Protein AF-A0A6M5YVT8-F1 (afdb_monomer)

Foldseek 3Di:
DDDDDDDDDDDDDPPPVPPPPDPPDDDFDPQDPLDAFPDAPDEQFADDPLQLLLFAVDQLFFLFFPLLQQLQAPVVVRHRPQPRLCSQQFHFDQCDQQNVVRHTGQWYWAAFLFLLQGLTTGIFGAPRRQQWDFDDDPPHTHHIAGLAGTQGRLLCSLVSLLVSLCVCLVDLFSLLVSVQSSLVVLVVDPQLQARSQDLQDDALNLLSHPCPDLVVQPVFFPLSVVLSVVSVVLSVVLVPDDFFACQAQGDNDDPPPLSNVSSVPRRPDGGRDDHHQDVVSSVSSNVSNCVRQNQQLVSCVVCLCSLVGATDPNGSCHPPHSVNSSRNSSSNSRSSSSSSRVSNNSSVLSCLLNALLHPPAAADRLRTQWFLLLQSLLSSLPVLFHHYNHDIWGDHGLACVVLEQADAQLSFKRDQQLVNLSVSVSGHWHAYPQLRISGDSVSSVSSVVSSVSRHQDDDDCVVPDDPVVVVVVVVVCCVVPPCVAAPDDDPPHRDDQRWDACVVVVPDLCSLVRQQDFGDPPDLRHSQSRSPVSSQSNQVVHPHDHDDPMGGDRRSTGHRDHCRNVVSHAPDDGSNPRGDDPDDDDPPVPPPPDDDDDDDDDDDDDDDDDDDDDDDDDDDDDDDDDDDDDDDDDDDDDDDDDDDDDDDDDDDDDDDDDDDDDDDDDDDD

Secondary structure (DSSP, 8-state):
-------------------PPPPPPPPPSPPP-S-PPPPPS--SS--THHHHHHHH---S---EEHHHHTT-EETTTTEESSTTGGGGTPPP----SS-TT-PPTTEEEEE-S-GGGTT-EEEEE-GGGTSEEEEEETTEEEEEEETS-----HHHHHHHHHHHHHHHHHSHHHHHHHHHHHHHHTTT-TT-TTS---SS-SS-HHHHTT---HHHHHTT-HHHHHHHHHHHHHHHHHTTSPPP-GGGT-----SSHHHHHHHHHGGG--SS------HHHHHHHHHHHHHHH--SGGGTGGGGGGGGSPPPTT-TTTT--HHHHHHHHHHHHHHHHHHHHHHHHHHHHHHHHH-TT-TTS-B----TTEE-HHHHHHHHH-TTS---B--PEEPPP-TTGGG-SSBTTTT-B--HHHHHHHHHHHTT--B-TT--BS--HHHHHHHHHHHTTPPPPP--GGG----HHHHHHHHHHHHHHTTTTSPPP-TTPPPP--EEEHHHH-S--HHHHHHHPBPPTTS-SBHHHHHHHHHHHHHHHTTPPP--S--B---SEEE----TTGGGSPSBSTT--B----SPPPTTGGGSS----------------------------------PPP--PPP-----------PPP--------------------

Mean predicted aligned error: 12.88 Å

InterPro domains:
  IPR009056 Cytochrome c-like domain [PS51007] (469-577)
  IPR036909 Cytochrome c-like domain superfamily [G3DSA:1.10.760.10] (464-582)
  IPR036909 Cytochrome c-like domain superfamily [SSF46626] (457-579)
  IPR051395 Cytochrome c-dependent Peroxidase and MauG [PTHR30600] (7-579)

Sequence (669 aa):
MRLATAAVLCATMILAACTKPNPPVDAPPPESNGTEPPPPTATNGLEGADRDRWYHLSQGSELYPYRFLQVLMLVDEQKPFIDNLDRYGFIPDAASAANPEGVPIGVTVAPTKDLAFAGIRMVGINCAACHTTVLEKDGKVVLRVDGGQNLFDVRGFLGGLAANTQKTFTDPRELLRFVSRLIENQNASPQATAFTTRLVGPGGDKLLKNVTTMDEFKQRGPVEEQVLRDVTKLIEAELKTPAPDLRKTTRTKSPDPVLKDYADKAPKFFGAVKWSEPDELKARAAVLRTEALGDPKSRIKKYDDLAKVPPGEKSPLHGQSEAERLSEITSGLSNVVETLRLLRARYDLLQGLIGSGGPALPSTDPLPGRVDAFGSARNTMFPAAPVPLTAPVNYPHLWNVTQTPWYHWDNNTNSELQRNVGEAIGVGVIYTAAFDSTVRIDHIIELEGLAAKIKVPVWPAAFGALDRTKADRGKALYAEKCTTCHQETKAGQRFEDRMYPLSEIETDPTRANNFALPMPPGTPGKFVDGLAPLLKNIIEKNGGPAQTTDHWRTTEKYGARPLDAVWASAPYLHNGSVRVRTAPPRREEAREVSGGHPGIRSQEPRLSDRGHLADGRGVRHVEDRELEPRSQWPQVRHGYERRSAVRPVGVPEESVNRSSAQDQRTRWS

Structure (mmCIF, N/CA/C/O backbone):
data_AF-A0A6M5YVT8-F1
#
_entry.id   AF-A0A6M5YVT8-F1
#
loop_
_atom_site.group_PDB
_atom_site.id
_atom_site.type_symbol
_atom_site.label_atom_id
_atom_site.label_alt_id
_atom_site.label_comp_id
_atom_site.label_asym_id
_atom_site.label_entity_id
_atom_site.label_seq_id
_atom_site.pdbx_PDB_ins_code
_atom_site.Cartn_x
_atom_site.Cartn_y
_atom_site.Cartn_z
_atom_site.occupancy
_atom_site.B_iso_or_equiv
_atom_site.auth_seq_id
_atom_site.auth_comp_id
_atom_site.auth_asym_id
_atom_site.auth_atom_id
_atom_site.pdbx_PDB_model_num
ATOM 1 N N . MET A 1 1 ? -19.551 51.491 22.532 1.00 30.88 1 MET A N 1
ATOM 2 C CA . MET A 1 1 ? -20.813 52.251 22.676 1.00 30.88 1 MET A CA 1
ATOM 3 C C . MET A 1 1 ? -21.563 52.123 21.353 1.00 30.88 1 MET A C 1
ATOM 5 O O . MET A 1 1 ? -20.979 52.558 20.376 1.00 30.88 1 MET A O 1
ATOM 9 N N . ARG A 1 2 ? -22.776 51.529 21.324 1.00 29.09 2 ARG A N 1
ATOM 10 C CA . ARG A 1 2 ? -23.625 51.251 20.123 1.00 29.09 2 ARG A CA 1
ATOM 11 C C . ARG A 1 2 ? -22.985 50.255 19.104 1.00 29.09 2 ARG A C 1
ATOM 13 O O . ARG A 1 2 ? -21.813 50.404 18.800 1.00 29.09 2 ARG A O 1
ATOM 20 N N . LEU A 1 3 ? -23.564 49.125 18.652 1.00 25.73 3 LEU A N 1
ATOM 21 C CA . LEU A 1 3 ? -24.949 48.662 18.359 1.00 25.73 3 LEU A CA 1
ATOM 22 C C . LEU A 1 3 ? -25.605 49.425 17.190 1.00 25.73 3 LEU A C 1
ATOM 24 O O . LEU A 1 3 ? -25.529 50.646 17.190 1.00 25.73 3 LEU A O 1
ATOM 28 N N . ALA A 1 4 ? -26.313 48.826 16.221 1.00 27.00 4 ALA A N 1
ATOM 29 C CA . ALA A 1 4 ? -26.521 47.424 15.780 1.00 27.00 4 ALA A CA 1
ATOM 30 C C . ALA A 1 4 ? -27.115 47.489 14.321 1.00 27.00 4 ALA A C 1
ATOM 32 O O . ALA A 1 4 ? -26.973 48.544 13.711 1.00 27.00 4 ALA A O 1
ATOM 33 N N . THR A 1 5 ? -27.738 46.512 13.631 1.00 27.20 5 THR A N 1
ATOM 34 C CA . THR A 1 5 ? -28.334 45.190 13.953 1.00 27.20 5 THR A CA 1
ATOM 35 C C . THR A 1 5 ? -28.543 44.365 12.657 1.00 27.20 5 THR A C 1
ATOM 37 O O . THR A 1 5 ? -28.686 44.963 11.597 1.00 27.20 5 THR A O 1
ATOM 40 N N . ALA A 1 6 ? -28.742 43.039 12.782 1.00 25.11 6 ALA A N 1
ATOM 41 C CA . ALA A 1 6 ? -29.417 42.142 11.812 1.00 25.11 6 ALA A CA 1
ATOM 42 C C . ALA A 1 6 ? -28.662 41.796 10.492 1.00 25.11 6 ALA A C 1
ATOM 44 O O . ALA A 1 6 ? -27.712 42.469 10.118 1.00 25.11 6 ALA A O 1
ATOM 45 N N . ALA A 1 7 ? -28.997 40.711 9.773 1.00 24.16 7 ALA A N 1
ATOM 46 C CA . ALA A 1 7 ? -30.114 39.770 9.954 1.00 24.16 7 ALA A CA 1
ATOM 47 C C . ALA A 1 7 ? -29.698 38.286 9.874 1.00 24.16 7 ALA A C 1
ATOM 49 O O . ALA A 1 7 ? -28.803 37.912 9.121 1.00 24.16 7 ALA A O 1
ATOM 50 N N . VAL A 1 8 ? -30.415 37.436 10.617 1.00 25.50 8 VAL A N 1
ATOM 51 C CA . VAL A 1 8 ? -30.439 35.978 10.416 1.00 25.50 8 VAL A CA 1
ATOM 52 C C . VAL A 1 8 ? -31.495 35.661 9.362 1.00 25.50 8 VAL A C 1
ATOM 54 O O . VAL A 1 8 ? -32.617 36.153 9.463 1.00 25.50 8 VAL A O 1
ATOM 57 N N . LEU A 1 9 ? -31.174 34.795 8.399 1.00 24.44 9 LEU A N 1
ATOM 58 C CA . LEU A 1 9 ? -32.170 34.188 7.519 1.00 24.44 9 LEU A CA 1
ATOM 59 C C . LEU A 1 9 ? -31.792 32.731 7.235 1.00 24.44 9 LEU A C 1
ATOM 61 O O . LEU A 1 9 ? -30.745 32.446 6.656 1.00 24.44 9 LEU A O 1
ATOM 65 N N . CYS A 1 10 ? -32.641 31.803 7.673 1.00 24.36 10 CYS A N 1
ATOM 66 C CA . CYS A 1 10 ? -32.463 30.381 7.407 1.00 24.36 10 CYS A CA 1
ATOM 67 C C . CYS A 1 10 ? -32.784 30.079 5.940 1.00 24.36 10 CYS A C 1
ATOM 69 O O . CYS A 1 10 ? -33.932 30.210 5.521 1.00 24.36 10 CYS A O 1
ATOM 71 N N . ALA A 1 11 ? -31.795 29.598 5.188 1.00 24.42 11 ALA A N 1
ATOM 72 C CA . ALA A 1 11 ? -32.000 28.956 3.896 1.00 24.42 11 ALA A CA 1
ATOM 73 C C . ALA A 1 11 ? -31.637 27.470 4.021 1.00 24.42 11 ALA A C 1
ATOM 75 O O . ALA A 1 11 ? -30.475 27.082 3.904 1.00 24.42 11 ALA A O 1
ATOM 76 N N . THR A 1 12 ? -32.633 26.626 4.294 1.00 29.64 12 THR A N 1
ATOM 77 C CA . THR A 1 12 ? -32.478 25.166 4.333 1.00 29.64 12 THR A CA 1
ATOM 78 C C . THR A 1 12 ? -32.276 24.609 2.926 1.00 29.64 12 THR A C 1
ATOM 80 O O . THR A 1 12 ? -33.220 24.131 2.299 1.00 29.64 12 THR A O 1
ATOM 83 N N . MET A 1 13 ? -31.041 24.646 2.426 1.00 23.84 13 MET A N 1
ATOM 84 C CA . MET A 1 13 ? -30.651 23.856 1.260 1.00 23.84 13 MET A CA 1
ATOM 85 C C . MET A 1 13 ? -30.167 22.476 1.695 1.00 23.84 13 MET A C 1
ATOM 87 O O . MET A 1 13 ? -29.040 22.305 2.160 1.00 23.84 13 MET A O 1
ATOM 91 N N . ILE A 1 14 ? -31.020 21.474 1.482 1.00 26.48 14 ILE A N 1
ATOM 92 C CA . ILE A 1 14 ? -30.597 20.075 1.420 1.00 26.48 14 ILE A CA 1
ATOM 93 C C . ILE A 1 14 ? -29.805 19.923 0.119 1.00 26.48 14 ILE A C 1
ATOM 95 O O . ILE A 1 14 ? -30.352 19.571 -0.925 1.00 26.48 14 ILE A O 1
ATOM 99 N N . LEU A 1 15 ? -28.505 20.222 0.171 1.00 24.45 15 LEU A N 1
ATOM 100 C CA . LEU A 1 15 ? -27.578 19.845 -0.889 1.00 24.45 15 LEU A CA 1
ATOM 101 C C . LEU A 1 15 ? -27.358 18.334 -0.820 1.00 24.45 15 LEU A C 1
ATOM 103 O O . LEU A 1 15 ? -26.368 17.841 -0.282 1.00 24.45 15 LEU A O 1
ATOM 107 N N . ALA A 1 16 ? -28.309 17.604 -1.403 1.00 25.17 16 ALA A N 1
ATOM 108 C CA . ALA A 1 16 ? -28.080 16.267 -1.916 1.00 25.17 16 ALA A CA 1
ATOM 109 C C . ALA A 1 16 ? -27.024 16.376 -3.025 1.00 25.17 16 ALA A C 1
ATOM 111 O O . ALA A 1 16 ? -27.334 16.514 -4.208 1.00 25.17 16 ALA A O 1
ATOM 112 N N . ALA A 1 17 ? -25.755 16.388 -2.617 1.00 23.53 17 ALA A N 1
ATOM 113 C CA . ALA A 1 17 ? -24.622 16.305 -3.515 1.00 23.53 17 ALA A CA 1
ATOM 114 C C . ALA A 1 17 ? -24.630 14.905 -4.134 1.00 23.53 17 ALA A C 1
ATOM 116 O O . ALA A 1 17 ? -24.027 13.975 -3.604 1.00 23.53 17 ALA A O 1
ATOM 117 N N . CYS A 1 18 ? -25.363 14.759 -5.238 1.00 22.16 18 CYS A N 1
ATOM 118 C CA . CYS A 1 18 ? -25.379 13.558 -6.054 1.00 22.16 18 CYS A CA 1
ATOM 119 C C . CYS A 1 18 ? -23.990 13.357 -6.667 1.00 22.16 18 CYS A C 1
ATOM 121 O O . CYS A 1 18 ? -23.747 13.715 -7.821 1.00 22.16 18 CYS A O 1
ATOM 123 N N . THR A 1 19 ? -23.072 12.775 -5.893 1.00 26.67 19 THR A N 1
ATOM 124 C CA . THR A 1 19 ? -21.892 12.115 -6.440 1.00 26.67 19 THR A CA 1
ATOM 125 C C . THR A 1 19 ? -22.409 11.096 -7.435 1.00 26.67 19 THR A C 1
ATOM 127 O O . THR A 1 19 ? -23.032 10.107 -7.039 1.00 26.67 19 THR A O 1
ATOM 130 N N . LYS A 1 20 ? -22.198 11.360 -8.730 1.00 23.94 20 LYS A N 1
ATOM 131 C CA . LYS A 1 20 ? -22.414 10.341 -9.753 1.00 23.94 20 LYS A CA 1
ATOM 132 C C . LYS A 1 20 ? -21.641 9.104 -9.290 1.00 23.94 20 LYS A C 1
ATOM 134 O O . LYS A 1 20 ? -20.467 9.266 -8.943 1.00 23.94 20 LYS A O 1
ATOM 139 N N . PRO A 1 21 ? -22.257 7.911 -9.234 1.00 24.98 21 PRO A N 1
ATOM 140 C CA . PRO A 1 21 ? -21.467 6.709 -9.046 1.00 24.98 21 PRO A CA 1
ATOM 141 C C . PRO A 1 21 ? -20.412 6.677 -10.153 1.00 24.98 21 PRO A C 1
ATOM 143 O O . PRO A 1 21 ? -20.688 7.091 -11.286 1.00 24.98 21 PRO A O 1
ATOM 146 N N . ASN A 1 22 ? -19.208 6.213 -9.823 1.00 29.23 22 ASN A N 1
ATOM 147 C CA . ASN A 1 22 ? -18.228 5.891 -10.853 1.00 29.23 22 ASN A CA 1
ATOM 148 C C . ASN A 1 22 ? -18.892 4.942 -11.868 1.00 29.23 22 ASN A C 1
ATOM 150 O O . ASN A 1 22 ? -19.747 4.142 -11.461 1.00 29.23 22 ASN A O 1
ATOM 154 N N . PRO A 1 23 ? -18.539 5.014 -13.166 1.00 24.67 23 PRO A N 1
ATOM 155 C CA . PRO A 1 23 ? -18.981 3.992 -14.107 1.00 24.67 23 PRO A CA 1
ATOM 156 C C . PRO A 1 23 ? -18.615 2.608 -13.546 1.00 24.67 23 PRO A C 1
ATOM 158 O O . PRO A 1 23 ? -17.592 2.493 -12.858 1.00 24.67 23 PRO A O 1
ATOM 161 N N . PRO A 1 24 ? -19.443 1.574 -13.778 1.00 24.78 24 PRO A N 1
ATOM 162 C CA . PRO A 1 24 ? -19.084 0.227 -13.367 1.00 24.78 24 PRO A CA 1
ATOM 163 C C . PRO A 1 24 ? -17.724 -0.113 -13.976 1.00 24.78 24 PRO A C 1
ATOM 165 O O . PRO A 1 24 ? -17.505 0.115 -15.165 1.00 24.78 24 PRO A O 1
ATOM 168 N N . VAL A 1 25 ? -16.815 -0.624 -13.145 1.00 36.06 25 VAL A N 1
ATOM 169 C CA . VAL A 1 25 ? -15.560 -1.205 -13.627 1.00 36.06 25 VAL A CA 1
ATOM 170 C C . VAL A 1 25 ? -15.934 -2.314 -14.609 1.00 36.06 25 VAL A C 1
ATOM 172 O O . VAL A 1 25 ? -16.842 -3.097 -14.310 1.00 36.06 25 VAL A O 1
ATOM 175 N N . ASP A 1 26 ? -15.274 -2.357 -15.770 1.00 32.78 26 ASP A N 1
ATOM 176 C CA . ASP A 1 26 ? -15.474 -3.434 -16.741 1.00 32.78 26 ASP A CA 1
ATOM 177 C C . ASP A 1 26 ? -15.361 -4.790 -16.035 1.00 32.78 26 ASP A C 1
ATOM 179 O O . ASP A 1 26 ? -14.521 -4.967 -15.148 1.00 32.78 26 ASP A O 1
ATOM 183 N N . ALA A 1 27 ? -16.248 -5.724 -16.392 1.00 29.09 27 ALA A N 1
ATOM 184 C CA . ALA A 1 27 ? -16.414 -6.966 -15.644 1.00 29.09 27 ALA A CA 1
ATOM 185 C C . ALA A 1 27 ? -15.054 -7.666 -15.434 1.00 29.09 27 ALA A C 1
ATOM 187 O O . ALA A 1 27 ? -14.312 -7.838 -16.409 1.00 29.09 27 ALA A O 1
ATOM 188 N N . PRO A 1 28 ? -14.710 -8.053 -14.187 1.00 35.88 28 PRO A N 1
ATOM 189 C CA . PRO A 1 28 ? -13.410 -8.639 -13.894 1.00 35.88 28 PRO A CA 1
ATOM 190 C C . PRO A 1 28 ? -13.189 -9.912 -14.725 1.00 35.88 28 PRO A C 1
ATOM 192 O O . PRO A 1 28 ? -14.163 -10.560 -15.131 1.00 35.88 28 PRO A O 1
ATOM 195 N N . PRO A 1 29 ? -11.923 -10.300 -14.978 1.00 32.84 29 PRO A N 1
ATOM 196 C CA . PRO A 1 29 ? -11.635 -11.585 -15.603 1.00 32.84 29 PRO A CA 1
ATOM 197 C C . PRO A 1 29 ? -12.341 -12.714 -14.827 1.00 32.84 29 PRO A C 1
ATOM 199 O O . PRO A 1 29 ? -12.480 -12.613 -13.605 1.00 32.84 29 PRO A O 1
ATOM 202 N N . PRO A 1 30 ? -12.826 -13.763 -15.520 1.00 32.12 30 PRO A N 1
ATOM 203 C CA . PRO A 1 30 ? -13.636 -14.807 -14.898 1.00 32.12 30 PRO A CA 1
ATOM 204 C C . PRO A 1 30 ? -12.897 -15.445 -13.718 1.00 32.12 30 PRO A C 1
ATOM 206 O O . PRO A 1 30 ? -11.700 -15.707 -13.829 1.00 32.12 30 PRO A O 1
ATOM 209 N N . GLU A 1 31 ? -13.624 -15.685 -12.618 1.00 35.72 31 GLU A N 1
ATOM 210 C CA . GLU A 1 31 ? -13.080 -16.201 -11.353 1.00 35.72 31 GLU A CA 1
ATOM 211 C C . GLU A 1 31 ? -12.136 -17.391 -11.605 1.00 35.72 31 GLU A C 1
ATOM 213 O O . GLU A 1 31 ? -12.540 -18.405 -12.185 1.00 35.72 31 GLU A O 1
ATOM 218 N N . SER A 1 32 ? -10.876 -17.285 -11.164 1.00 42.75 32 SER A N 1
ATOM 219 C CA . SER A 1 32 ? -10.037 -18.475 -11.048 1.00 42.75 32 SER A CA 1
ATOM 220 C C . SER A 1 32 ? -10.560 -19.321 -9.882 1.00 42.75 32 SER A C 1
ATOM 222 O O . SER A 1 32 ? -11.076 -18.796 -8.896 1.00 42.75 32 SER A O 1
ATOM 224 N N . ASN A 1 33 ? -10.437 -20.648 -9.965 1.00 35.47 33 ASN A N 1
ATOM 225 C CA . ASN A 1 33 ? -10.989 -21.559 -8.950 1.00 35.47 33 ASN A CA 1
ATOM 226 C C . ASN A 1 33 ? -10.193 -21.568 -7.620 1.00 35.47 33 ASN A C 1
ATOM 228 O O . ASN A 1 33 ? -10.230 -22.561 -6.896 1.00 35.47 33 ASN A O 1
ATOM 232 N N . GLY A 1 34 ? -9.403 -20.528 -7.325 1.00 43.91 34 GLY A N 1
ATOM 233 C CA . GLY A 1 34 ? -8.525 -20.445 -6.149 1.00 43.91 34 GLY A CA 1
ATOM 234 C C . GLY A 1 34 ? -7.409 -21.501 -6.099 1.00 43.91 34 GLY A C 1
ATOM 235 O O . GLY A 1 34 ? -6.670 -21.580 -5.121 1.00 43.91 34 GLY A O 1
ATOM 236 N N . THR A 1 35 ? -7.279 -22.334 -7.135 1.00 46.12 35 THR A N 1
ATOM 237 C CA . THR A 1 35 ? -6.295 -23.415 -7.210 1.00 46.12 35 THR A CA 1
ATOM 238 C C . THR A 1 35 ? -4.903 -22.848 -7.444 1.00 46.12 35 THR A C 1
ATOM 240 O O . THR A 1 35 ? -4.645 -22.280 -8.507 1.00 46.12 35 THR A O 1
ATOM 243 N N . GLU A 1 36 ? -4.012 -23.044 -6.472 1.00 53.91 36 GLU A N 1
ATOM 244 C CA . GLU A 1 36 ? -2.599 -22.664 -6.536 1.00 53.91 36 GLU A CA 1
ATOM 245 C C . GLU A 1 36 ? -1.958 -23.111 -7.869 1.00 53.91 36 GLU A C 1
ATOM 247 O O . GLU A 1 36 ? -1.990 -24.304 -8.197 1.00 53.91 36 GLU A O 1
ATOM 252 N N . PRO A 1 37 ? -1.363 -22.192 -8.656 1.00 56.09 37 PRO A N 1
ATOM 253 C CA . PRO A 1 37 ? -0.568 -22.582 -9.811 1.00 56.09 37 PRO A CA 1
ATOM 254 C C . PRO A 1 37 ? 0.638 -23.406 -9.340 1.00 56.09 37 PRO A C 1
ATOM 256 O O . PRO A 1 37 ? 1.314 -22.979 -8.402 1.00 56.09 37 PRO A O 1
ATOM 259 N N . PRO A 1 38 ? 0.951 -24.554 -9.972 1.00 55.91 38 PRO A N 1
ATOM 260 C CA . PRO A 1 38 ? 2.006 -25.439 -9.490 1.00 55.91 38 PRO A CA 1
ATOM 261 C C . PRO A 1 38 ? 3.340 -24.685 -9.364 1.00 55.91 38 PRO A C 1
ATOM 263 O O . PRO A 1 38 ? 3.657 -23.868 -10.238 1.00 55.91 38 PRO A O 1
ATOM 266 N N . PRO A 1 39 ? 4.133 -24.946 -8.305 1.00 58.94 39 PRO A N 1
ATOM 267 C CA . PRO A 1 39 ? 5.344 -24.186 -8.036 1.00 58.94 39 PRO A CA 1
ATOM 268 C C . PRO A 1 39 ? 6.291 -24.241 -9.244 1.00 58.94 39 PRO A C 1
ATOM 270 O O . PRO A 1 39 ? 6.522 -25.318 -9.804 1.00 58.94 39 PRO A O 1
ATOM 273 N N . PRO A 1 40 ? 6.835 -23.089 -9.674 1.00 57.44 40 PRO A N 1
ATOM 274 C CA . PRO A 1 40 ? 7.540 -22.972 -10.943 1.00 57.44 40 PRO A CA 1
ATOM 275 C C . PRO A 1 40 ? 8.799 -23.843 -10.950 1.00 57.44 40 PRO A C 1
ATOM 277 O O . PRO A 1 40 ? 9.690 -23.678 -10.118 1.00 57.44 40 PRO A O 1
ATOM 280 N N . THR A 1 41 ? 8.911 -24.735 -11.937 1.00 55.16 41 THR A N 1
ATOM 281 C CA . THR A 1 41 ? 10.062 -25.647 -12.095 1.00 55.16 41 THR A CA 1
ATOM 282 C C . THR A 1 41 ? 11.347 -24.950 -12.556 1.00 55.16 41 THR A C 1
ATOM 284 O O . THR A 1 41 ? 12.369 -25.604 -12.747 1.00 55.16 41 THR A O 1
ATOM 287 N N . ALA A 1 42 ? 11.298 -23.637 -12.776 1.00 64.12 42 ALA A N 1
ATOM 288 C CA . 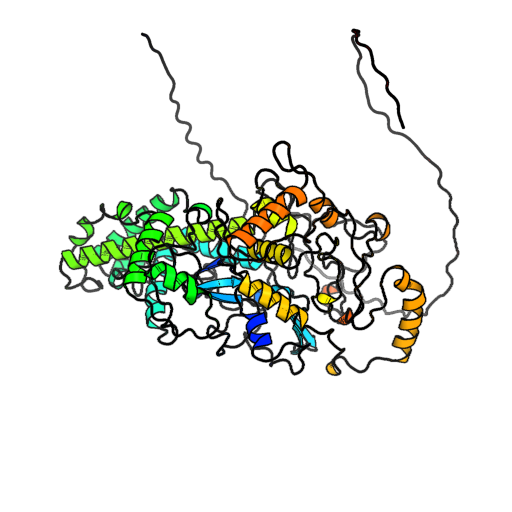ALA A 1 42 ? 12.441 -22.788 -13.067 1.00 64.12 42 ALA A CA 1
ATOM 289 C C . ALA A 1 42 ? 12.241 -21.428 -12.387 1.00 64.12 42 ALA A C 1
ATOM 291 O O . ALA A 1 42 ? 11.180 -20.818 -12.519 1.00 64.12 42 ALA A O 1
ATOM 292 N N . THR A 1 43 ? 13.272 -20.959 -11.688 1.00 73.12 43 THR A N 1
ATOM 293 C CA . THR A 1 43 ? 13.382 -19.583 -11.185 1.00 73.12 43 THR A CA 1
ATOM 294 C C . THR A 1 43 ? 14.357 -18.804 -12.069 1.00 73.12 43 THR A C 1
ATOM 296 O O . THR A 1 43 ? 15.156 -19.396 -12.801 1.00 73.12 43 THR A O 1
ATOM 299 N N . ASN A 1 44 ? 14.351 -17.474 -11.986 1.00 87.50 44 ASN A N 1
ATOM 300 C CA . ASN A 1 44 ? 15.394 -16.638 -12.584 1.00 87.50 44 ASN A CA 1
ATOM 301 C C . ASN A 1 44 ? 16.326 -16.018 -11.528 1.00 87.50 44 ASN A C 1
ATOM 303 O O . ASN A 1 44 ? 16.782 -14.889 -11.683 1.00 87.50 44 ASN A O 1
ATOM 307 N N . GLY A 1 45 ? 16.682 -16.784 -10.490 1.00 83.88 45 GLY A N 1
ATOM 308 C CA . GLY A 1 45 ? 17.803 -16.467 -9.593 1.00 83.88 45 GLY A CA 1
ATOM 309 C C . GLY A 1 45 ? 17.461 -16.247 -8.120 1.00 83.88 45 GLY A C 1
ATOM 310 O O . GLY A 1 45 ? 18.396 -16.139 -7.329 1.00 83.88 45 GLY A O 1
ATOM 311 N N . LEU A 1 46 ? 16.179 -16.222 -7.747 1.00 91.06 46 LEU A N 1
ATOM 312 C CA . LEU A 1 46 ? 15.726 -16.193 -6.354 1.00 91.06 46 LEU A CA 1
ATOM 313 C C . LEU A 1 46 ? 15.146 -17.555 -5.963 1.00 91.06 46 LEU A C 1
ATOM 315 O O . LEU A 1 46 ? 14.224 -18.056 -6.603 1.00 91.06 46 LEU A O 1
ATOM 319 N N . GLU A 1 47 ? 15.676 -18.155 -4.895 1.00 89.38 47 GLU A N 1
ATOM 320 C CA . GLU A 1 47 ? 15.285 -19.490 -4.424 1.00 89.38 47 GLU A CA 1
ATOM 321 C C . GLU A 1 47 ? 15.246 -19.551 -2.892 1.00 89.38 47 GLU A C 1
ATOM 323 O O . GLU A 1 47 ? 15.985 -18.838 -2.211 1.00 89.38 47 GLU A O 1
ATOM 328 N N . GLY A 1 48 ? 14.370 -20.402 -2.344 1.00 90.44 48 GLY A N 1
ATOM 329 C CA . GLY A 1 48 ? 14.182 -20.553 -0.897 1.00 90.44 48 GLY A CA 1
ATOM 330 C C . GLY A 1 48 ? 13.992 -19.212 -0.180 1.00 90.44 48 GLY A C 1
ATOM 331 O O . GLY A 1 48 ? 13.261 -18.346 -0.654 1.00 90.44 48 GLY A O 1
ATOM 332 N N . ALA A 1 49 ? 14.716 -19.019 0.925 1.00 92.44 49 ALA A N 1
ATOM 333 C CA . ALA A 1 49 ? 14.593 -17.841 1.784 1.00 92.44 49 ALA A CA 1
ATOM 334 C C . ALA A 1 49 ? 14.822 -16.491 1.070 1.00 92.44 49 ALA A C 1
ATOM 336 O O . ALA A 1 49 ? 14.226 -15.497 1.479 1.00 92.44 49 ALA A O 1
ATOM 337 N N . ASP A 1 50 ? 15.637 -16.434 0.008 1.00 95.25 50 ASP A N 1
ATOM 338 C CA . ASP A 1 50 ? 15.806 -15.208 -0.793 1.00 95.25 50 ASP A CA 1
ATOM 339 C C . ASP A 1 50 ? 14.500 -14.837 -1.515 1.00 95.25 50 ASP A C 1
ATOM 341 O O . ASP A 1 50 ? 14.089 -13.676 -1.534 1.00 95.25 50 ASP A O 1
ATOM 345 N N . ARG A 1 51 ? 13.816 -15.839 -2.077 1.00 94.25 51 ARG A N 1
ATOM 346 C CA . ARG A 1 51 ? 12.538 -15.674 -2.778 1.00 94.25 51 ARG A CA 1
ATOM 347 C C . ARG A 1 51 ? 11.394 -15.393 -1.807 1.00 94.25 51 ARG A C 1
ATOM 349 O O . ARG A 1 51 ? 10.600 -14.490 -2.044 1.00 94.25 51 ARG A O 1
ATOM 356 N N . ASP A 1 52 ? 11.358 -16.106 -0.686 1.00 94.25 52 ASP A N 1
ATOM 357 C CA . ASP A 1 52 ? 10.355 -15.909 0.362 1.00 94.25 52 ASP A CA 1
ATOM 358 C C . ASP A 1 52 ? 10.400 -14.470 0.912 1.00 94.25 52 ASP A C 1
ATOM 360 O O . ASP A 1 52 ? 9.366 -13.834 1.134 1.00 94.25 52 ASP A O 1
ATOM 364 N N . ARG A 1 53 ? 11.612 -13.924 1.105 1.00 96.19 53 ARG A N 1
ATOM 365 C CA . ARG A 1 53 ? 11.816 -12.535 1.544 1.00 96.19 53 ARG A CA 1
ATOM 366 C C . ARG A 1 53 ? 11.486 -11.537 0.441 1.00 96.19 53 ARG A C 1
ATOM 368 O O . ARG A 1 53 ? 10.823 -10.547 0.736 1.00 96.19 53 ARG A O 1
ATOM 375 N N . TRP A 1 54 ? 11.839 -11.813 -0.814 1.00 97.31 54 TRP A N 1
ATOM 376 C CA . TRP A 1 54 ? 11.389 -11.000 -1.949 1.00 97.31 54 TRP A CA 1
ATOM 377 C C . TRP A 1 54 ? 9.855 -10.873 -1.974 1.00 97.31 54 TRP A C 1
ATOM 379 O O . TRP A 1 54 ? 9.340 -9.758 -2.044 1.00 97.31 54 TRP A O 1
ATOM 389 N N . TYR A 1 55 ? 9.117 -11.974 -1.800 1.00 96.56 55 TYR A N 1
ATOM 390 C CA . TYR A 1 55 ? 7.650 -11.970 -1.845 1.00 96.56 55 TYR A CA 1
ATOM 391 C C . TYR A 1 55 ? 6.961 -11.308 -0.644 1.00 96.56 55 TYR A C 1
ATOM 393 O O . TYR A 1 55 ? 5.922 -10.682 -0.843 1.00 96.56 55 TYR A O 1
ATOM 401 N N . HIS A 1 56 ? 7.493 -11.431 0.581 1.00 96.62 56 HIS A N 1
ATOM 402 C CA . HIS A 1 56 ? 6.731 -11.070 1.793 1.00 96.62 56 HIS A CA 1
ATOM 403 C C . HIS A 1 56 ? 7.433 -10.116 2.776 1.00 96.62 56 HIS A C 1
ATOM 405 O O . HIS A 1 56 ? 6.849 -9.760 3.806 1.00 96.62 56 HIS A O 1
ATOM 411 N N . LEU A 1 57 ? 8.669 -9.671 2.513 1.00 96.94 57 LEU A N 1
ATOM 412 C CA . LEU A 1 57 ? 9.362 -8.730 3.400 1.00 96.94 57 LEU A CA 1
ATOM 413 C C . LEU A 1 57 ? 8.737 -7.330 3.287 1.00 96.94 57 LEU A C 1
ATOM 415 O O . LEU A 1 57 ? 8.817 -6.677 2.248 1.00 96.94 57 LEU A O 1
ATOM 419 N N . SER A 1 58 ? 8.097 -6.864 4.363 1.00 96.06 58 SER A N 1
ATOM 420 C CA . SER A 1 58 ? 7.429 -5.556 4.384 1.00 96.06 58 SER A CA 1
ATOM 421 C C . SER A 1 58 ? 8.429 -4.403 4.322 1.00 96.06 58 SER A C 1
ATOM 423 O O . SER A 1 58 ? 9.326 -4.324 5.158 1.00 96.06 58 SER A O 1
ATOM 425 N N . GLN A 1 59 ? 8.213 -3.461 3.404 1.00 96.19 59 GLN A N 1
ATOM 426 C CA . GLN A 1 59 ? 8.991 -2.220 3.266 1.00 96.19 59 GLN A CA 1
ATOM 427 C C . GLN A 1 59 ? 8.485 -1.046 4.132 1.00 96.19 59 GLN A C 1
ATOM 429 O O . GLN A 1 59 ? 9.080 0.033 4.151 1.00 96.19 59 GLN A O 1
ATOM 434 N N . GLY A 1 60 ? 7.405 -1.252 4.894 1.00 95.38 60 GLY A N 1
ATOM 435 C CA . GLY A 1 60 ? 6.838 -0.252 5.813 1.00 95.38 60 GLY A CA 1
ATOM 436 C C . GLY A 1 60 ? 5.509 0.340 5.352 1.00 95.38 60 GLY A C 1
ATOM 437 O O . GLY A 1 60 ? 4.965 1.224 6.017 1.00 95.38 60 GLY A O 1
ATOM 438 N N . SER A 1 61 ? 4.991 -0.152 4.225 1.00 94.56 61 SER A N 1
ATOM 439 C CA . SER A 1 61 ? 3.591 -0.003 3.841 1.00 94.56 61 SER A CA 1
ATOM 440 C C . SER A 1 61 ? 2.705 -0.559 4.961 1.00 94.56 61 SER A C 1
ATOM 442 O O . SER A 1 61 ? 2.883 -1.699 5.392 1.00 94.56 61 SER A O 1
ATOM 444 N N . GLU A 1 62 ? 1.777 0.256 5.461 1.00 94.94 62 GLU A N 1
ATOM 445 C CA . GLU A 1 62 ? 0.855 -0.105 6.543 1.00 94.94 62 GLU A CA 1
ATOM 446 C C . GLU A 1 62 ? -0.585 0.273 6.154 1.00 94.94 62 GLU A C 1
ATOM 448 O O . GLU A 1 62 ? -1.254 1.070 6.815 1.00 94.94 62 GLU A O 1
ATOM 453 N N . LEU A 1 63 ? -1.068 -0.288 5.044 1.00 95.44 63 LEU A N 1
ATOM 454 C CA . LEU A 1 63 ? -2.370 0.032 4.452 1.00 95.44 63 LEU A CA 1
ATOM 455 C C . LEU A 1 63 ? -3.542 -0.269 5.395 1.00 95.44 63 LEU A C 1
ATOM 457 O O . LEU A 1 63 ? -4.438 0.561 5.549 1.00 95.44 63 LEU A O 1
ATOM 461 N N . TYR A 1 64 ? -3.553 -1.449 6.026 1.00 95.31 64 TYR A N 1
ATOM 462 C CA . TYR A 1 64 ? -4.732 -1.937 6.754 1.00 95.31 64 TYR A CA 1
ATOM 463 C C . TYR A 1 64 ? -4.376 -2.929 7.875 1.00 95.31 64 TYR A C 1
ATOM 465 O O . TYR A 1 64 ? -3.472 -3.738 7.679 1.00 95.31 64 TYR A O 1
ATOM 473 N N . PRO A 1 65 ? -5.054 -2.936 9.040 1.00 93.94 65 PRO A N 1
ATOM 474 C CA . PRO A 1 65 ? -4.834 -3.971 10.054 1.00 93.94 65 PRO A CA 1
ATOM 475 C C . PRO A 1 65 ? -5.221 -5.355 9.515 1.00 93.94 65 PRO A C 1
ATOM 477 O O . PRO A 1 65 ? -6.307 -5.516 8.959 1.00 93.94 65 PRO A O 1
ATOM 480 N N . TYR A 1 66 ? -4.383 -6.377 9.706 1.00 91.4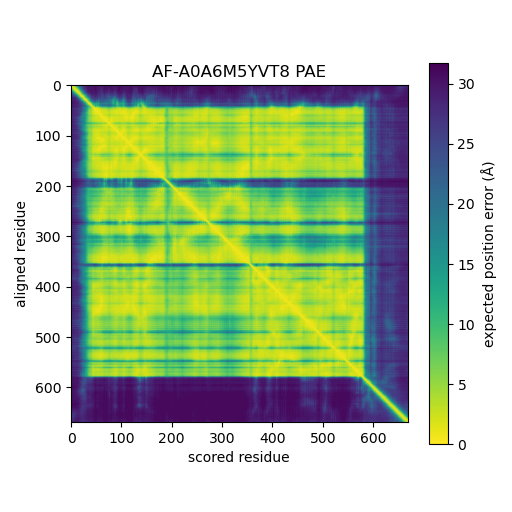4 66 TYR A N 1
ATOM 481 C CA . TYR A 1 66 ? -4.630 -7.697 9.106 1.00 91.44 66 TYR A CA 1
ATOM 482 C C . TYR A 1 66 ? -5.939 -8.334 9.588 1.00 91.44 66 TYR A C 1
ATOM 484 O O . TYR A 1 66 ? -6.762 -8.736 8.770 1.00 91.44 66 TYR A O 1
ATOM 492 N N . ARG A 1 67 ? -6.218 -8.288 10.897 1.00 87.44 67 ARG A N 1
ATOM 493 C CA . ARG A 1 67 ? -7.509 -8.739 11.450 1.00 87.44 67 ARG A CA 1
ATOM 494 C C . ARG A 1 67 ? -8.718 -7.963 10.924 1.00 87.44 67 ARG A C 1
ATOM 496 O O . ARG A 1 67 ? -9.807 -8.519 10.901 1.00 87.44 67 ARG A O 1
ATOM 503 N N . PHE A 1 68 ? -8.549 -6.706 10.501 1.00 92.94 68 PHE A N 1
ATOM 504 C CA . PHE A 1 68 ? -9.631 -5.958 9.854 1.00 92.94 68 PHE A CA 1
ATOM 505 C C . PHE A 1 68 ? -9.855 -6.475 8.426 1.00 92.94 68 PHE A C 1
ATOM 507 O O . PHE A 1 68 ? -11.002 -6.625 8.026 1.00 92.94 68 PHE A O 1
ATOM 514 N N . LEU A 1 69 ? -8.791 -6.811 7.682 1.00 93.06 69 LEU A N 1
ATOM 515 C CA . LEU A 1 69 ? -8.905 -7.408 6.344 1.00 93.06 69 LEU A CA 1
ATOM 516 C C . LEU A 1 69 ? -9.584 -8.788 6.390 1.00 93.06 69 LEU A C 1
ATOM 518 O O . LEU A 1 69 ? -10.458 -9.061 5.575 1.00 93.06 69 LEU A O 1
ATOM 522 N N . GLN A 1 70 ? -9.235 -9.620 7.380 1.00 90.12 70 GLN A N 1
ATOM 523 C CA . GLN A 1 70 ? -9.791 -10.969 7.575 1.00 90.12 70 GLN A CA 1
ATOM 524 C C . GLN A 1 70 ? -11.309 -11.011 7.836 1.00 90.12 70 GLN A C 1
ATOM 526 O O . GLN A 1 70 ? -11.906 -12.076 7.712 1.00 90.12 70 GLN A O 1
ATOM 531 N N . VAL A 1 71 ? -11.935 -9.894 8.232 1.00 91.75 71 VAL A N 1
ATOM 532 C CA . VAL A 1 71 ? -13.387 -9.821 8.508 1.00 91.75 71 VAL A CA 1
ATOM 533 C C . VAL A 1 71 ? -14.107 -8.700 7.748 1.00 91.75 71 VAL A C 1
ATOM 535 O O . VAL A 1 71 ? -15.297 -8.442 7.980 1.00 91.75 71 VAL A O 1
ATOM 538 N N . LEU A 1 72 ? -13.396 -8.035 6.834 1.00 94.62 72 LEU A N 1
ATOM 539 C CA . LEU A 1 72 ? -13.972 -7.125 5.855 1.00 94.62 72 LEU A CA 1
ATOM 540 C C . LEU A 1 72 ? -14.702 -7.946 4.789 1.00 94.62 72 LEU A C 1
ATOM 542 O O . LEU A 1 72 ? -14.169 -8.936 4.292 1.00 94.62 72 LEU A O 1
ATOM 546 N N . MET A 1 73 ? -15.904 -7.515 4.419 1.00 94.81 73 MET A N 1
ATOM 547 C CA . MET A 1 73 ? -16.716 -8.175 3.397 1.00 94.81 73 MET A CA 1
ATOM 548 C C . MET A 1 73 ? -16.720 -7.353 2.108 1.00 94.81 73 MET A C 1
ATOM 550 O O . MET A 1 73 ? -16.681 -6.122 2.150 1.00 94.81 73 MET A O 1
ATOM 554 N N . LEU A 1 74 ? -16.862 -8.028 0.971 1.00 91.94 74 LEU A N 1
ATOM 555 C CA . LEU A 1 74 ? -17.498 -7.467 -0.216 1.00 91.94 74 LEU A CA 1
ATOM 556 C C . LEU A 1 74 ? -18.982 -7.295 0.136 1.00 91.94 74 LEU A C 1
ATOM 558 O O . LEU A 1 74 ? -19.762 -8.240 0.043 1.00 91.94 74 LEU A O 1
ATOM 562 N N . VAL A 1 75 ? -19.354 -6.114 0.643 1.00 80.25 75 VAL A N 1
ATOM 563 C CA . VAL A 1 75 ? -20.624 -5.907 1.378 1.00 80.25 75 VAL A CA 1
ATOM 564 C C . VAL A 1 75 ? -21.864 -6.235 0.532 1.00 80.25 75 VAL A C 1
ATOM 566 O O . VAL A 1 75 ? -22.873 -6.688 1.067 1.00 80.25 75 VAL A O 1
ATOM 569 N N . ASP A 1 76 ? -21.782 -6.076 -0.788 1.00 84.81 76 ASP A N 1
ATOM 570 C CA . ASP A 1 76 ? -22.898 -6.348 -1.703 1.00 84.81 76 ASP A CA 1
ATOM 571 C C . ASP A 1 76 ? -22.992 -7.844 -2.070 1.00 84.81 76 ASP A C 1
ATOM 573 O O . ASP A 1 76 ? -24.082 -8.349 -2.321 1.00 84.81 76 ASP A O 1
ATOM 577 N N . GLU A 1 77 ? -21.861 -8.561 -2.068 1.00 87.69 77 GLU A N 1
ATOM 578 C CA . GLU A 1 77 ? -21.760 -9.992 -2.408 1.00 87.69 77 GLU A CA 1
ATOM 579 C C . GLU A 1 77 ? -21.876 -10.918 -1.187 1.00 87.69 77 GLU A C 1
ATOM 581 O O . GLU A 1 77 ? -22.096 -12.115 -1.343 1.00 87.69 77 GLU A O 1
ATOM 586 N N . GLN A 1 78 ? -21.678 -10.386 0.026 1.00 87.06 78 GLN A N 1
ATOM 587 C CA . GLN A 1 78 ? -21.569 -11.145 1.282 1.00 87.06 78 GLN A CA 1
ATOM 588 C C . GLN A 1 78 ? -20.452 -12.218 1.280 1.00 87.06 78 GLN A C 1
ATOM 590 O O . GLN A 1 78 ? -20.477 -13.150 2.084 1.00 87.06 78 GLN A O 1
ATOM 595 N N . LYS A 1 79 ? -19.422 -12.041 0.439 1.00 91.62 79 LYS A N 1
ATOM 596 C CA . LYS A 1 79 ? -18.141 -12.776 0.475 1.00 91.62 79 LYS A CA 1
ATOM 597 C C . LYS A 1 79 ? -17.092 -12.014 1.313 1.00 91.62 79 LYS A C 1
ATOM 599 O O . LYS A 1 79 ? -17.154 -10.781 1.355 1.00 91.62 79 LYS A O 1
ATOM 604 N N . PRO A 1 80 ? -16.107 -12.673 1.947 1.00 92.75 80 PRO A N 1
ATOM 605 C CA . PRO A 1 80 ? -14.919 -12.005 2.489 1.00 92.75 80 PRO A CA 1
ATOM 606 C C . PRO A 1 80 ? -14.157 -11.214 1.412 1.00 92.75 80 PRO A C 1
ATOM 608 O O . PRO A 1 80 ? -14.083 -11.623 0.258 1.00 92.75 80 PRO A O 1
ATOM 611 N N . PHE A 1 81 ? -13.555 -10.078 1.774 1.00 93.62 81 PHE A N 1
ATOM 612 C CA . PHE A 1 81 ? -12.787 -9.254 0.827 1.00 93.62 81 PHE A CA 1
ATOM 613 C C . PHE A 1 81 ? -11.428 -9.868 0.447 1.00 93.62 81 PHE A C 1
ATOM 615 O O . PHE A 1 81 ? -10.906 -9.582 -0.634 1.00 93.62 81 PHE A O 1
ATOM 622 N N . ILE A 1 82 ? -10.853 -10.676 1.342 1.00 90.38 82 ILE A N 1
ATOM 623 C CA . ILE A 1 82 ? -9.541 -11.322 1.181 1.00 90.38 82 ILE A CA 1
ATOM 624 C C . ILE A 1 82 ? -9.570 -12.531 0.228 1.00 90.38 82 ILE A C 1
ATOM 626 O O . ILE A 1 82 ? -8.526 -12.915 -0.295 1.00 90.38 82 ILE A O 1
ATOM 630 N N . ASP A 1 83 ? -10.751 -13.086 -0.042 1.00 88.50 83 ASP A N 1
ATOM 631 C CA . ASP A 1 83 ? -10.944 -14.154 -1.023 1.00 88.50 83 ASP A CA 1
ATOM 632 C C . ASP A 1 83 ? -10.718 -13.598 -2.440 1.00 88.50 83 ASP A C 1
ATOM 634 O O . ASP A 1 83 ? -11.005 -12.429 -2.699 1.00 88.50 83 ASP A O 1
ATOM 638 N N . ASN A 1 84 ? -10.219 -14.423 -3.365 1.00 85.12 84 ASN A N 1
ATOM 639 C CA . ASN A 1 84 ? -10.054 -14.124 -4.799 1.00 85.12 84 ASN A CA 1
ATOM 640 C C . ASN A 1 84 ? -9.359 -12.775 -5.115 1.00 85.12 84 ASN A C 1
ATOM 642 O O . ASN A 1 84 ? -9.838 -11.978 -5.933 1.00 85.12 84 ASN A O 1
ATOM 646 N N . LEU A 1 85 ? -8.250 -12.458 -4.430 1.00 92.31 85 LEU A N 1
ATOM 647 C CA . LEU A 1 85 ? -7.455 -11.236 -4.668 1.00 92.31 85 LEU A CA 1
ATOM 648 C C . LEU A 1 85 ? -6.738 -11.212 -6.034 1.00 92.31 85 LEU A C 1
ATOM 650 O O . LEU A 1 85 ? -6.317 -10.146 -6.487 1.00 92.31 85 LEU A O 1
ATOM 654 N N . ASP A 1 86 ? -6.666 -12.350 -6.723 1.00 89.75 86 ASP A N 1
ATOM 655 C CA . ASP A 1 86 ? -6.263 -12.488 -8.127 1.00 89.75 86 ASP A CA 1
ATOM 656 C C . ASP A 1 86 ? -7.127 -11.650 -9.087 1.00 89.75 86 ASP A C 1
ATOM 658 O O . ASP A 1 86 ? -6.636 -11.235 -10.136 1.00 89.75 86 ASP A O 1
ATOM 662 N N . ARG A 1 87 ? -8.350 -11.258 -8.684 1.00 91.94 87 ARG A N 1
ATOM 663 C CA . ARG A 1 87 ? -9.169 -10.252 -9.397 1.00 91.94 87 ARG A CA 1
ATOM 664 C C . ARG A 1 87 ? -8.460 -8.907 -9.622 1.00 91.94 87 ARG A C 1
ATOM 666 O O . ARG A 1 87 ? -8.859 -8.155 -10.505 1.00 91.94 87 ARG A O 1
ATOM 673 N N . TYR A 1 88 ? -7.428 -8.603 -8.828 1.00 94.44 88 TYR A N 1
ATOM 674 C CA . TYR A 1 88 ? -6.572 -7.421 -8.971 1.00 94.44 88 TYR A CA 1
ATOM 675 C C . TYR A 1 88 ? -5.189 -7.748 -9.561 1.00 94.44 88 TYR A C 1
ATOM 677 O O . TYR A 1 88 ? -4.285 -6.928 -9.463 1.00 94.44 88 TYR A O 1
ATOM 685 N N . GLY A 1 89 ? -4.970 -8.937 -10.128 1.00 92.75 89 GLY A N 1
ATOM 686 C CA . GLY A 1 89 ? -3.668 -9.345 -10.672 1.00 92.75 89 GLY A CA 1
ATOM 687 C C . GLY A 1 89 ? -2.617 -9.719 -9.619 1.00 92.75 89 GLY A C 1
ATOM 688 O O . GLY A 1 89 ? -1.427 -9.766 -9.929 1.00 92.75 89 GLY A O 1
ATOM 689 N N . PHE A 1 90 ? -3.019 -9.987 -8.374 1.00 94.94 90 PHE A N 1
ATOM 690 C CA . PHE A 1 90 ? -2.144 -10.660 -7.410 1.00 94.94 90 PHE A CA 1
ATOM 691 C C . PHE A 1 90 ? -1.925 -12.129 -7.805 1.00 94.94 90 PHE A C 1
ATOM 693 O O . PHE A 1 90 ? -2.841 -12.793 -8.282 1.00 94.94 90 PHE A O 1
ATOM 700 N N . ILE A 1 91 ? -0.725 -12.658 -7.553 1.00 93.12 91 ILE A N 1
ATOM 701 C CA . ILE A 1 91 ? -0.393 -14.070 -7.795 1.00 93.12 91 ILE A CA 1
ATOM 702 C C . ILE A 1 91 ? -0.548 -14.837 -6.471 1.00 93.12 91 ILE A C 1
ATOM 704 O O . ILE A 1 91 ? 0.121 -14.462 -5.505 1.00 93.12 91 ILE A O 1
ATOM 708 N N . PRO A 1 92 ? -1.390 -15.886 -6.385 1.00 91.56 92 PRO A N 1
ATOM 709 C CA . PRO A 1 92 ? -1.510 -16.708 -5.180 1.00 91.56 92 PRO A CA 1
ATOM 710 C C . PRO A 1 92 ? -0.179 -17.353 -4.761 1.00 91.56 92 PRO A C 1
ATOM 712 O O . PRO A 1 92 ? 0.609 -17.770 -5.613 1.00 91.56 92 PRO A O 1
ATOM 715 N N . ASP A 1 93 ? 0.047 -17.467 -3.452 1.00 90.12 93 ASP A N 1
ATOM 716 C CA . ASP A 1 93 ? 1.192 -18.170 -2.863 1.00 90.12 93 ASP A CA 1
ATOM 717 C C . ASP A 1 93 ? 0.751 -18.889 -1.575 1.00 90.12 93 ASP A C 1
ATOM 719 O O . ASP A 1 93 ? -0.138 -18.413 -0.864 1.00 90.12 93 ASP A O 1
ATOM 723 N N . ALA A 1 94 ? 1.313 -20.068 -1.308 1.00 86.38 94 ALA A N 1
ATOM 724 C CA . ALA A 1 94 ? 0.823 -20.966 -0.266 1.00 86.38 94 ALA A CA 1
ATOM 725 C C . ALA A 1 94 ? 1.271 -20.572 1.152 1.00 86.38 94 ALA A C 1
ATOM 727 O O . ALA A 1 94 ? 2.325 -19.969 1.369 1.00 86.38 94 ALA A O 1
ATOM 728 N N . ALA A 1 95 ? 0.494 -21.000 2.153 1.00 88.00 95 ALA A N 1
ATOM 729 C CA . ALA A 1 95 ? 0.854 -20.812 3.553 1.00 88.00 95 ALA A CA 1
ATOM 730 C C . ALA A 1 95 ? 2.160 -21.558 3.901 1.00 88.00 95 ALA A C 1
ATOM 732 O O . ALA A 1 95 ? 2.271 -22.772 3.722 1.00 88.00 95 ALA A O 1
ATOM 733 N N . SER A 1 96 ? 3.152 -20.834 4.422 1.00 86.25 96 SER A N 1
ATOM 734 C CA . SER A 1 96 ? 4.506 -21.341 4.687 1.00 86.25 96 SER A CA 1
ATOM 735 C C . SER A 1 96 ? 5.099 -20.768 5.982 1.00 86.25 96 SER A C 1
ATOM 737 O O . SER A 1 96 ? 4.493 -19.935 6.650 1.00 86.25 96 SER A O 1
ATOM 739 N N . ALA A 1 97 ? 6.315 -21.175 6.364 1.00 85.69 97 ALA A N 1
ATOM 740 C CA . ALA A 1 97 ? 6.991 -20.600 7.535 1.00 85.69 97 ALA A CA 1
ATOM 741 C C . ALA A 1 97 ? 7.313 -19.095 7.374 1.00 85.69 97 ALA A C 1
ATOM 743 O O . ALA A 1 97 ? 7.405 -18.373 8.371 1.00 85.69 97 ALA A O 1
ATOM 744 N N . ALA A 1 98 ? 7.469 -18.633 6.129 1.00 86.94 98 ALA A N 1
ATOM 745 C CA . ALA A 1 98 ? 7.716 -17.240 5.761 1.00 86.94 98 ALA A CA 1
ATOM 746 C C . ALA A 1 98 ? 6.425 -16.465 5.435 1.00 86.94 98 ALA A C 1
ATOM 748 O O . ALA A 1 98 ? 6.337 -15.273 5.724 1.00 86.94 98 ALA A O 1
ATOM 749 N N . ASN A 1 99 ? 5.416 -17.162 4.907 1.00 90.75 99 ASN A N 1
ATOM 750 C CA . ASN A 1 99 ? 4.078 -16.662 4.599 1.00 90.75 99 ASN A CA 1
ATOM 751 C C . ASN A 1 99 ? 3.018 -17.404 5.447 1.00 90.75 99 ASN A C 1
ATOM 753 O O . ASN A 1 99 ? 2.208 -18.145 4.894 1.00 90.75 99 ASN A O 1
ATOM 757 N N . PRO A 1 100 ? 3.012 -17.294 6.792 1.00 86.19 100 PRO A N 1
ATOM 758 C CA . PRO A 1 100 ? 2.124 -18.108 7.634 1.00 86.19 100 PRO A CA 1
ATOM 759 C C . PRO A 1 100 ? 0.642 -17.725 7.510 1.00 86.19 100 PRO A C 1
ATOM 761 O O . PRO A 1 100 ? -0.223 -18.446 7.999 1.00 86.19 100 PRO A O 1
ATOM 764 N N . GLU A 1 101 ? 0.345 -16.604 6.852 1.00 85.94 101 GLU A N 1
ATOM 765 C CA . GLU A 1 101 ? -1.006 -16.165 6.516 1.00 85.94 101 GLU A CA 1
ATOM 766 C C . GLU A 1 101 ? -1.521 -16.692 5.164 1.00 85.94 101 GLU A C 1
ATOM 768 O O . GLU A 1 101 ? -2.722 -16.600 4.928 1.00 85.94 101 GLU A O 1
ATOM 773 N N . GLY A 1 102 ? -0.656 -17.220 4.286 1.00 89.50 102 GLY A N 1
ATOM 774 C CA . GLY A 1 102 ? -1.037 -17.612 2.922 1.00 89.50 102 GLY A CA 1
ATOM 775 C C . GLY A 1 102 ? -1.510 -16.434 2.062 1.00 89.50 102 GLY A C 1
ATOM 776 O O . GLY A 1 102 ? -2.457 -16.567 1.291 1.00 89.50 102 GLY A O 1
ATOM 777 N N . VAL A 1 103 ? -0.904 -15.252 2.235 1.00 92.38 103 VAL A N 1
ATOM 778 C CA . VAL A 1 103 ? -1.242 -14.069 1.430 1.00 92.38 103 VAL A CA 1
ATOM 779 C C . VAL A 1 103 ? -0.547 -14.108 0.059 1.00 92.38 103 VAL A C 1
ATOM 781 O O . VAL A 1 103 ? 0.529 -14.696 -0.049 1.00 92.38 103 VAL A O 1
ATOM 784 N N . PRO A 1 104 ? -1.110 -13.475 -0.989 1.00 95.94 104 PRO A N 1
ATOM 785 C CA . PRO A 1 104 ? -0.507 -13.461 -2.324 1.00 95.94 104 PRO A CA 1
ATOM 786 C C . PRO A 1 104 ? 0.902 -12.847 -2.386 1.00 95.94 104 PRO A C 1
ATOM 788 O O . PRO A 1 104 ? 1.296 -12.062 -1.51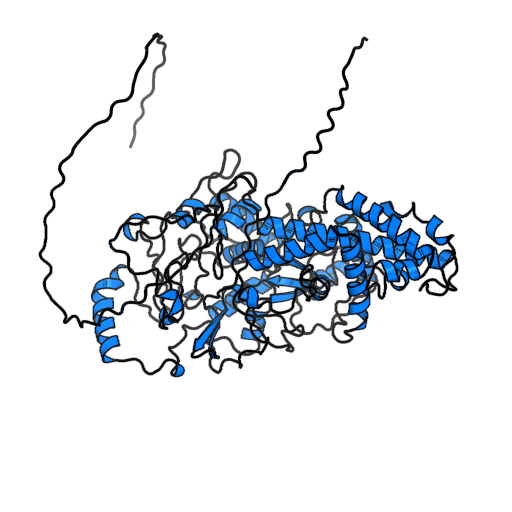9 1.00 95.94 104 PRO A O 1
ATOM 791 N N . ILE A 1 105 ? 1.640 -13.143 -3.460 1.00 96.19 105 ILE A N 1
ATOM 792 C CA . ILE A 1 105 ? 2.973 -12.579 -3.725 1.00 96.19 105 ILE A CA 1
ATOM 793 C C . ILE A 1 105 ? 2.932 -11.047 -3.666 1.00 96.19 105 ILE A C 1
ATOM 795 O O . ILE A 1 105 ? 2.106 -10.403 -4.315 1.00 96.19 105 ILE A O 1
ATOM 799 N N . GLY A 1 106 ? 3.854 -10.461 -2.901 1.00 96.81 106 GLY A N 1
ATOM 800 C CA . GLY A 1 106 ? 3.973 -9.017 -2.721 1.00 96.81 106 GLY A CA 1
ATOM 801 C C . GLY A 1 106 ? 3.039 -8.423 -1.668 1.00 96.81 106 GLY A C 1
ATOM 802 O O . GLY A 1 106 ? 3.184 -7.247 -1.324 1.00 96.81 106 GLY A O 1
ATOM 803 N N . VAL A 1 107 ? 2.114 -9.216 -1.115 1.00 97.25 107 VAL A N 1
ATOM 804 C CA . VAL A 1 107 ? 1.372 -8.867 0.099 1.00 97.25 107 VAL A CA 1
ATOM 805 C C . VAL A 1 107 ? 2.210 -9.264 1.313 1.00 97.25 107 VAL A C 1
ATOM 807 O O . VAL A 1 107 ? 2.727 -10.375 1.419 1.00 97.25 107 VAL A O 1
ATOM 810 N N . THR A 1 108 ? 2.347 -8.337 2.254 1.00 95.69 108 THR A N 1
ATOM 811 C CA . THR A 1 108 ? 3.195 -8.474 3.442 1.00 95.69 108 THR A CA 1
ATOM 812 C C . THR A 1 108 ? 2.355 -8.278 4.701 1.00 95.69 108 THR A C 1
ATOM 814 O O . THR A 1 108 ? 1.480 -7.412 4.722 1.00 95.69 108 THR A O 1
ATOM 817 N N . VAL A 1 109 ? 2.601 -9.067 5.755 1.00 93.25 109 VAL A N 1
ATOM 818 C CA . VAL A 1 109 ? 1.854 -8.990 7.027 1.00 93.25 109 VAL A CA 1
ATOM 819 C C . VAL A 1 109 ? 2.831 -8.830 8.195 1.00 93.25 109 VAL A C 1
ATOM 821 O O . VAL A 1 109 ? 3.251 -9.804 8.819 1.00 93.25 109 VAL A O 1
ATOM 824 N N . ALA A 1 110 ? 3.220 -7.594 8.506 1.00 91.75 110 ALA A N 1
ATOM 825 C CA . ALA A 1 110 ? 4.290 -7.294 9.465 1.00 91.75 110 ALA A CA 1
ATOM 826 C C . ALA A 1 110 ? 3.787 -6.502 10.687 1.00 91.75 110 ALA A C 1
ATOM 828 O O . ALA A 1 110 ? 2.787 -5.792 10.582 1.00 91.75 110 ALA A O 1
ATOM 829 N N . PRO A 1 111 ? 4.455 -6.573 11.853 1.00 91.81 111 PRO A N 1
ATOM 830 C CA . PRO A 1 111 ? 4.135 -5.709 12.991 1.00 91.81 111 PRO A CA 1
ATOM 831 C C . PRO A 1 111 ? 4.312 -4.230 12.628 1.00 91.81 111 PRO A C 1
ATOM 833 O O . PRO A 1 111 ? 5.289 -3.861 11.966 1.00 91.81 111 PRO A O 1
ATOM 836 N N . THR A 1 112 ? 3.371 -3.390 13.059 1.00 93.06 112 THR A N 1
ATOM 837 C CA . THR A 1 112 ? 3.428 -1.936 12.840 1.00 93.06 112 THR A CA 1
ATOM 838 C C . THR A 1 112 ? 4.639 -1.298 13.521 1.00 93.06 112 THR A C 1
ATOM 840 O O . THR A 1 112 ? 5.040 -1.710 14.616 1.00 93.06 112 THR A O 1
ATOM 843 N N . LYS A 1 113 ? 5.200 -0.257 12.899 1.00 95.56 113 LYS A N 1
ATOM 844 C CA . LYS A 1 113 ? 6.154 0.656 13.544 1.00 95.56 113 LYS A CA 1
ATOM 845 C C . LYS A 1 113 ? 5.473 1.760 14.359 1.00 95.56 113 LYS A C 1
ATOM 847 O O . LYS A 1 113 ? 6.170 2.422 15.123 1.00 95.56 113 LYS A O 1
ATOM 852 N N . ASP A 1 114 ? 4.168 1.989 14.214 1.00 95.12 114 ASP A N 1
ATOM 853 C CA . ASP A 1 114 ? 3.445 3.019 14.964 1.00 95.12 114 ASP A CA 1
ATOM 854 C C . ASP A 1 114 ? 3.095 2.539 16.380 1.00 95.12 114 ASP A C 1
ATOM 856 O O . ASP A 1 114 ? 2.326 1.600 16.585 1.00 95.12 114 ASP A O 1
ATOM 860 N N . LEU A 1 115 ? 3.649 3.213 17.384 1.00 95.00 115 LEU A N 1
ATOM 861 C CA . LEU A 1 115 ? 3.551 2.834 18.790 1.00 95.00 115 LEU A CA 1
ATOM 862 C C . LEU A 1 115 ? 2.148 3.029 19.386 1.00 95.00 115 LEU A C 1
ATOM 864 O O . LEU A 1 115 ? 1.827 2.386 20.384 1.00 95.00 115 LEU A O 1
ATOM 868 N N . ALA A 1 116 ? 1.276 3.819 18.747 1.00 93.00 116 ALA A N 1
ATOM 869 C CA . ALA A 1 116 ? -0.162 3.837 19.055 1.00 93.00 116 ALA A CA 1
ATOM 870 C C . ALA A 1 116 ? -0.855 2.489 18.753 1.00 93.00 116 ALA A C 1
ATOM 872 O O . ALA A 1 116 ? -1.894 2.149 19.329 1.00 93.00 116 ALA A O 1
ATOM 873 N N . PHE A 1 117 ? -0.262 1.693 17.866 1.00 91.88 117 PHE A N 1
ATOM 874 C CA . PHE A 1 117 ? -0.791 0.419 17.396 1.00 91.88 117 PHE A CA 1
ATOM 875 C C . PHE A 1 117 ? 0.150 -0.758 17.704 1.00 91.88 117 PHE A C 1
ATOM 877 O O . PHE A 1 117 ? -0.066 -1.857 17.198 1.00 91.88 117 PHE A O 1
ATOM 884 N N . ALA A 1 118 ? 1.162 -0.566 18.562 1.00 91.19 118 ALA A N 1
ATOM 885 C CA . ALA A 1 118 ? 2.115 -1.613 18.921 1.00 91.19 118 ALA A CA 1
ATOM 886 C C . ALA A 1 118 ? 1.404 -2.912 19.347 1.00 91.19 118 ALA A C 1
ATOM 888 O O . ALA A 1 118 ? 0.480 -2.892 20.163 1.00 91.19 118 ALA A O 1
ATOM 889 N N . GLY A 1 119 ? 1.830 -4.028 18.752 1.00 84.38 119 GLY A N 1
ATOM 890 C CA . GLY A 1 119 ? 1.182 -5.337 18.878 1.00 84.38 119 GLY A CA 1
ATOM 891 C C . GLY A 1 119 ? 0.241 -5.707 17.719 1.00 84.38 119 GLY A C 1
ATOM 892 O O . GLY A 1 119 ? -0.178 -6.855 17.603 1.00 84.38 119 GLY A O 1
ATOM 893 N N . ILE A 1 120 ? -0.077 -4.774 16.817 1.00 87.19 120 ILE A N 1
ATOM 894 C CA . ILE A 1 120 ? -0.945 -5.030 15.656 1.00 87.19 120 ILE A CA 1
ATOM 895 C C . ILE A 1 120 ? -0.100 -5.341 14.415 1.00 87.19 120 ILE A C 1
ATOM 897 O O . ILE A 1 120 ? 0.834 -4.611 14.073 1.00 87.19 120 ILE A O 1
ATOM 901 N N . ARG A 1 121 ? -0.455 -6.419 13.702 1.00 90.25 121 ARG A N 1
ATOM 902 C CA . ARG A 1 121 ? 0.089 -6.719 12.369 1.00 90.25 121 ARG A CA 1
ATOM 903 C C . ARG A 1 121 ? -0.703 -5.986 11.288 1.00 90.25 121 ARG A C 1
ATOM 905 O O . ARG A 1 121 ? -1.936 -6.025 11.260 1.00 90.25 121 ARG A O 1
ATOM 912 N N . MET A 1 122 ? 0.031 -5.335 10.397 1.00 93.00 122 MET A N 1
ATOM 913 C CA . MET A 1 122 ? -0.461 -4.531 9.289 1.00 93.00 122 MET A CA 1
ATOM 914 C C . MET A 1 122 ? -0.197 -5.243 7.967 1.00 93.00 122 MET A C 1
ATOM 916 O O . MET A 1 122 ? 0.866 -5.830 7.768 1.00 93.00 122 MET A O 1
ATOM 920 N N . VAL A 1 123 ? -1.171 -5.151 7.070 1.00 95.44 123 VAL A N 1
ATOM 921 C CA . VAL A 1 123 ? -1.052 -5.502 5.659 1.00 95.44 123 VAL A CA 1
ATOM 922 C C . VAL A 1 123 ? -0.410 -4.335 4.926 1.00 95.44 123 VAL A C 1
ATOM 924 O O . VAL A 1 123 ? -0.840 -3.189 5.083 1.00 95.44 123 VAL A O 1
ATOM 927 N N . GLY A 1 124 ? 0.581 -4.639 4.098 1.00 96.56 124 GLY A N 1
ATOM 928 C CA . GLY A 1 124 ? 1.222 -3.689 3.198 1.00 96.56 124 GLY A CA 1
ATOM 929 C C . GLY A 1 124 ? 1.736 -4.364 1.935 1.00 96.56 124 GLY A C 1
ATOM 930 O O . GLY A 1 124 ? 1.876 -5.586 1.901 1.00 96.56 124 GLY A O 1
ATOM 931 N N . ILE A 1 125 ? 2.033 -3.569 0.913 1.00 96.50 125 ILE A N 1
ATOM 932 C CA . ILE A 1 125 ? 2.561 -4.033 -0.377 1.00 96.50 125 ILE A CA 1
ATOM 933 C C . ILE A 1 125 ? 4.085 -3.834 -0.419 1.00 96.50 125 ILE A C 1
ATOM 935 O O . ILE A 1 125 ? 4.597 -2.844 0.116 1.00 96.50 125 ILE A O 1
ATOM 939 N N . ASN A 1 126 ? 4.804 -4.768 -1.051 1.00 97.31 126 ASN A N 1
ATOM 940 C CA . ASN A 1 126 ? 6.212 -4.613 -1.425 1.00 97.31 126 ASN A CA 1
ATOM 941 C C . ASN A 1 126 ? 6.434 -4.748 -2.946 1.00 97.31 126 ASN A C 1
ATOM 943 O O . ASN A 1 126 ? 5.507 -5.028 -3.712 1.00 97.31 126 ASN A O 1
ATOM 947 N N . CYS A 1 127 ? 7.690 -4.584 -3.371 1.00 96.00 127 CYS A N 1
ATOM 948 C CA . CYS A 1 127 ? 8.111 -4.601 -4.771 1.00 96.00 127 CYS A CA 1
ATOM 949 C C . CYS A 1 127 ? 7.614 -5.820 -5.574 1.00 96.00 127 CYS A C 1
ATOM 951 O O . CYS A 1 127 ? 7.326 -5.685 -6.764 1.00 96.00 127 CYS A O 1
ATOM 953 N N . ALA A 1 128 ? 7.492 -6.999 -4.955 1.00 97.38 128 ALA A N 1
ATOM 954 C CA . ALA A 1 128 ? 7.147 -8.236 -5.648 1.00 97.38 128 ALA A CA 1
ATOM 955 C C . ALA A 1 128 ? 5.713 -8.260 -6.202 1.00 97.38 128 ALA A C 1
ATOM 957 O O . ALA A 1 128 ? 5.472 -9.015 -7.140 1.00 97.38 128 ALA A O 1
ATOM 958 N N . ALA A 1 129 ? 4.794 -7.419 -5.703 1.00 97.00 129 ALA A N 1
ATOM 959 C CA . ALA A 1 129 ? 3.435 -7.309 -6.248 1.00 97.00 129 ALA A CA 1
ATOM 960 C C . ALA A 1 129 ? 3.437 -6.716 -7.667 1.00 97.00 129 ALA A C 1
ATOM 962 O O . ALA A 1 129 ? 2.693 -7.164 -8.534 1.00 97.00 129 ALA A O 1
ATOM 963 N N . CYS A 1 130 ? 4.299 -5.728 -7.915 1.00 96.12 130 CYS A N 1
ATOM 964 C CA . CYS A 1 130 ? 4.468 -5.079 -9.218 1.00 96.12 130 CYS A CA 1
ATOM 965 C C . CYS A 1 130 ? 5.498 -5.812 -10.097 1.00 96.12 130 CYS A C 1
ATOM 967 O O . CYS A 1 130 ? 5.385 -5.825 -11.324 1.00 96.12 130 CYS A O 1
ATOM 969 N N . HIS A 1 131 ? 6.505 -6.419 -9.458 1.00 96.38 131 HIS A N 1
ATOM 970 C CA . HIS A 1 131 ? 7.701 -6.970 -10.095 1.00 96.38 131 HIS A CA 1
ATOM 971 C C . HIS A 1 131 ? 7.857 -8.494 -9.917 1.00 96.38 131 HIS A C 1
ATOM 973 O O . HIS A 1 131 ? 8.971 -8.987 -9.763 1.00 96.38 131 HIS A O 1
ATOM 979 N N . THR A 1 132 ? 6.766 -9.259 -9.931 1.00 95.12 132 THR A N 1
ATOM 980 C CA . THR A 1 132 ? 6.792 -10.723 -10.110 1.00 95.12 132 THR A CA 1
ATOM 981 C C . THR A 1 132 ? 5.657 -11.103 -11.043 1.00 95.12 132 THR A C 1
ATOM 983 O O . THR A 1 132 ? 4.536 -10.662 -10.831 1.00 95.12 132 THR A O 1
ATOM 986 N N . THR A 1 133 ? 5.915 -11.914 -12.066 1.00 92.06 133 THR A N 1
ATOM 987 C CA . THR A 1 133 ? 4.883 -12.295 -13.045 1.00 92.06 133 THR A CA 1
ATOM 988 C C . THR A 1 133 ? 4.884 -13.792 -13.327 1.00 92.06 133 THR A C 1
ATOM 990 O O . THR A 1 133 ? 5.857 -14.491 -13.031 1.00 92.06 133 THR A O 1
ATOM 993 N N . VAL A 1 134 ? 3.800 -14.293 -13.913 1.00 89.31 134 VAL A N 1
ATOM 994 C CA . VAL A 1 134 ? 3.693 -15.667 -14.413 1.00 89.31 134 VAL A CA 1
ATOM 995 C C . VAL A 1 134 ? 3.436 -15.659 -15.913 1.00 89.31 134 VAL A C 1
ATOM 997 O O . VAL A 1 134 ? 2.614 -14.901 -16.419 1.00 89.31 134 VAL A O 1
ATOM 1000 N N . LEU A 1 135 ? 4.153 -16.518 -16.634 1.00 86.50 135 LEU A N 1
ATOM 1001 C CA . LEU A 1 135 ? 3.969 -16.739 -18.061 1.00 86.50 135 LEU A CA 1
ATOM 1002 C C . LEU A 1 135 ? 3.320 -18.104 -18.261 1.00 86.50 135 LEU A C 1
ATOM 1004 O O . LEU A 1 135 ? 3.855 -19.131 -17.831 1.00 86.50 135 LEU A O 1
ATOM 1008 N N . GLU A 1 136 ? 2.164 -18.104 -18.916 1.00 85.00 136 GLU A N 1
ATOM 1009 C CA . GLU A 1 136 ? 1.341 -19.294 -19.097 1.00 85.00 136 GLU A CA 1
ATOM 1010 C C . GLU A 1 136 ? 1.399 -19.864 -20.514 1.00 85.00 136 GLU A C 1
ATOM 1012 O O . GLU A 1 136 ? 1.686 -19.175 -21.494 1.00 85.00 136 GLU A O 1
ATOM 1017 N N . LYS A 1 137 ? 1.047 -21.144 -20.619 1.00 82.62 137 LYS A N 1
ATOM 1018 C CA . LYS A 1 137 ? 0.687 -21.812 -21.865 1.00 82.62 137 LYS A CA 1
ATOM 1019 C C . LYS A 1 137 ? -0.517 -22.707 -21.614 1.00 82.62 137 LYS A C 1
ATOM 1021 O O . LYS A 1 137 ? -0.533 -23.451 -20.639 1.00 82.62 137 LYS A O 1
ATOM 1026 N N . ASP A 1 138 ? -1.511 -22.631 -22.494 1.00 82.31 138 ASP A N 1
ATOM 1027 C CA . ASP A 1 138 ? -2.707 -23.484 -22.470 1.00 82.31 138 ASP A CA 1
ATOM 1028 C C . ASP A 1 138 ? -3.424 -23.505 -21.093 1.00 82.31 138 ASP A C 1
ATOM 1030 O O . ASP A 1 138 ? -3.917 -24.542 -20.649 1.00 82.31 138 ASP A O 1
ATOM 1034 N N . GLY A 1 139 ? -3.453 -22.350 -20.407 1.00 78.19 139 GLY A N 1
ATOM 1035 C CA . GLY A 1 139 ? -4.054 -22.170 -19.075 1.00 78.19 139 GLY A CA 1
ATOM 1036 C C . GLY A 1 139 ? -3.239 -22.747 -17.911 1.00 78.19 139 GLY A C 1
ATOM 1037 O O . GLY A 1 139 ? -3.813 -23.148 -16.901 1.00 78.19 139 GLY A O 1
ATOM 1038 N N . LYS A 1 140 ? -1.916 -22.882 -18.072 1.00 79.38 140 LYS A N 1
ATOM 1039 C CA . LYS A 1 140 ? -0.996 -23.391 -17.045 1.00 79.38 140 LYS A CA 1
ATOM 1040 C C . LYS A 1 140 ? 0.243 -22.513 -16.954 1.00 79.38 140 LYS A C 1
ATOM 1042 O O . LYS A 1 140 ? 0.878 -22.249 -17.975 1.00 79.38 140 LYS A O 1
ATOM 1047 N N . VAL A 1 141 ? 0.641 -22.140 -15.739 1.00 81.88 141 VAL A N 1
ATOM 1048 C CA . VAL A 1 141 ? 1.924 -21.467 -15.486 1.00 81.88 141 VAL A CA 1
ATOM 1049 C C . VAL A 1 141 ? 3.082 -22.359 -15.942 1.00 81.88 141 VAL A C 1
ATOM 1051 O O . VAL A 1 141 ? 3.228 -23.497 -15.500 1.00 81.88 141 VAL A O 1
ATOM 1054 N N . VAL A 1 142 ? 3.901 -21.825 -16.849 1.00 81.50 142 VAL A N 1
ATOM 1055 C CA . VAL A 1 142 ? 5.112 -22.460 -17.396 1.00 81.50 142 VAL A CA 1
ATOM 1056 C C . VAL A 1 142 ? 6.370 -21.910 -16.731 1.00 81.50 142 VAL A C 1
ATOM 1058 O O . VAL A 1 142 ? 7.343 -22.638 -16.542 1.00 81.50 142 VAL A O 1
ATOM 1061 N N . LEU A 1 143 ? 6.364 -20.621 -16.393 1.00 84.19 143 LEU A N 1
ATOM 1062 C CA . LEU A 1 143 ? 7.486 -19.926 -15.777 1.00 84.19 143 LEU A CA 1
ATOM 1063 C C . LEU A 1 143 ? 6.955 -18.831 -14.847 1.00 84.19 143 LEU A C 1
ATOM 1065 O O . LEU A 1 143 ? 6.105 -18.043 -15.257 1.00 84.19 143 LEU A O 1
ATOM 1069 N N . ARG A 1 144 ? 7.485 -18.750 -13.624 1.00 88.81 144 ARG A N 1
ATOM 1070 C CA . ARG A 1 144 ? 7.380 -17.549 -12.783 1.00 88.81 144 ARG A CA 1
ATOM 1071 C C . ARG A 1 144 ? 8.653 -16.735 -13.012 1.00 88.81 144 ARG A C 1
ATOM 1073 O O . ARG A 1 144 ? 9.737 -17.310 -13.088 1.00 88.81 144 ARG A O 1
ATOM 1080 N N . VAL A 1 145 ? 8.516 -15.426 -13.181 1.00 91.75 145 VAL A N 1
ATOM 1081 C CA . VAL A 1 145 ? 9.631 -14.514 -13.446 1.00 91.75 145 VAL A CA 1
ATOM 1082 C C . VAL A 1 145 ? 9.650 -13.456 -12.355 1.00 91.75 145 VAL A C 1
ATOM 1084 O O . VAL A 1 145 ? 8.869 -12.499 -12.371 1.00 91.75 145 VAL A O 1
ATOM 1087 N N . ASP A 1 146 ? 10.557 -13.641 -11.404 1.00 94.25 146 ASP A N 1
ATOM 1088 C CA . ASP A 1 146 ? 10.858 -12.658 -10.375 1.00 94.25 146 ASP A CA 1
ATOM 1089 C C . ASP A 1 146 ? 11.584 -11.477 -11.042 1.00 94.25 146 ASP A C 1
ATOM 1091 O O . ASP A 1 146 ? 12.436 -11.650 -11.918 1.00 94.25 146 ASP A O 1
ATOM 1095 N N . GLY A 1 147 ? 11.193 -10.249 -10.719 1.00 93.81 147 GLY A N 1
ATOM 1096 C CA . GLY A 1 147 ? 11.593 -9.057 -11.470 1.00 93.81 147 GLY A CA 1
ATOM 1097 C C . GLY A 1 147 ? 10.913 -8.902 -12.837 1.00 93.81 147 GLY A C 1
ATOM 1098 O O . GLY A 1 147 ? 11.271 -7.984 -13.575 1.00 93.81 147 GLY A O 1
ATOM 1099 N N . GLY A 1 148 ? 9.962 -9.768 -13.203 1.00 93.25 148 GLY A N 1
ATOM 1100 C CA . GLY A 1 148 ? 9.108 -9.592 -14.382 1.00 93.25 148 GLY A CA 1
ATOM 1101 C C . GLY A 1 148 ? 7.933 -8.645 -14.126 1.00 93.25 148 GLY A C 1
ATOM 1102 O O . GLY A 1 148 ? 7.647 -8.290 -12.989 1.00 93.25 148 GLY A O 1
ATOM 1103 N N . GLN A 1 149 ? 7.257 -8.209 -15.189 1.00 92.69 149 GLN A N 1
ATOM 1104 C CA . GLN A 1 149 ? 6.199 -7.193 -15.110 1.00 92.69 149 GLN A CA 1
ATOM 1105 C C . GLN A 1 149 ? 4.861 -7.842 -14.735 1.00 92.69 149 GLN A C 1
ATOM 1107 O O . GLN A 1 149 ? 4.340 -8.647 -15.512 1.00 92.69 149 GLN A O 1
ATOM 1112 N N . ASN A 1 150 ? 4.304 -7.529 -13.561 1.00 93.44 150 ASN A N 1
ATOM 1113 C CA . ASN A 1 150 ? 2.994 -8.059 -13.181 1.00 93.44 150 ASN A CA 1
ATOM 1114 C C . ASN A 1 150 ? 1.843 -7.253 -13.801 1.00 93.44 150 ASN A C 1
ATOM 1116 O O . ASN A 1 150 ? 1.977 -6.062 -14.073 1.00 93.44 150 ASN A O 1
ATOM 1120 N N . LEU A 1 151 ? 0.670 -7.875 -13.921 1.00 91.69 151 LEU A N 1
ATOM 1121 C CA . LEU A 1 151 ? -0.595 -7.203 -14.221 1.00 91.69 151 LEU A CA 1
ATOM 1122 C C . LEU A 1 151 ? -1.338 -6.767 -12.945 1.00 91.69 151 LEU A C 1
ATOM 1124 O O . LEU A 1 151 ? -2.562 -6.719 -12.932 1.00 91.69 151 LEU A O 1
ATOM 1128 N N . PHE A 1 152 ? -0.620 -6.439 -11.868 1.00 94.62 152 PHE A N 1
ATOM 1129 C CA . PHE A 1 152 ? -1.235 -5.952 -10.633 1.00 94.62 152 PHE A CA 1
ATOM 1130 C C . PHE A 1 152 ? -1.967 -4.618 -10.868 1.00 94.62 152 PHE A C 1
ATOM 1132 O O . PHE A 1 152 ? -1.401 -3.671 -11.415 1.00 94.62 152 PHE A O 1
ATOM 1139 N N . ASP A 1 153 ? -3.235 -4.543 -10.468 1.00 94.06 153 ASP A N 1
ATOM 1140 C CA . ASP A 1 153 ? -4.040 -3.325 -10.434 1.00 94.06 153 ASP A CA 1
ATOM 1141 C C . ASP A 1 153 ? -4.055 -2.740 -9.018 1.00 94.06 153 ASP A C 1
ATOM 1143 O O . ASP A 1 153 ? -4.958 -2.964 -8.203 1.00 94.06 153 ASP A O 1
ATOM 1147 N N . VAL A 1 154 ? -3.034 -1.932 -8.740 1.00 91.75 154 VAL A N 1
ATOM 1148 C CA . VAL A 1 154 ? -2.917 -1.202 -7.477 1.00 91.75 154 VAL A CA 1
ATOM 1149 C C . VAL A 1 154 ? -4.083 -0.229 -7.248 1.00 91.75 154 VAL A C 1
ATOM 1151 O O . VAL A 1 154 ? -4.474 -0.012 -6.100 1.00 91.75 154 VAL A O 1
ATOM 1154 N N . ARG A 1 155 ? -4.688 0.341 -8.304 1.00 88.75 155 ARG A N 1
ATOM 1155 C CA . ARG A 1 155 ? -5.770 1.328 -8.156 1.00 88.75 155 ARG A CA 1
ATOM 1156 C C . ARG A 1 155 ? -7.096 0.642 -7.840 1.00 88.75 155 ARG A C 1
ATOM 1158 O O . ARG A 1 155 ? -7.787 1.084 -6.922 1.00 88.75 155 ARG A O 1
ATOM 1165 N N . GLY A 1 156 ? -7.417 -0.447 -8.535 1.00 91.69 156 GLY A N 1
ATOM 1166 C CA . GLY A 1 156 ? -8.576 -1.292 -8.258 1.00 91.69 156 GLY A CA 1
ATOM 1167 C C . GLY A 1 156 ? -8.508 -1.947 -6.880 1.00 91.69 156 GLY A C 1
ATOM 1168 O O . GLY A 1 156 ? -9.503 -1.913 -6.154 1.00 91.69 156 GLY A O 1
ATOM 1169 N N . PHE A 1 157 ? -7.340 -2.453 -6.462 1.00 94.69 157 PHE A N 1
ATOM 1170 C CA . PHE A 1 157 ? -7.167 -3.023 -5.120 1.00 94.69 157 PHE A CA 1
ATOM 1171 C C . PHE A 1 157 ? -7.411 -1.985 -4.017 1.00 94.69 157 PHE A C 1
ATOM 1173 O O . PHE A 1 157 ? -8.262 -2.193 -3.147 1.00 94.69 157 PHE A O 1
ATOM 1180 N N . LEU A 1 158 ? -6.708 -0.844 -4.065 1.00 93.81 158 LEU A N 1
ATOM 1181 C CA . LEU A 1 158 ? -6.868 0.220 -3.068 1.00 93.81 158 LEU A CA 1
ATOM 1182 C C . LEU A 1 158 ? -8.295 0.791 -3.091 1.00 93.81 158 LEU A C 1
ATOM 1184 O O . LEU A 1 158 ? -8.884 1.005 -2.031 1.00 93.81 158 LEU A O 1
ATOM 1188 N N . GLY A 1 159 ? -8.876 0.982 -4.280 1.00 92.88 159 GLY A N 1
ATOM 1189 C CA . GLY A 1 159 ? -10.248 1.457 -4.470 1.00 92.88 159 GLY A CA 1
ATOM 1190 C C . GLY A 1 159 ? -11.301 0.507 -3.903 1.00 92.88 159 GLY A C 1
ATOM 1191 O O . GLY A 1 159 ? -12.188 0.944 -3.170 1.00 92.88 159 GLY A O 1
ATOM 1192 N N . GLY A 1 160 ? -11.180 -0.795 -4.170 1.00 94.25 160 GLY A N 1
ATOM 1193 C CA . GLY A 1 160 ? -12.065 -1.824 -3.625 1.00 94.25 160 GLY A CA 1
ATOM 1194 C C . GLY A 1 160 ? -11.960 -1.948 -2.104 1.00 94.25 160 GLY A C 1
ATOM 1195 O O . GLY A 1 160 ? -12.985 -2.055 -1.422 1.00 94.25 160 GLY A O 1
ATOM 1196 N N . LEU A 1 161 ? -10.741 -1.870 -1.561 1.00 96.25 161 LEU A N 1
ATOM 1197 C CA . LEU A 1 161 ? -10.492 -1.875 -0.119 1.00 96.25 161 LEU A CA 1
ATOM 1198 C C . LEU A 1 161 ? -11.096 -0.628 0.548 1.00 96.25 161 LEU A C 1
ATOM 1200 O O . LEU A 1 161 ? -11.783 -0.742 1.566 1.00 96.25 161 LEU A O 1
ATOM 1204 N N . ALA A 1 162 ? -10.916 0.554 -0.049 1.00 96.06 162 ALA A N 1
ATOM 1205 C CA . ALA A 1 162 ? -11.496 1.803 0.437 1.00 96.06 162 ALA A CA 1
ATOM 1206 C C . ALA A 1 162 ? -13.032 1.784 0.385 1.00 96.06 162 ALA A C 1
ATOM 1208 O O . ALA A 1 162 ? -13.676 2.111 1.380 1.00 96.06 162 ALA A O 1
ATOM 1209 N N . ALA A 1 163 ? -13.633 1.356 -0.729 1.00 95.50 163 ALA A N 1
ATOM 1210 C CA . ALA A 1 163 ? -15.086 1.325 -0.898 1.00 95.50 163 ALA A CA 1
ATOM 1211 C C . ALA A 1 163 ? -15.775 0.392 0.114 1.00 95.50 163 ALA A C 1
ATOM 1213 O O . ALA A 1 163 ? -16.767 0.775 0.735 1.00 95.50 163 ALA A O 1
ATOM 1214 N N . ASN A 1 164 ? -15.232 -0.808 0.344 1.00 96.69 164 ASN A N 1
ATOM 1215 C CA . ASN A 1 164 ? -15.796 -1.733 1.331 1.00 96.69 164 ASN A CA 1
ATOM 1216 C C . ASN A 1 164 ? -15.513 -1.289 2.775 1.00 96.69 164 ASN A C 1
ATOM 1218 O O . ASN A 1 164 ? -16.386 -1.431 3.632 1.00 96.69 164 ASN A O 1
ATOM 1222 N N . THR A 1 165 ? -14.361 -0.658 3.042 1.00 97.69 165 THR A N 1
ATOM 1223 C CA . THR A 1 165 ? -14.105 0.024 4.326 1.00 97.69 165 THR A CA 1
ATOM 1224 C C . THR A 1 165 ? -15.158 1.103 4.587 1.00 97.69 165 THR A C 1
ATOM 1226 O O . THR A 1 165 ? -15.713 1.156 5.682 1.00 97.69 165 THR A O 1
ATOM 1229 N N . GLN A 1 166 ? -15.482 1.919 3.577 1.00 96.50 166 GLN A N 1
ATOM 1230 C CA . GLN A 1 166 ? -16.491 2.972 3.677 1.00 96.50 166 GLN A CA 1
ATOM 1231 C C . GLN A 1 166 ? -17.868 2.400 4.005 1.00 96.50 166 GLN A C 1
ATOM 1233 O O . GLN A 1 166 ? -18.432 2.772 5.028 1.00 96.50 166 GLN A O 1
ATOM 1238 N N . LYS A 1 167 ? -18.368 1.451 3.199 1.00 95.88 167 LYS A N 1
ATOM 1239 C CA . LYS A 1 167 ? -19.654 0.769 3.440 1.00 95.88 167 LYS A CA 1
ATOM 1240 C C . LYS A 1 167 ? -19.735 0.176 4.850 1.00 95.88 167 LYS A C 1
ATOM 1242 O O . LYS A 1 167 ? -20.749 0.334 5.523 1.00 95.88 167 LYS A O 1
ATOM 1247 N N . THR A 1 168 ? -18.642 -0.438 5.311 1.00 95.69 168 THR A N 1
ATOM 1248 C CA . THR A 1 168 ? -18.540 -1.026 6.654 1.00 95.69 168 THR A CA 1
ATOM 1249 C C . THR A 1 168 ? -18.721 0.006 7.764 1.00 95.69 168 THR A C 1
ATOM 1251 O O . THR A 1 168 ? -19.368 -0.304 8.757 1.00 95.69 168 THR A O 1
ATOM 1254 N N . PHE A 1 169 ? -18.174 1.221 7.630 1.00 94.94 169 PHE A N 1
ATOM 1255 C CA . PHE A 1 169 ? -18.287 2.241 8.679 1.00 94.94 169 PHE A CA 1
ATOM 1256 C C . PHE A 1 169 ? -19.479 3.198 8.519 1.00 94.94 169 PHE A C 1
ATOM 1258 O O . PHE A 1 169 ? -19.837 3.864 9.493 1.00 94.94 169 PHE A O 1
ATOM 1265 N N . THR A 1 170 ? -20.085 3.305 7.329 1.00 93.94 170 THR A N 1
ATOM 1266 C CA . THR A 1 170 ? -21.244 4.183 7.084 1.00 93.94 170 THR A CA 1
ATOM 1267 C C . THR A 1 170 ? -22.595 3.514 7.320 1.00 93.94 170 THR A C 1
ATOM 1269 O O . THR A 1 170 ? -23.534 4.234 7.653 1.00 93.94 170 THR A O 1
ATOM 1272 N N . ASP A 1 171 ? -22.714 2.185 7.208 1.00 92.00 171 ASP A N 1
ATOM 1273 C CA . ASP A 1 171 ? -23.874 1.441 7.722 1.00 92.00 171 ASP A CA 1
ATOM 1274 C C . ASP A 1 171 ? -23.639 1.040 9.192 1.00 92.00 171 ASP A C 1
ATOM 1276 O O . ASP A 1 171 ? -22.801 0.176 9.467 1.00 92.00 171 ASP A O 1
ATOM 1280 N N . PRO A 1 172 ? -24.409 1.579 10.160 1.00 89.81 172 PRO A N 1
ATOM 1281 C CA . PRO A 1 172 ? -24.314 1.173 11.561 1.00 89.81 172 PRO A CA 1
ATOM 1282 C C . PRO A 1 172 ? -24.551 -0.326 11.796 1.00 89.81 172 PRO A C 1
ATOM 1284 O O . PRO A 1 172 ? -24.073 -0.874 12.790 1.00 89.81 172 PRO A O 1
ATOM 1287 N N . ARG A 1 173 ? -25.284 -0.996 10.896 1.00 88.69 173 ARG A N 1
ATOM 1288 C CA . ARG A 1 173 ? -25.593 -2.428 10.985 1.00 88.69 173 ARG A CA 1
ATOM 1289 C C . ARG A 1 173 ? -24.424 -3.285 10.508 1.00 88.69 173 ARG A C 1
ATOM 1291 O O . ARG A 1 173 ? -24.185 -4.333 11.099 1.00 88.69 173 ARG A O 1
ATOM 1298 N N . GLU A 1 174 ? -23.711 -2.887 9.454 1.00 91.75 174 GLU A N 1
ATOM 1299 C CA . GLU A 1 174 ? -22.464 -3.537 9.028 1.00 91.75 174 GLU A CA 1
ATOM 1300 C C . GLU A 1 174 ? -21.347 -3.283 10.033 1.00 91.75 174 GLU A C 1
ATOM 1302 O O . GLU A 1 174 ? -20.667 -4.235 10.392 1.00 91.75 174 GLU A O 1
ATOM 1307 N N . LEU A 1 175 ? -21.211 -2.073 10.586 1.00 92.69 175 LEU A N 1
ATOM 1308 C CA . LEU A 1 175 ? -20.190 -1.805 11.603 1.00 92.69 175 LEU A CA 1
ATOM 1309 C C . LEU A 1 175 ? -20.361 -2.696 12.847 1.00 92.69 175 LEU A C 1
ATOM 1311 O O . LEU A 1 175 ? -19.382 -3.242 13.355 1.00 92.69 175 LEU A O 1
ATOM 1315 N N . LEU A 1 176 ? -21.600 -2.891 13.316 1.00 89.06 176 LEU A N 1
ATOM 1316 C CA . LEU A 1 176 ? -21.898 -3.827 14.406 1.00 89.06 176 LEU A CA 1
ATOM 1317 C C . LEU A 1 176 ? -21.539 -5.277 14.044 1.00 89.06 176 LEU A C 1
ATOM 1319 O O . LEU A 1 176 ? -20.901 -5.964 14.842 1.00 89.06 176 LEU A O 1
ATOM 1323 N N . ARG A 1 177 ? -21.896 -5.731 12.836 1.00 90.12 177 ARG A N 1
ATOM 1324 C CA . ARG A 1 177 ? -21.564 -7.081 12.344 1.00 90.12 177 ARG A CA 1
ATOM 1325 C C . ARG A 1 177 ? -20.048 -7.265 12.182 1.00 90.12 177 ARG A C 1
ATOM 1327 O O . ARG A 1 177 ? -19.516 -8.288 12.595 1.00 90.12 177 ARG A O 1
ATOM 1334 N N . PHE A 1 178 ? -19.331 -6.260 11.686 1.00 92.12 178 PHE A N 1
ATOM 1335 C CA . PHE A 1 178 ? -17.870 -6.232 11.575 1.00 92.12 178 PHE A CA 1
ATOM 1336 C C . PHE A 1 178 ? -17.185 -6.331 12.944 1.00 92.12 178 PHE A C 1
ATOM 1338 O O . PHE A 1 178 ? -16.269 -7.134 13.111 1.00 92.12 178 PHE A O 1
ATOM 1345 N N . VAL A 1 179 ? -17.661 -5.590 13.952 1.00 89.75 179 VAL A N 1
ATOM 1346 C CA . VAL A 1 179 ? -17.147 -5.692 15.330 1.00 89.75 179 VAL A CA 1
ATOM 1347 C C . VAL A 1 179 ? -17.457 -7.064 15.951 1.00 89.75 179 VAL A C 1
ATOM 1349 O O . VAL A 1 179 ? -16.585 -7.625 16.613 1.00 89.75 179 VAL A O 1
ATOM 1352 N N . SER A 1 180 ? -18.618 -7.667 15.668 1.00 87.88 180 SER A N 1
ATOM 1353 C CA . SER A 1 180 ? -18.922 -9.057 16.062 1.00 87.88 180 SER A CA 1
ATOM 1354 C C . SER A 1 180 ? -17.937 -10.052 15.441 1.00 87.88 180 SER A C 1
ATOM 1356 O O . SER A 1 180 ? -17.299 -10.821 16.160 1.00 87.88 180 SER A O 1
ATOM 1358 N N . ARG A 1 181 ? -17.707 -9.967 14.121 1.00 89.19 181 ARG A N 1
ATOM 1359 C CA . ARG A 1 181 ? -16.727 -10.814 13.421 1.00 89.19 181 ARG A CA 1
ATOM 1360 C C . ARG A 1 181 ? -15.303 -10.607 13.955 1.00 89.19 181 ARG A C 1
ATOM 1362 O O . ARG A 1 181 ? -14.575 -11.585 14.110 1.00 89.19 181 ARG A O 1
ATOM 1369 N N . LEU A 1 182 ? -14.907 -9.376 14.310 1.00 85.50 182 LEU A N 1
ATOM 1370 C CA . LEU A 1 182 ? -13.628 -9.097 14.986 1.00 85.50 182 LEU A CA 1
ATOM 1371 C C . LEU A 1 182 ? -13.523 -9.771 16.362 1.00 85.50 182 LEU A C 1
ATOM 1373 O O . LEU A 1 182 ? -12.429 -10.186 16.742 1.00 85.50 182 LEU A O 1
ATOM 1377 N N . ILE A 1 183 ? -14.614 -9.857 17.126 1.00 80.62 183 ILE A N 1
ATOM 1378 C CA . ILE A 1 183 ? -14.658 -10.538 18.431 1.00 80.62 183 ILE A CA 1
ATOM 1379 C C . ILE A 1 183 ? -14.602 -12.058 18.248 1.00 80.62 183 ILE A C 1
ATOM 1381 O O . ILE A 1 183 ? -13.886 -12.739 18.978 1.00 80.62 183 ILE A O 1
ATOM 1385 N N . GLU A 1 184 ? -15.305 -12.595 17.253 1.00 80.75 184 GLU A N 1
ATOM 1386 C CA . GLU A 1 184 ? -15.358 -14.027 16.946 1.00 80.75 184 GLU A CA 1
ATOM 1387 C C . GLU A 1 184 ? -14.016 -14.558 16.424 1.00 80.75 184 GLU A C 1
ATOM 1389 O O . GLU A 1 184 ? -13.480 -15.507 17.003 1.00 80.75 184 GLU A O 1
ATOM 1394 N N . ASN A 1 185 ? -13.427 -13.896 15.418 1.00 77.81 185 ASN A N 1
ATOM 1395 C CA . ASN A 1 185 ? -12.160 -14.264 14.768 1.00 77.81 185 ASN A CA 1
ATOM 1396 C C . ASN A 1 185 ? -10.994 -14.447 15.762 1.00 77.81 185 ASN A C 1
ATOM 1398 O O . ASN A 1 185 ? -10.174 -15.349 15.593 1.00 77.81 185 ASN A O 1
ATOM 1402 N N . GLN A 1 186 ? -10.961 -13.665 16.849 1.00 65.38 186 GLN A N 1
ATOM 1403 C CA . GLN A 1 186 ? -9.954 -13.795 17.914 1.00 65.38 186 GLN A CA 1
ATOM 1404 C C . GLN A 1 186 ? -9.907 -15.190 18.554 1.00 65.38 186 GLN A C 1
ATOM 1406 O O . GLN A 1 186 ? -8.841 -15.619 18.987 1.00 65.38 186 GLN A O 1
ATOM 1411 N N . ASN A 1 187 ? -11.041 -15.894 18.617 1.00 51.38 187 ASN A N 1
ATOM 1412 C CA . ASN A 1 187 ? -11.143 -17.209 19.255 1.00 51.38 187 ASN A CA 1
ATOM 1413 C C . ASN A 1 187 ? -10.777 -18.360 18.300 1.00 51.38 187 ASN A C 1
ATOM 1415 O O . ASN A 1 187 ? -10.682 -19.502 18.739 1.00 51.38 187 ASN A O 1
ATOM 1419 N N . ALA A 1 188 ? -10.607 -18.077 17.002 1.00 48.59 188 ALA A N 1
ATOM 1420 C CA . ALA A 1 188 ? -10.505 -19.093 15.955 1.00 48.59 188 ALA A CA 1
ATOM 1421 C C . ALA A 1 188 ? -9.063 -19.487 15.578 1.00 48.59 188 ALA A C 1
ATOM 1423 O O . ALA A 1 188 ? -8.875 -20.534 14.966 1.00 48.59 188 ALA A O 1
ATOM 1424 N N . SER A 1 189 ? -8.041 -18.692 15.934 1.00 45.28 189 SER A N 1
ATOM 1425 C CA . SER A 1 189 ? -6.639 -18.973 15.567 1.00 45.28 189 SER A CA 1
ATOM 1426 C C . SER A 1 189 ? -5.679 -18.990 16.769 1.00 45.28 189 SER A C 1
ATOM 1428 O O . SER A 1 189 ? -5.064 -17.971 17.097 1.00 45.28 189 SER A O 1
ATOM 1430 N N . PRO A 1 190 ? -5.469 -20.164 17.401 1.00 42.03 190 PRO A N 1
ATOM 1431 C CA . PRO A 1 190 ? -4.441 -20.361 18.431 1.00 42.03 190 PRO A CA 1
ATOM 1432 C C . PRO A 1 190 ? -2.997 -20.213 17.915 1.00 42.03 190 PRO A C 1
ATOM 1434 O O . PRO A 1 190 ? -2.064 -20.085 18.706 1.00 42.03 190 PRO A O 1
ATOM 1437 N N . GLN A 1 191 ? -2.794 -20.250 16.595 1.00 42.34 191 GLN A N 1
ATOM 1438 C CA . GLN A 1 191 ? -1.474 -20.233 15.953 1.00 42.34 191 GLN A CA 1
ATOM 1439 C C . GLN A 1 191 ? -0.957 -18.805 15.679 1.00 42.34 191 GLN A C 1
ATOM 1441 O O . GLN A 1 191 ? 0.249 -18.610 15.562 1.00 42.34 191 GLN A O 1
ATOM 1446 N N . ALA A 1 192 ? -1.834 -17.793 15.669 1.00 44.62 192 ALA A N 1
ATOM 1447 C CA . ALA A 1 192 ? -1.485 -16.375 15.496 1.00 44.62 192 ALA A CA 1
ATOM 1448 C C . ALA A 1 192 ? -1.217 -15.639 16.835 1.00 44.62 192 ALA A C 1
ATOM 1450 O O . ALA A 1 192 ? -1.503 -14.451 16.985 1.00 44.62 192 ALA A O 1
ATOM 1451 N N . THR A 1 193 ? -0.707 -16.348 17.844 1.00 44.88 193 THR A N 1
ATOM 1452 C CA . THR A 1 193 ? -0.715 -15.939 19.265 1.00 44.88 193 THR A CA 1
ATOM 1453 C C . THR A 1 193 ? 0.350 -14.917 19.686 1.00 44.88 193 THR A C 1
ATOM 1455 O O . THR A 1 193 ? 0.359 -14.505 20.843 1.00 44.88 193 THR A O 1
ATOM 1458 N N . ALA A 1 194 ? 1.221 -14.471 18.777 1.00 49.91 194 ALA A N 1
ATOM 1459 C CA . ALA A 1 194 ? 2.324 -13.556 19.095 1.00 49.91 194 ALA A CA 1
ATOM 1460 C C . ALA A 1 194 ? 1.992 -12.055 18.991 1.00 49.91 194 ALA A C 1
ATOM 1462 O O . ALA A 1 194 ? 2.671 -11.233 19.603 1.00 49.91 194 ALA A O 1
ATOM 1463 N N . PHE A 1 195 ? 0.980 -11.699 18.195 1.00 50.78 195 PHE A N 1
ATOM 1464 C CA . PHE A 1 195 ? 0.554 -10.318 17.950 1.00 50.78 195 PHE A CA 1
ATOM 1465 C C . PHE A 1 195 ? -0.972 -10.253 17.920 1.00 50.78 195 PHE A C 1
ATOM 1467 O O . PHE A 1 195 ? -1.629 -10.292 16.878 1.00 50.78 195 PHE A O 1
ATOM 1474 N N . THR A 1 196 ? -1.528 -10.258 19.126 1.00 51.84 196 THR A N 1
ATOM 1475 C CA . THR A 1 196 ? -2.949 -10.388 19.431 1.00 51.84 196 THR A CA 1
ATOM 1476 C C . THR A 1 196 ? -3.599 -9.071 19.844 1.00 51.84 196 THR A C 1
ATOM 1478 O O . THR A 1 196 ? -4.823 -9.064 20.017 1.00 51.84 196 THR A O 1
ATOM 1481 N N . THR A 1 197 ? -2.828 -7.983 20.007 1.00 50.78 197 THR A N 1
ATOM 1482 C CA . THR A 1 197 ? -3.297 -6.737 20.627 1.00 50.78 197 THR A CA 1
ATOM 1483 C C . THR A 1 197 ? -4.587 -6.233 19.999 1.00 50.78 197 THR A C 1
ATOM 1485 O O . THR A 1 197 ? -4.693 -5.906 18.816 1.00 50.78 197 THR A O 1
ATOM 1488 N N . ARG A 1 198 ? -5.592 -6.158 20.863 1.00 56.28 198 ARG A N 1
ATOM 1489 C CA . ARG A 1 198 ? -6.929 -5.671 20.574 1.00 56.28 198 ARG A CA 1
ATOM 1490 C C . ARG A 1 198 ? -6.921 -4.187 20.176 1.00 56.28 198 ARG A C 1
ATOM 1492 O O . ARG A 1 198 ? -6.463 -3.331 20.932 1.00 56.28 198 ARG A O 1
ATOM 1499 N N . LEU A 1 199 ? -7.556 -3.905 19.037 1.00 55.97 199 LEU A N 1
ATOM 1500 C CA . LEU A 1 199 ? -8.168 -2.613 18.659 1.00 55.97 199 LEU A CA 1
ATOM 1501 C C . LEU A 1 199 ? -9.563 -2.409 19.299 1.00 55.97 199 LEU A C 1
ATOM 1503 O O . LEU A 1 199 ? -10.315 -1.511 18.942 1.00 55.97 199 LEU A O 1
ATOM 1507 N N . VAL A 1 200 ? -9.935 -3.349 20.169 1.00 53.41 200 VAL A N 1
ATOM 1508 C CA . VAL A 1 200 ? -11.272 -3.654 20.689 1.00 53.41 200 VAL A CA 1
ATOM 1509 C C . VAL A 1 200 ? -11.014 -4.165 22.107 1.00 53.41 200 VAL A C 1
ATOM 1511 O O . VAL A 1 200 ? -10.819 -5.360 22.293 1.00 53.41 200 VAL A O 1
ATOM 1514 N N . GLY A 1 201 ? -10.808 -3.255 23.065 1.00 55.81 201 GLY A N 1
ATOM 1515 C CA . GLY A 1 201 ? -10.216 -3.503 24.388 1.00 55.81 201 GLY A CA 1
ATOM 1516 C C . GLY A 1 201 ? -10.856 -4.640 25.210 1.00 55.81 201 GLY A C 1
ATOM 1517 O O . GLY A 1 201 ? -11.906 -5.164 24.840 1.00 55.81 201 GLY A O 1
ATOM 1518 N N . PRO A 1 202 ? -10.214 -5.081 26.309 1.00 54.31 202 PRO A N 1
ATOM 1519 C CA . PRO A 1 202 ? -10.699 -6.208 27.108 1.00 54.31 202 PRO A CA 1
ATOM 1520 C C . PRO A 1 202 ? -12.045 -5.880 27.779 1.00 54.31 202 PRO A C 1
ATOM 1522 O O . PRO A 1 202 ? -12.094 -5.081 28.713 1.00 54.31 202 PRO A O 1
ATOM 1525 N N . GLY A 1 203 ? -13.121 -6.516 27.305 1.00 66.62 203 GLY A N 1
ATOM 1526 C CA . GLY A 1 203 ? -14.496 -6.319 27.779 1.00 66.62 203 GLY A CA 1
ATOM 1527 C C . GLY A 1 203 ? -15.455 -5.816 26.693 1.00 66.62 203 GLY A C 1
ATOM 1528 O O . GLY A 1 203 ? -15.048 -5.207 25.705 1.00 66.62 203 GLY A O 1
ATOM 1529 N N . GLY A 1 204 ? -16.753 -6.069 26.876 1.00 72.94 204 GLY A N 1
ATOM 1530 C CA . GLY A 1 204 ? -17.817 -5.738 25.920 1.00 72.94 204 GLY A CA 1
ATOM 1531 C C . GLY A 1 204 ? -18.102 -6.818 24.881 1.00 72.94 204 GLY A C 1
ATOM 1532 O O . GLY A 1 204 ? -19.056 -6.703 24.109 1.00 72.94 204 GLY A O 1
ATOM 1533 N N . ASP A 1 205 ? -17.313 -7.891 24.889 1.00 80.44 205 ASP A N 1
ATOM 1534 C CA . ASP A 1 205 ? -17.442 -9.011 23.961 1.00 80.44 205 ASP A CA 1
ATOM 1535 C C . ASP A 1 205 ? -18.788 -9.715 24.111 1.00 80.44 205 ASP A C 1
ATOM 1537 O O . ASP A 1 205 ? -19.391 -10.093 23.113 1.00 80.44 205 ASP A O 1
ATOM 1541 N N . LYS A 1 206 ? -19.289 -9.878 25.345 1.00 83.31 206 LYS A N 1
ATOM 1542 C CA . LYS A 1 206 ? -20.547 -10.597 25.595 1.00 83.31 206 LYS A CA 1
ATOM 1543 C C . LYS A 1 206 ? -21.712 -9.917 24.880 1.00 83.31 206 LYS A C 1
ATOM 1545 O O . LYS A 1 206 ? -22.480 -10.585 24.195 1.00 83.31 206 LYS A O 1
ATOM 1550 N N . LEU A 1 207 ? -21.800 -8.591 24.996 1.00 83.31 207 LEU A N 1
ATOM 1551 C CA . LEU A 1 207 ? -22.826 -7.777 24.345 1.00 83.31 207 LEU A CA 1
ATOM 1552 C C . LEU A 1 207 ? -22.770 -7.915 22.815 1.00 83.31 207 LEU A C 1
ATOM 1554 O O . LEU A 1 207 ? -23.801 -8.131 22.185 1.00 83.31 207 LEU A O 1
ATOM 1558 N N . LEU A 1 208 ? -21.575 -7.807 22.227 1.00 84.88 208 LEU A N 1
ATOM 1559 C CA . LEU A 1 208 ? -21.380 -7.673 20.778 1.00 84.88 208 LEU A CA 1
ATOM 1560 C C . LEU A 1 208 ? -21.015 -8.973 20.042 1.00 84.88 208 LEU A C 1
ATOM 1562 O O . LEU A 1 208 ? -20.670 -8.912 18.870 1.00 84.88 208 LEU A O 1
ATOM 1566 N N . LYS A 1 209 ? -21.099 -10.139 20.690 1.00 82.50 209 LYS A N 1
ATOM 1567 C CA . LYS A 1 209 ? -20.803 -11.452 20.088 1.00 82.50 209 LYS A CA 1
ATOM 1568 C C . LYS A 1 209 ? -22.017 -12.070 19.378 1.00 82.50 209 LYS A C 1
ATOM 1570 O O . LYS A 1 209 ? -23.159 -11.899 19.821 1.00 82.50 209 LYS A O 1
ATOM 1575 N N . ASN A 1 210 ? -21.768 -12.849 18.320 1.00 82.69 210 ASN A N 1
ATOM 1576 C CA . ASN A 1 210 ? -22.748 -13.582 17.510 1.00 82.69 210 ASN A CA 1
ATOM 1577 C C . ASN A 1 210 ? -23.867 -12.681 16.934 1.00 82.69 210 ASN A C 1
ATOM 1579 O O . ASN A 1 210 ? -25.036 -13.073 16.893 1.00 82.69 210 ASN A O 1
ATOM 1583 N N . VAL A 1 211 ? -23.554 -11.433 16.578 1.00 82.62 211 VAL A N 1
ATOM 1584 C CA . VAL A 1 211 ? -24.502 -10.471 15.997 1.00 82.62 211 VAL A CA 1
ATOM 1585 C C . VAL A 1 211 ? -24.606 -10.728 14.493 1.00 82.62 211 VAL A C 1
ATOM 1587 O O . VAL A 1 211 ? -23.965 -10.053 13.694 1.00 82.62 211 VAL A O 1
ATOM 1590 N N . THR A 1 212 ? -25.408 -11.722 14.107 1.00 79.69 212 THR A N 1
ATOM 1591 C CA . THR A 1 212 ? -25.622 -12.092 12.697 1.00 79.69 212 THR A CA 1
ATOM 1592 C C . THR A 1 212 ? -26.577 -11.114 12.005 1.00 79.69 212 THR A C 1
ATOM 1594 O O . THR A 1 212 ? -26.212 -10.496 11.004 1.00 79.69 212 THR A O 1
ATOM 1597 N N . THR A 1 213 ? -27.771 -10.888 12.568 1.00 85.56 213 THR A N 1
ATOM 1598 C CA . THR A 1 213 ? -28.726 -9.868 12.102 1.00 85.56 213 THR A CA 1
ATOM 1599 C C . THR A 1 213 ? -29.135 -8.885 13.203 1.00 85.56 213 THR A C 1
ATOM 1601 O O . THR A 1 213 ? -29.000 -9.134 14.403 1.00 85.56 213 THR A O 1
ATOM 1604 N N . MET A 1 214 ? -29.676 -7.736 12.789 1.00 87.06 214 MET A N 1
ATOM 1605 C CA . MET A 1 214 ? -30.165 -6.704 13.712 1.00 87.06 214 MET A CA 1
ATOM 1606 C C . MET A 1 214 ? -31.453 -7.105 14.440 1.00 87.06 214 MET A C 1
ATOM 1608 O O . MET A 1 214 ? -31.710 -6.601 15.530 1.00 87.06 214 MET A O 1
ATOM 1612 N N . ASP A 1 215 ? -32.271 -7.983 13.856 1.00 87.38 215 ASP A N 1
ATOM 1613 C CA . ASP A 1 215 ? -33.543 -8.389 14.457 1.00 87.38 215 ASP A CA 1
ATOM 1614 C C . ASP A 1 215 ? -33.356 -9.527 15.466 1.00 87.38 215 ASP A C 1
ATOM 1616 O O . ASP A 1 215 ? -33.953 -9.473 16.539 1.00 87.38 215 ASP A O 1
ATOM 1620 N N . GLU A 1 216 ? -32.437 -10.468 15.218 1.00 86.38 216 GLU A N 1
ATOM 1621 C CA . GLU A 1 216 ? -31.962 -11.401 16.254 1.00 86.38 216 GLU A CA 1
ATOM 1622 C C . GLU A 1 216 ? -31.331 -10.655 17.436 1.00 86.38 216 GLU A C 1
ATOM 1624 O O . GLU A 1 216 ? -31.541 -11.036 18.585 1.00 86.38 216 GLU A O 1
ATOM 1629 N N . PHE A 1 217 ? -30.589 -9.569 17.175 1.00 88.38 217 PHE A N 1
ATOM 1630 C CA . PHE A 1 217 ? -29.995 -8.752 18.233 1.00 88.38 217 PHE A CA 1
ATOM 1631 C C . PHE A 1 217 ? -31.062 -8.108 19.129 1.00 88.38 217 PHE A C 1
ATOM 1633 O O . PHE A 1 217 ? -31.007 -8.281 20.344 1.00 88.38 217 PHE A O 1
ATOM 1640 N N . LYS A 1 218 ? -32.089 -7.460 18.554 1.00 88.69 218 LYS A N 1
ATOM 1641 C CA . LYS A 1 218 ? -33.243 -6.931 19.318 1.00 88.69 218 LYS A CA 1
ATOM 1642 C C . LYS A 1 218 ? -33.960 -8.021 20.123 1.00 88.69 218 LYS A C 1
ATOM 1644 O O . LYS A 1 218 ? -34.380 -7.777 21.249 1.00 88.69 218 LYS A O 1
ATOM 1649 N N . GLN A 1 219 ? -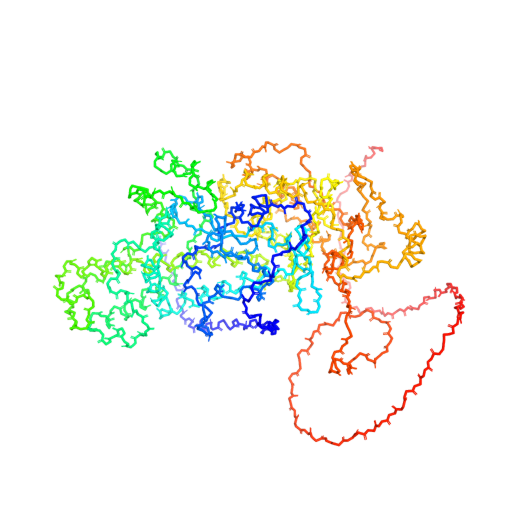34.099 -9.223 19.560 1.00 89.31 219 GLN A N 1
ATOM 1650 C CA . GLN A 1 219 ? -34.796 -10.352 20.194 1.00 89.31 219 GLN A CA 1
ATOM 1651 C C . GLN A 1 219 ? -34.061 -10.951 21.412 1.00 89.31 219 GLN A C 1
ATOM 1653 O O . GLN A 1 219 ? -34.619 -11.829 22.075 1.00 89.31 219 GLN A O 1
ATOM 1658 N N . ARG A 1 220 ? -32.845 -10.486 21.737 1.00 89.94 220 ARG A N 1
ATOM 1659 C CA . ARG A 1 220 ? -32.119 -10.853 22.968 1.00 89.94 220 ARG A CA 1
ATOM 1660 C C . ARG A 1 220 ? -32.748 -10.236 24.223 1.00 89.94 220 ARG A C 1
ATOM 1662 O O . ARG A 1 220 ? -32.837 -10.909 25.251 1.00 89.94 220 ARG A O 1
ATOM 1669 N N . GLY A 1 221 ? -33.235 -8.997 24.131 1.00 91.19 221 GLY A N 1
ATOM 1670 C CA . GLY A 1 221 ? -33.894 -8.310 25.238 1.00 91.19 221 GLY A CA 1
ATOM 1671 C C . GLY A 1 221 ? -33.953 -6.781 25.108 1.00 91.19 221 GLY A C 1
ATOM 1672 O O . GLY A 1 221 ? -33.442 -6.206 24.143 1.00 91.19 221 GLY A O 1
ATOM 1673 N N . PRO A 1 222 ? -34.563 -6.098 26.100 1.00 89.56 222 PRO A N 1
ATOM 1674 C CA . PRO A 1 222 ? -34.730 -4.640 26.087 1.00 89.56 222 PRO A CA 1
ATOM 1675 C C . PRO A 1 222 ? -33.404 -3.865 26.100 1.00 89.56 222 PRO A C 1
ATOM 1677 O O . PRO A 1 222 ? -33.329 -2.759 25.563 1.00 89.56 222 PRO A O 1
ATOM 1680 N N . VAL A 1 223 ? -32.352 -4.447 26.692 1.00 88.44 223 VAL A N 1
ATOM 1681 C CA . VAL A 1 223 ? -30.999 -3.869 26.711 1.00 88.44 223 VAL A CA 1
ATOM 1682 C C . VAL A 1 223 ? -30.447 -3.789 25.291 1.00 88.44 223 VAL A C 1
ATOM 1684 O O . VAL A 1 223 ? -30.045 -2.715 24.855 1.00 88.44 223 VAL A O 1
ATOM 1687 N N . GLU A 1 224 ? -30.464 -4.890 24.542 1.00 90.31 224 GLU A N 1
ATOM 1688 C CA . GLU A 1 224 ? -29.944 -4.955 23.176 1.00 90.31 224 GLU A CA 1
ATOM 1689 C C . GLU A 1 224 ? -30.762 -4.105 22.198 1.00 90.31 224 GLU A C 1
ATOM 1691 O O . GLU A 1 224 ? -30.196 -3.416 21.347 1.00 90.31 224 GLU A O 1
ATOM 1696 N N . GLU A 1 225 ? -32.086 -4.073 22.354 1.00 89.44 225 GLU A N 1
ATOM 1697 C CA . GLU A 1 225 ? -32.959 -3.204 21.561 1.00 89.44 225 GLU A CA 1
ATOM 1698 C C . GLU A 1 225 ? -32.629 -1.708 21.767 1.00 89.44 225 GLU A C 1
ATOM 1700 O O . GLU A 1 225 ? -32.573 -0.935 20.803 1.00 89.44 225 GLU A O 1
ATOM 1705 N N . GLN A 1 226 ? -32.352 -1.297 23.011 1.00 87.69 226 GLN A N 1
ATOM 1706 C CA . GLN A 1 226 ? -31.944 0.070 23.331 1.00 87.69 226 GLN A CA 1
ATOM 1707 C C . GLN A 1 226 ? -30.502 0.367 22.894 1.00 87.69 226 GLN A C 1
ATOM 1709 O O . GLN A 1 226 ? -30.256 1.416 22.294 1.00 87.69 226 GLN A O 1
ATOM 1714 N N . VAL A 1 227 ? -29.565 -0.560 23.122 1.00 86.12 227 VAL A N 1
ATOM 1715 C CA . VAL A 1 227 ? -28.176 -0.464 22.647 1.00 86.12 227 VAL A CA 1
ATOM 1716 C C . VAL A 1 227 ? -28.152 -0.262 21.136 1.00 86.12 227 VAL A C 1
ATOM 1718 O O . VAL A 1 227 ? -27.448 0.627 20.672 1.00 86.12 227 VAL A O 1
ATOM 1721 N N . LEU A 1 228 ? -28.957 -0.993 20.358 1.00 87.62 228 LEU A N 1
ATOM 1722 C CA . LEU A 1 228 ? -29.020 -0.812 18.906 1.00 87.62 228 LEU A CA 1
ATOM 1723 C C . LEU A 1 228 ? -29.458 0.610 18.518 1.00 87.62 228 LEU A C 1
ATOM 1725 O O . LEU A 1 228 ? -28.786 1.252 17.707 1.00 87.62 228 LEU A O 1
ATOM 1729 N N . ARG A 1 229 ? -30.536 1.133 19.129 1.00 85.38 229 ARG A N 1
ATOM 1730 C CA . ARG A 1 229 ? -31.003 2.518 18.906 1.00 85.38 229 ARG A CA 1
ATOM 1731 C C . ARG A 1 229 ? -29.911 3.548 19.185 1.00 85.38 229 ARG A C 1
ATOM 1733 O O . ARG A 1 229 ? -29.771 4.523 18.446 1.00 85.38 229 ARG A O 1
ATOM 1740 N N . ASP A 1 230 ? -29.168 3.358 20.265 1.00 85.75 230 ASP A N 1
ATOM 1741 C CA . ASP A 1 230 ? -28.233 4.355 20.774 1.00 85.75 230 ASP A CA 1
ATOM 1742 C C . ASP A 1 230 ? -26.819 4.234 20.187 1.00 85.75 230 ASP A C 1
ATOM 1744 O O . ASP A 1 230 ? -26.141 5.259 20.054 1.00 85.75 230 ASP A O 1
ATOM 1748 N N . VAL A 1 231 ? -26.428 3.039 19.726 1.00 83.94 231 VAL A N 1
ATOM 1749 C CA . VAL A 1 231 ? -25.278 2.788 18.841 1.00 83.94 231 VAL A CA 1
ATOM 1750 C C . VAL A 1 231 ? -25.487 3.448 17.483 1.00 83.94 231 VAL A C 1
ATOM 1752 O O . VAL A 1 231 ? -24.583 4.129 17.008 1.00 83.94 231 VAL A O 1
ATOM 1755 N N . THR A 1 232 ? -26.670 3.314 16.868 1.00 88.62 232 THR A N 1
ATOM 1756 C CA . THR A 1 232 ? -26.965 3.973 15.582 1.00 88.62 232 THR A CA 1
ATOM 1757 C C . THR A 1 232 ? -26.736 5.488 15.683 1.00 88.62 232 THR A C 1
ATOM 1759 O O . THR A 1 232 ? -25.938 6.041 14.928 1.00 88.62 232 THR A O 1
ATOM 1762 N N . LYS A 1 233 ? -27.301 6.143 16.709 1.00 89.75 233 LYS A N 1
ATOM 1763 C CA . LYS A 1 233 ? -27.083 7.579 16.984 1.00 89.75 233 LYS A CA 1
ATOM 1764 C C . LYS A 1 233 ? -25.628 7.929 17.329 1.00 89.75 233 LYS A C 1
ATOM 1766 O O . LYS A 1 233 ? -25.180 9.034 17.032 1.00 89.75 233 LYS A O 1
ATOM 1771 N N . LEU A 1 234 ? -24.896 7.032 18.000 1.00 90.00 234 LEU A N 1
ATOM 1772 C CA . LEU A 1 234 ? -23.478 7.216 18.337 1.00 90.00 234 LEU A CA 1
ATOM 1773 C C . LEU A 1 234 ? -22.614 7.237 17.071 1.00 90.00 234 LEU A C 1
ATOM 1775 O O . LEU A 1 234 ? -21.798 8.142 16.906 1.00 90.00 234 LEU A O 1
ATOM 1779 N N . ILE A 1 235 ? -22.846 6.291 16.162 1.00 91.12 235 ILE A N 1
ATOM 1780 C CA . ILE A 1 235 ? -22.159 6.193 14.870 1.00 91.12 235 ILE A CA 1
ATOM 1781 C C . ILE A 1 235 ? -22.513 7.405 14.000 1.00 91.12 235 ILE A C 1
ATOM 1783 O O . ILE A 1 235 ? -21.615 8.093 13.528 1.00 91.12 235 ILE A O 1
ATOM 1787 N N . GLU A 1 236 ? -23.795 7.765 13.879 1.00 91.44 236 GLU A N 1
ATOM 1788 C CA . GLU A 1 236 ? -24.236 8.979 13.172 1.00 91.44 236 GLU A CA 1
ATOM 1789 C C . GLU A 1 236 ? -23.635 10.283 13.725 1.00 91.44 236 GLU A C 1
ATOM 1791 O O . GLU A 1 236 ? -23.500 11.260 12.985 1.00 91.44 236 GLU A O 1
ATOM 1796 N N . ALA A 1 237 ? -23.328 10.347 15.024 1.00 91.50 237 ALA A N 1
ATOM 1797 C CA . ALA A 1 237 ? -22.668 11.496 15.641 1.00 91.50 237 ALA A CA 1
ATOM 1798 C C . ALA A 1 237 ? -21.156 11.497 15.369 1.00 91.50 237 ALA A C 1
ATOM 1800 O O . ALA A 1 237 ? -20.589 12.544 15.063 1.00 91.50 237 ALA A O 1
ATOM 1801 N N . GLU A 1 238 ? -20.507 10.334 15.424 1.00 92.25 238 GLU A N 1
ATOM 1802 C CA . GLU A 1 238 ? -19.088 10.184 15.097 1.00 92.25 238 GLU A CA 1
ATOM 1803 C C . GLU A 1 238 ? -18.798 10.391 13.605 1.00 92.25 238 GLU A C 1
ATOM 1805 O O . GLU A 1 238 ? -17.794 11.008 13.273 1.00 92.25 238 GLU A O 1
ATOM 1810 N N . LEU A 1 239 ? -19.690 10.001 12.691 1.00 92.69 239 LEU A N 1
ATOM 1811 C CA . LEU A 1 239 ? -19.547 10.287 11.255 1.00 92.69 239 LEU A CA 1
ATOM 1812 C C . LEU A 1 239 ? -19.527 11.795 10.931 1.00 92.69 239 LEU A C 1
ATOM 1814 O O . LEU A 1 239 ? -19.038 12.182 9.872 1.00 92.69 239 LEU A O 1
ATOM 1818 N N . LYS A 1 240 ? -20.013 12.649 11.845 1.00 92.88 240 LYS A N 1
ATOM 1819 C CA . LYS A 1 240 ? -20.021 14.119 11.715 1.00 92.88 240 LYS A CA 1
ATOM 1820 C C . LYS A 1 240 ? -18.761 14.787 12.285 1.00 92.88 240 LYS A C 1
ATOM 1822 O O . LYS A 1 240 ? -18.591 15.992 12.114 1.00 92.88 240 LYS A O 1
ATOM 1827 N N . THR A 1 241 ? -17.875 14.046 12.956 1.00 91.12 241 THR A N 1
ATOM 1828 C CA . THR A 1 241 ? -16.565 14.558 13.399 1.00 91.12 241 THR A CA 1
ATOM 1829 C C . THR A 1 241 ? -15.522 14.396 12.286 1.00 91.12 241 THR A C 1
ATOM 1831 O O . THR A 1 241 ? -15.659 13.489 11.459 1.00 91.12 241 THR A O 1
ATOM 1834 N N . PRO A 1 242 ? -14.453 15.213 12.233 1.00 91.31 242 PRO A N 1
ATOM 1835 C CA . PRO A 1 242 ? -13.295 14.923 11.387 1.00 91.31 242 PRO A CA 1
ATOM 1836 C C . PRO A 1 242 ? -12.674 13.563 11.737 1.00 91.31 242 PRO A C 1
ATOM 1838 O O . PRO A 1 242 ? -12.621 13.193 12.910 1.00 91.31 242 PRO A O 1
ATOM 1841 N N . ALA A 1 243 ? -12.197 12.822 10.736 1.00 91.06 243 ALA A N 1
ATOM 1842 C CA . ALA A 1 243 ? -11.489 11.567 10.972 1.00 91.06 243 ALA A CA 1
ATOM 1843 C C . ALA A 1 243 ? -10.083 11.815 11.573 1.00 91.06 243 ALA A C 1
ATOM 1845 O O . ALA A 1 243 ? -9.503 12.886 11.361 1.00 91.06 243 ALA A O 1
ATOM 1846 N N . PRO A 1 244 ? -9.509 10.846 12.313 1.00 93.25 244 PRO A N 1
ATOM 1847 C CA . PRO A 1 244 ? -8.137 10.945 12.803 1.00 93.25 244 PRO A CA 1
ATOM 1848 C C . PRO A 1 244 ? -7.110 10.909 11.663 1.00 93.25 244 PRO A C 1
ATOM 1850 O O . PRO A 1 244 ? -7.137 10.016 10.819 1.00 93.25 244 PRO A O 1
ATOM 1853 N N . ASP A 1 245 ? -6.162 11.846 11.669 1.00 92.38 245 ASP A N 1
ATOM 1854 C CA . ASP A 1 245 ? -5.101 11.938 10.660 1.00 92.38 245 ASP A CA 1
ATOM 1855 C C . ASP A 1 245 ? -3.793 11.335 11.191 1.00 92.38 245 ASP A C 1
ATOM 1857 O O . ASP A 1 245 ? -3.045 11.987 11.927 1.00 92.38 245 ASP A O 1
ATOM 1861 N N . LEU A 1 246 ? -3.511 10.087 10.803 1.00 90.31 246 LEU A N 1
ATOM 1862 C CA . LEU A 1 246 ? -2.346 9.320 11.269 1.00 90.31 246 LEU A CA 1
ATOM 1863 C C . LEU A 1 246 ? -1.010 10.039 11.000 1.00 90.31 246 LEU A C 1
ATOM 1865 O O . LEU A 1 246 ? -0.097 9.980 11.819 1.00 90.31 246 LEU A O 1
ATOM 1869 N N . ARG A 1 247 ? -0.918 10.835 9.924 1.00 90.88 247 ARG A N 1
ATOM 1870 C CA . ARG A 1 247 ? 0.286 11.619 9.567 1.00 90.88 247 ARG A CA 1
ATOM 1871 C C . ARG A 1 247 ? 0.637 12.699 10.605 1.00 90.88 247 ARG A C 1
ATOM 1873 O O . ARG A 1 247 ? 1.705 13.303 10.527 1.00 90.88 247 ARG A O 1
ATOM 1880 N N . LYS A 1 248 ? -0.251 12.964 11.570 1.00 92.69 248 LYS A N 1
ATOM 1881 C CA . LYS A 1 248 ? -0.041 13.904 12.686 1.00 92.69 248 LYS A CA 1
ATOM 1882 C C . LYS A 1 248 ? 0.237 13.209 14.021 1.00 92.69 248 LYS A C 1
ATOM 1884 O O . LYS A 1 248 ? 0.685 13.877 14.948 1.00 92.69 248 LYS A O 1
ATOM 1889 N N . THR A 1 249 ? -0.050 11.911 14.143 1.00 91.00 249 THR A N 1
ATOM 1890 C CA . THR A 1 249 ? -0.102 11.201 15.436 1.00 91.00 249 THR A CA 1
ATOM 1891 C C . THR A 1 249 ? 0.820 9.984 15.517 1.00 91.00 249 THR A C 1
ATOM 1893 O O . THR A 1 249 ? 1.238 9.632 16.628 1.00 91.00 249 THR A O 1
ATOM 1896 N N . THR A 1 250 ? 1.181 9.392 14.370 1.00 94.00 250 THR A N 1
ATOM 1897 C CA . THR A 1 250 ? 2.099 8.252 14.259 1.00 94.00 250 THR A CA 1
ATOM 1898 C C . THR A 1 250 ? 3.443 8.540 14.919 1.00 94.00 250 THR A C 1
ATOM 1900 O O . THR A 1 250 ? 4.099 9.543 14.633 1.00 94.00 250 THR A O 1
ATOM 1903 N N . ARG A 1 251 ? 3.879 7.629 15.794 1.00 93.38 251 ARG A N 1
ATOM 1904 C CA . ARG A 1 251 ? 5.136 7.739 16.548 1.00 93.38 251 ARG A CA 1
ATOM 1905 C C . ARG A 1 251 ? 5.879 6.418 16.498 1.00 93.38 251 ARG A C 1
ATOM 1907 O O . ARG A 1 251 ? 5.375 5.422 16.992 1.00 93.38 251 ARG A O 1
ATOM 1914 N N . THR A 1 252 ? 7.091 6.408 15.944 1.00 95.12 252 THR A N 1
ATOM 1915 C CA . THR A 1 252 ? 7.863 5.167 15.723 1.00 95.12 252 THR A CA 1
ATOM 1916 C C . THR A 1 252 ? 9.086 5.017 16.630 1.00 95.12 252 THR A C 1
ATOM 1918 O O . THR A 1 252 ? 9.939 4.164 16.390 1.00 95.12 252 THR A O 1
ATOM 1921 N N . LYS A 1 253 ? 9.218 5.891 17.634 1.00 93.94 253 LYS A N 1
ATOM 1922 C CA . LYS A 1 253 ? 10.308 5.945 18.620 1.00 93.94 253 LYS A CA 1
ATOM 1923 C C . LYS A 1 253 ? 9.734 6.437 19.950 1.00 93.94 253 LYS A C 1
ATOM 1925 O O . LYS A 1 253 ? 8.831 7.272 19.949 1.00 93.94 253 LYS A O 1
ATOM 1930 N N . SER A 1 254 ? 10.263 5.950 21.070 1.00 94.62 254 SER A N 1
ATOM 1931 C CA . SER A 1 254 ? 9.862 6.365 22.421 1.00 94.62 254 SER A CA 1
ATOM 1932 C C . SER A 1 254 ? 11.035 6.221 23.402 1.00 94.62 254 SER A C 1
ATOM 1934 O O . SER A 1 254 ? 11.850 5.317 23.213 1.00 94.62 254 SER A O 1
ATOM 1936 N N . PRO A 1 255 ? 11.138 7.077 24.439 1.00 95.31 255 PRO A N 1
ATOM 1937 C CA . PRO A 1 255 ? 12.047 6.870 25.565 1.00 95.31 255 PRO A CA 1
ATOM 1938 C C . PRO A 1 255 ? 11.490 5.902 26.628 1.00 95.31 255 PRO A C 1
ATOM 1940 O O . PRO A 1 255 ? 12.244 5.480 27.500 1.00 95.31 255 PRO A O 1
ATOM 1943 N N . ASP A 1 256 ? 10.197 5.548 26.585 1.00 96.44 256 ASP A N 1
ATOM 1944 C CA . ASP A 1 256 ? 9.626 4.513 27.461 1.00 96.44 256 ASP A CA 1
ATOM 1945 C C . ASP A 1 256 ? 10.274 3.149 27.140 1.00 96.44 256 ASP A C 1
ATOM 1947 O O . ASP A 1 256 ? 10.244 2.744 25.973 1.00 96.44 256 ASP A O 1
ATOM 1951 N N . PRO A 1 257 ? 10.847 2.426 28.125 1.00 95.81 257 PRO A N 1
ATOM 1952 C CA . PRO A 1 257 ? 11.596 1.199 27.859 1.00 95.81 257 PRO A CA 1
ATOM 1953 C C . PRO A 1 257 ? 10.795 0.096 27.160 1.00 95.81 257 PRO A C 1
ATOM 1955 O O . PRO A 1 257 ? 11.352 -0.599 26.316 1.00 95.81 257 PRO A O 1
ATOM 1958 N N . VAL A 1 258 ? 9.500 -0.053 27.460 1.00 94.19 258 VAL A N 1
ATOM 1959 C CA . VAL A 1 258 ? 8.654 -1.126 26.907 1.00 94.19 258 VAL A CA 1
ATOM 1960 C C . VAL A 1 258 ? 8.308 -0.830 25.448 1.00 94.19 258 VAL A C 1
ATOM 1962 O O . VAL A 1 258 ? 8.429 -1.695 24.578 1.00 94.19 258 VAL A O 1
ATOM 1965 N N . LEU A 1 259 ? 7.943 0.420 25.154 1.00 94.75 259 LEU A N 1
ATOM 1966 C CA . LEU A 1 259 ? 7.712 0.881 23.784 1.00 94.75 259 LEU A CA 1
ATOM 1967 C C . LEU A 1 259 ? 9.003 0.911 22.954 1.00 94.75 259 LEU A C 1
ATOM 1969 O O . LEU A 1 259 ? 8.957 0.649 21.751 1.00 94.75 259 LEU A O 1
ATOM 1973 N N . LYS A 1 260 ? 10.154 1.203 23.574 1.00 95.62 260 LYS A N 1
ATOM 1974 C CA . LYS A 1 260 ? 11.460 1.141 22.908 1.00 95.62 260 LYS A CA 1
ATOM 1975 C C . LYS A 1 260 ? 11.851 -0.299 22.572 1.00 95.62 260 LYS A C 1
ATOM 1977 O O . LYS A 1 260 ? 12.270 -0.549 21.448 1.00 95.62 260 LYS A O 1
ATOM 1982 N N . ASP A 1 261 ? 11.673 -1.240 23.498 1.00 93.62 261 ASP A N 1
ATOM 1983 C CA . ASP A 1 261 ? 11.996 -2.655 23.275 1.00 93.62 261 ASP A CA 1
ATOM 1984 C C . ASP A 1 261 ? 11.150 -3.257 22.141 1.00 93.62 261 ASP A C 1
ATOM 1986 O O . ASP A 1 261 ? 11.675 -3.953 21.269 1.00 93.62 261 ASP A O 1
ATOM 1990 N N . TYR A 1 262 ? 9.863 -2.883 22.076 1.00 93.12 262 TYR A N 1
ATOM 1991 C CA . TYR A 1 262 ? 9.021 -3.151 20.912 1.00 93.12 262 TYR A CA 1
ATOM 1992 C C . TYR A 1 262 ? 9.609 -2.519 19.640 1.00 93.12 262 TYR A C 1
ATOM 1994 O O . TYR A 1 262 ? 9.859 -3.244 18.683 1.00 93.12 262 TYR A O 1
ATOM 2002 N N . ALA A 1 263 ? 9.879 -1.207 19.616 1.00 93.88 263 ALA A N 1
ATOM 2003 C CA . ALA A 1 263 ? 10.382 -0.508 18.425 1.00 93.88 263 ALA A CA 1
ATOM 2004 C C . ALA A 1 263 ? 11.711 -1.079 17.890 1.00 93.88 263 ALA A C 1
ATOM 2006 O O . ALA A 1 263 ? 11.906 -1.166 16.676 1.00 93.88 263 ALA A O 1
ATOM 2007 N N . ASP A 1 264 ? 12.612 -1.488 18.786 1.00 91.38 264 ASP A N 1
ATOM 2008 C CA . ASP A 1 264 ? 13.924 -2.043 18.448 1.00 91.38 264 ASP A CA 1
ATOM 2009 C C . ASP A 1 264 ? 13.838 -3.459 17.849 1.00 91.38 264 ASP A C 1
ATOM 2011 O O . ASP A 1 264 ? 14.708 -3.825 17.047 1.00 91.38 264 ASP A O 1
ATOM 2015 N N . LYS A 1 265 ? 12.837 -4.260 18.252 1.00 89.44 265 LYS A N 1
ATOM 2016 C CA . LYS A 1 265 ? 12.749 -5.707 17.970 1.00 89.44 265 LYS A CA 1
ATOM 2017 C C . LYS A 1 265 ? 11.540 -6.099 17.126 1.00 89.44 265 LYS A C 1
ATOM 2019 O O . LYS A 1 265 ? 11.711 -6.685 16.061 1.00 89.44 265 LYS A O 1
ATOM 2024 N N . ALA A 1 266 ? 10.329 -5.798 17.594 1.00 89.00 266 ALA A N 1
ATOM 2025 C CA . ALA A 1 266 ? 9.086 -6.341 17.051 1.00 89.00 266 ALA A CA 1
ATOM 2026 C C . ALA A 1 266 ? 8.882 -6.046 15.553 1.00 89.00 266 ALA A C 1
ATOM 2028 O O . ALA A 1 266 ? 8.529 -6.975 14.825 1.00 89.00 266 ALA A O 1
ATOM 2029 N N . PRO A 1 267 ? 9.182 -4.837 15.032 1.00 86.38 267 PRO A N 1
ATOM 2030 C CA . PRO A 1 267 ? 9.160 -4.595 13.599 1.00 86.38 267 PRO A CA 1
ATOM 2031 C C . PRO A 1 267 ? 10.034 -5.557 12.783 1.00 86.38 267 PRO A C 1
ATOM 2033 O O . PRO A 1 267 ? 9.627 -5.916 11.684 1.00 86.38 267 PRO A O 1
ATOM 2036 N N . LYS A 1 268 ? 11.203 -5.989 13.269 1.00 84.00 268 LYS A N 1
ATOM 2037 C CA . LYS A 1 268 ? 12.212 -6.719 12.471 1.00 84.00 268 LYS A CA 1
ATOM 2038 C C . LYS A 1 268 ? 11.905 -8.208 12.262 1.00 84.00 268 LYS A C 1
ATOM 2040 O O . LYS A 1 268 ? 12.663 -8.894 11.581 1.00 84.00 268 LYS A O 1
ATOM 2045 N N . PHE A 1 269 ? 10.822 -8.730 12.839 1.00 83.19 269 PHE A N 1
ATOM 2046 C CA . PHE A 1 269 ? 10.423 -10.117 12.606 1.00 83.19 269 PHE A CA 1
ATOM 2047 C C . PHE A 1 269 ? 9.850 -10.330 11.200 1.00 83.19 269 PHE A C 1
ATOM 2049 O O . PHE A 1 269 ? 9.184 -9.469 10.626 1.00 83.19 269 PHE A O 1
ATOM 2056 N N . PHE A 1 270 ? 10.090 -11.530 10.680 1.00 85.62 270 PHE A N 1
ATOM 2057 C CA . PHE A 1 270 ? 9.636 -12.021 9.385 1.00 85.62 270 PHE A CA 1
ATOM 2058 C C . PHE A 1 270 ? 9.153 -13.469 9.550 1.00 85.62 270 PHE A C 1
ATOM 2060 O O . PHE A 1 270 ? 9.720 -14.209 10.357 1.00 85.62 270 PHE A O 1
ATOM 2067 N N . GLY A 1 271 ? 8.120 -13.870 8.806 1.00 78.31 271 GLY A N 1
ATOM 2068 C CA . GLY A 1 271 ? 7.499 -15.189 8.943 1.00 78.31 271 GLY A CA 1
ATOM 2069 C C . GLY A 1 271 ? 6.767 -15.404 10.274 1.00 78.31 271 GLY A C 1
ATOM 2070 O O . GLY A 1 271 ? 6.243 -14.469 10.885 1.00 78.31 271 GLY A O 1
ATOM 2071 N N . ALA A 1 272 ? 6.702 -16.663 10.712 1.00 66.44 272 ALA A N 1
ATOM 2072 C CA . ALA A 1 272 ? 5.976 -17.087 11.911 1.00 66.44 272 ALA A CA 1
ATOM 2073 C C . ALA A 1 272 ? 6.590 -16.533 13.216 1.00 66.44 272 ALA A C 1
ATOM 2075 O O . ALA A 1 272 ? 7.536 -17.087 13.780 1.00 66.44 272 ALA A O 1
ATOM 2076 N N . VAL A 1 273 ? 6.024 -15.434 13.720 1.00 62.81 273 VAL A N 1
ATOM 2077 C CA . VAL A 1 273 ? 6.513 -14.734 14.916 1.00 62.81 273 VAL A CA 1
ATOM 2078 C C . VAL A 1 273 ? 6.247 -15.535 16.201 1.00 62.81 273 VAL A C 1
ATOM 2080 O O . VAL A 1 273 ? 5.132 -15.996 16.434 1.00 62.81 273 VAL A O 1
ATOM 2083 N N . LYS A 1 274 ? 7.245 -15.604 17.093 1.00 63.22 274 LYS A N 1
ATOM 2084 C CA . LYS A 1 274 ? 7.097 -15.980 18.514 1.00 63.22 274 LYS A CA 1
ATOM 2085 C C . LYS A 1 274 ? 7.518 -14.831 19.440 1.00 63.22 274 LYS A C 1
ATOM 2087 O O . LYS A 1 274 ? 8.471 -14.943 20.204 1.00 63.22 274 LYS A O 1
ATOM 2092 N N . TRP A 1 275 ? 6.815 -13.710 19.327 1.00 66.81 275 TRP A N 1
ATOM 2093 C CA . TRP A 1 275 ? 6.849 -12.616 20.300 1.00 66.81 275 TRP A CA 1
ATOM 2094 C C . TRP A 1 275 ? 5.787 -12.867 21.380 1.00 66.81 275 TRP A C 1
ATOM 2096 O O . TRP A 1 275 ? 4.809 -13.567 21.127 1.00 66.81 275 TRP A O 1
ATOM 2106 N N . SER A 1 276 ? 5.959 -12.306 22.574 1.00 67.50 276 SER A N 1
ATOM 2107 C CA . SER A 1 276 ? 4.901 -12.223 23.584 1.00 67.50 276 SER A CA 1
ATOM 2108 C C . SER A 1 276 ? 4.590 -10.756 23.842 1.00 67.50 276 SER A C 1
ATOM 2110 O O . SER A 1 276 ? 5.497 -9.945 23.989 1.00 67.50 276 SER A O 1
ATOM 2112 N N . GLU A 1 277 ? 3.310 -10.393 23.878 1.00 73.56 277 GLU A N 1
ATOM 2113 C CA . GLU A 1 277 ? 2.874 -9.024 24.167 1.00 73.56 277 GLU A CA 1
ATOM 2114 C C . GLU A 1 277 ? 2.632 -8.871 25.676 1.00 73.56 277 GLU A C 1
ATOM 2116 O O . GLU A 1 277 ? 1.608 -9.370 26.166 1.00 73.56 277 GLU A O 1
ATOM 2121 N N . PRO A 1 278 ? 3.508 -8.177 26.430 1.00 80.31 278 PRO A N 1
ATOM 2122 C CA . PRO A 1 278 ? 3.253 -7.903 27.838 1.00 80.31 278 PRO A CA 1
ATOM 2123 C C . PRO A 1 278 ? 2.036 -6.986 27.963 1.00 80.31 278 PRO A C 1
ATOM 2125 O O . PRO A 1 278 ? 1.826 -6.105 27.125 1.00 80.31 278 PRO A O 1
ATOM 2128 N N . ASP A 1 279 ? 1.249 -7.130 29.025 1.00 83.38 279 ASP A N 1
ATOM 2129 C CA . ASP A 1 279 ? 0.093 -6.249 29.233 1.00 83.38 279 ASP A CA 1
ATOM 2130 C C . ASP A 1 279 ? 0.509 -4.785 29.469 1.00 83.38 279 ASP A C 1
ATOM 2132 O O . ASP A 1 279 ? -0.229 -3.868 29.112 1.00 83.38 279 ASP A O 1
ATOM 2136 N N . GLU A 1 280 ? 1.745 -4.549 29.926 1.00 88.88 280 GLU A N 1
ATOM 2137 C CA . GLU A 1 280 ? 2.370 -3.221 29.951 1.00 88.88 280 GLU A CA 1
ATOM 2138 C C . GLU A 1 280 ? 2.492 -2.594 28.554 1.00 88.88 280 GLU A C 1
ATOM 2140 O O . GLU A 1 280 ? 2.170 -1.418 28.386 1.00 88.88 280 GLU A O 1
ATOM 2145 N N . LEU A 1 281 ? 2.890 -3.365 27.531 1.00 89.44 281 LEU A N 1
ATOM 2146 C CA . LEU A 1 281 ? 2.975 -2.877 26.149 1.00 89.44 281 LEU A CA 1
ATOM 2147 C C . LEU A 1 281 ? 1.588 -2.475 25.641 1.00 89.44 281 LEU A C 1
ATOM 2149 O O . LEU A 1 281 ? 1.430 -1.399 25.067 1.00 89.44 281 LEU A O 1
ATOM 2153 N N . LYS A 1 282 ? 0.574 -3.308 25.911 1.00 85.88 282 LYS A N 1
ATOM 2154 C CA . LYS A 1 282 ? -0.827 -3.047 25.542 1.00 85.88 282 LYS A CA 1
ATOM 2155 C C . LYS A 1 282 ? -1.341 -1.777 26.225 1.00 85.88 282 LYS A C 1
ATOM 2157 O O . LYS A 1 282 ? -1.959 -0.941 25.570 1.00 85.88 282 LYS A O 1
ATOM 2162 N N . ALA A 1 283 ? -1.032 -1.594 27.511 1.00 88.12 283 ALA A N 1
ATOM 2163 C CA . ALA A 1 283 ? -1.399 -0.405 28.277 1.00 88.12 283 ALA A CA 1
ATOM 2164 C C . ALA A 1 283 ? -0.702 0.869 27.762 1.00 88.12 283 ALA A C 1
ATOM 2166 O O . ALA A 1 283 ? -1.361 1.893 27.573 1.00 88.12 283 ALA A O 1
ATOM 2167 N N . ARG A 1 284 ? 0.608 0.819 27.480 1.00 92.19 284 ARG A N 1
ATOM 2168 C CA . ARG A 1 284 ? 1.360 1.950 26.905 1.00 92.19 284 ARG A CA 1
ATOM 2169 C C . ARG A 1 284 ? 0.864 2.316 25.504 1.00 92.19 284 ARG A C 1
ATOM 2171 O O . ARG A 1 284 ? 0.647 3.496 25.230 1.00 92.19 284 ARG A O 1
ATOM 2178 N N . ALA A 1 285 ? 0.618 1.323 24.650 1.00 91.06 285 ALA A N 1
ATOM 2179 C CA . ALA A 1 285 ? 0.057 1.529 23.318 1.00 91.06 285 ALA A CA 1
ATOM 2180 C C . ALA A 1 285 ? -1.349 2.148 23.382 1.00 91.06 285 ALA A C 1
ATOM 2182 O O . ALA A 1 285 ? -1.636 3.082 22.640 1.00 91.06 285 ALA A O 1
ATOM 2183 N N . ALA A 1 286 ? -2.210 1.695 24.302 1.00 87.81 286 ALA A N 1
ATOM 2184 C CA . ALA A 1 286 ? -3.565 2.226 24.466 1.00 87.81 286 ALA A CA 1
ATOM 2185 C C . ALA A 1 286 ? -3.596 3.721 24.845 1.00 87.81 286 ALA A C 1
ATOM 2187 O O . ALA A 1 286 ? -4.482 4.442 24.382 1.00 87.81 286 ALA A O 1
ATOM 2188 N N . VAL A 1 287 ? -2.622 4.221 25.618 1.00 90.75 287 VAL A N 1
ATOM 2189 C CA . VAL A 1 287 ? -2.484 5.667 25.896 1.00 90.75 287 VAL A CA 1
ATOM 2190 C C . VAL A 1 287 ? -2.156 6.433 24.611 1.00 90.75 287 VAL A C 1
ATOM 2192 O O . VAL A 1 287 ? -2.897 7.337 24.228 1.00 90.75 287 VAL A O 1
ATOM 2195 N N . LEU A 1 288 ? -1.122 6.010 23.876 1.00 93.19 288 LEU A N 1
ATOM 2196 C CA . LEU A 1 288 ? -0.746 6.626 22.596 1.00 93.19 288 LEU A CA 1
ATOM 2197 C C . LEU A 1 288 ? -1.873 6.554 21.551 1.00 93.19 288 LEU A C 1
ATOM 2199 O O . LEU A 1 288 ? -2.039 7.472 20.749 1.00 93.19 288 LEU A O 1
ATOM 2203 N N . ARG A 1 289 ? -2.687 5.493 21.581 1.00 91.56 289 ARG A N 1
ATOM 2204 C CA . ARG A 1 289 ? -3.875 5.329 20.735 1.00 91.56 289 ARG A CA 1
ATOM 2205 C C . ARG A 1 289 ? -5.027 6.243 21.136 1.00 91.56 289 ARG A C 1
ATOM 2207 O O . ARG A 1 289 ? -5.703 6.775 20.263 1.00 91.56 289 ARG A O 1
ATOM 2214 N N . THR A 1 290 ? -5.212 6.465 22.435 1.00 90.31 290 THR A N 1
ATOM 2215 C CA . THR A 1 290 ? -6.173 7.438 22.975 1.00 90.31 290 THR A CA 1
ATOM 2216 C C . THR A 1 290 ? -5.802 8.860 22.552 1.00 90.31 290 THR A C 1
ATOM 2218 O O . THR A 1 290 ? -6.679 9.658 22.244 1.00 90.31 290 THR A O 1
ATOM 2221 N N . GLU A 1 291 ? -4.509 9.171 22.445 1.00 91.00 291 GLU A N 1
ATOM 2222 C CA . GLU A 1 291 ? -4.038 10.424 21.845 1.00 91.00 291 GLU A CA 1
ATOM 2223 C C . GLU A 1 291 ? -4.225 10.452 20.314 1.00 91.00 291 GLU A C 1
ATOM 2225 O O . GLU A 1 291 ? -4.574 11.491 19.759 1.00 91.00 291 GLU A O 1
ATOM 2230 N N . ALA A 1 292 ? -4.020 9.324 19.621 1.00 92.19 292 ALA A N 1
ATOM 2231 C CA . ALA A 1 292 ? -4.090 9.248 18.159 1.00 92.19 292 ALA A CA 1
ATOM 2232 C C . ALA A 1 292 ? -5.520 9.245 17.585 1.00 92.19 292 ALA A C 1
ATOM 2234 O O . ALA A 1 292 ? -5.739 9.804 16.512 1.00 92.19 292 ALA A O 1
ATOM 2235 N N . LEU A 1 293 ? -6.477 8.613 18.275 1.00 91.69 293 LEU A N 1
ATOM 2236 C CA . LEU A 1 293 ? -7.883 8.467 17.868 1.00 91.69 293 LEU A CA 1
ATOM 2237 C C . LEU A 1 293 ? -8.854 9.271 18.758 1.00 91.69 293 LEU A C 1
ATOM 2239 O O . LEU A 1 293 ? -10.056 9.299 18.492 1.00 91.69 293 LEU A O 1
ATOM 2243 N N . GLY A 1 294 ? -8.365 9.916 19.820 1.00 90.69 294 GLY A N 1
ATOM 2244 C CA . GLY A 1 294 ? -9.192 10.529 20.862 1.00 90.69 294 GLY A CA 1
ATOM 2245 C C . GLY A 1 294 ? -9.873 9.492 21.765 1.00 90.69 294 GLY A C 1
ATOM 2246 O O . GLY A 1 294 ? -10.210 8.391 21.332 1.00 90.69 294 GLY A O 1
ATOM 2247 N N . ASP A 1 295 ? -10.156 9.858 23.016 1.00 89.38 295 ASP A N 1
ATOM 2248 C CA . ASP A 1 295 ? -10.869 8.982 23.955 1.00 89.38 295 ASP A CA 1
ATOM 2249 C C . ASP A 1 295 ? -12.281 8.610 23.442 1.00 89.38 295 ASP A C 1
ATOM 2251 O O . ASP A 1 295 ? -13.080 9.509 23.131 1.00 89.38 295 ASP A O 1
ATOM 2255 N N . PRO A 1 296 ? -12.633 7.312 23.342 1.00 86.31 296 PRO A N 1
ATOM 2256 C CA . PRO A 1 296 ? -13.992 6.892 23.021 1.00 86.31 296 PRO A CA 1
ATOM 2257 C C . PRO A 1 296 ? -14.962 7.082 24.201 1.00 86.31 296 PRO A C 1
ATOM 2259 O O . PRO A 1 296 ? -16.134 7.392 23.970 1.00 86.31 296 PRO A O 1
ATOM 2262 N N . LYS A 1 297 ? -14.506 6.981 25.462 1.00 82.81 297 LYS A N 1
ATOM 2263 C CA . LYS A 1 297 ? -15.370 7.050 26.660 1.00 82.81 297 LYS A CA 1
ATOM 2264 C C . LYS A 1 297 ? -16.051 8.412 26.808 1.00 82.81 297 LYS A C 1
ATOM 2266 O O . LYS A 1 297 ? -17.204 8.479 27.240 1.00 82.81 297 LYS A O 1
ATOM 2271 N N . SER A 1 298 ? -15.407 9.475 26.324 1.00 84.12 298 SER A N 1
ATOM 2272 C CA . SER A 1 298 ? -15.948 10.831 26.156 1.00 84.12 298 SER A CA 1
ATOM 2273 C C . SER A 1 298 ? -17.289 10.903 25.406 1.00 84.12 298 SER A C 1
ATOM 2275 O O . SER A 1 298 ? -18.013 11.889 25.539 1.00 84.12 298 SER A O 1
ATOM 2277 N N . ARG A 1 299 ? -17.646 9.876 24.620 1.00 84.00 299 ARG A N 1
ATOM 2278 C CA . ARG A 1 299 ? -18.937 9.765 23.917 1.00 84.00 299 ARG A CA 1
ATOM 2279 C C . ARG A 1 299 ? -19.970 8.902 24.629 1.00 84.00 299 ARG A C 1
ATOM 2281 O O . ARG A 1 299 ? -21.143 8.947 24.258 1.00 84.00 299 ARG A O 1
ATOM 2288 N N . ILE A 1 300 ? -19.534 8.107 25.600 1.00 82.62 300 ILE A N 1
ATOM 2289 C CA . ILE A 1 300 ? -20.254 6.924 26.077 1.00 82.62 300 ILE A CA 1
ATOM 2290 C C . ILE A 1 300 ? -20.866 7.134 27.458 1.00 82.62 300 ILE A C 1
ATOM 2292 O O . ILE A 1 300 ? -21.927 6.585 27.708 1.00 82.62 300 ILE A O 1
ATOM 2296 N N . LYS A 1 301 ? -20.303 8.022 28.289 1.00 75.38 301 LYS A N 1
ATOM 2297 C CA . LYS A 1 301 ? -20.790 8.341 29.650 1.00 75.38 301 LYS A CA 1
ATOM 2298 C C . LYS A 1 301 ? -22.285 8.734 29.756 1.00 75.38 301 LYS A C 1
ATOM 2300 O O . LYS A 1 301 ? -22.884 8.715 30.822 1.00 75.38 301 LYS A O 1
ATOM 2305 N N . LYS A 1 302 ? -22.915 9.113 28.641 1.00 79.69 302 LYS A N 1
ATOM 2306 C CA . LYS A 1 302 ? -24.368 9.369 28.536 1.00 79.69 302 LYS A CA 1
ATOM 2307 C C . LYS A 1 302 ? -25.227 8.096 28.410 1.00 79.69 302 LYS A C 1
ATOM 2309 O O . LYS A 1 302 ? -26.441 8.204 28.280 1.00 79.69 302 LYS A O 1
ATOM 2314 N N . TYR A 1 303 ? -24.604 6.921 28.380 1.00 77.44 303 TYR A N 1
ATOM 2315 C CA . TYR A 1 303 ? -25.239 5.609 28.257 1.00 77.44 303 TYR A CA 1
ATOM 2316 C C . TYR A 1 303 ? -25.074 4.760 29.528 1.00 77.44 303 TYR A C 1
ATOM 2318 O O . TYR A 1 303 ? -25.476 3.601 29.531 1.00 77.44 303 TYR A O 1
ATOM 2326 N N . ASP A 1 304 ? -24.531 5.323 30.613 1.00 81.81 304 ASP A N 1
ATOM 2327 C CA . ASP A 1 304 ? -24.358 4.625 31.894 1.00 81.81 304 ASP A CA 1
ATOM 2328 C C . ASP A 1 304 ? -25.708 4.085 32.425 1.00 81.81 304 ASP A C 1
ATOM 2330 O O . ASP A 1 304 ? -25.781 2.985 32.972 1.00 81.81 304 ASP A O 1
ATOM 2334 N N . ASP A 1 305 ? -26.809 4.803 32.167 1.00 85.44 305 ASP A N 1
ATOM 2335 C CA . ASP A 1 305 ? -28.175 4.378 32.503 1.00 85.44 305 ASP A CA 1
ATOM 2336 C C . ASP A 1 305 ? -28.655 3.123 31.747 1.00 85.44 305 ASP A C 1
ATOM 2338 O O . ASP A 1 305 ? -29.587 2.463 32.208 1.00 85.44 305 ASP A O 1
ATOM 2342 N N . LEU A 1 306 ? -28.015 2.721 30.638 1.00 83.81 306 LEU A N 1
ATOM 2343 C CA . LEU A 1 306 ? -28.348 1.463 29.951 1.00 83.81 306 LEU A CA 1
ATOM 2344 C C . LEU A 1 306 ? -28.078 0.239 30.835 1.00 83.81 306 LEU A C 1
ATOM 2346 O O . LEU A 1 306 ? -28.754 -0.777 30.692 1.00 83.81 306 LEU A O 1
ATOM 2350 N N . ALA A 1 307 ? -27.145 0.341 31.787 1.00 86.62 307 ALA A N 1
ATOM 2351 C CA . ALA A 1 307 ? -26.870 -0.726 32.741 1.00 86.62 307 ALA A CA 1
ATOM 2352 C C . ALA A 1 307 ? -28.065 -1.027 33.663 1.00 86.62 307 ALA A C 1
ATOM 2354 O O . ALA A 1 307 ? -28.197 -2.158 34.133 1.00 86.62 307 ALA A O 1
ATOM 2355 N N . LYS A 1 308 ? -28.954 -0.051 33.895 1.00 88.88 308 LYS A N 1
ATOM 2356 C CA . LYS A 1 308 ? -30.149 -0.173 34.752 1.00 88.88 308 LYS A CA 1
ATOM 2357 C C . LYS A 1 308 ? -31.308 -0.889 34.060 1.00 88.88 308 LYS A C 1
ATOM 2359 O O . LYS A 1 308 ? -32.217 -1.372 34.732 1.00 88.88 308 LYS A O 1
ATOM 2364 N N . VAL A 1 309 ? -31.286 -0.975 32.729 1.00 87.81 309 VAL A N 1
ATOM 2365 C CA . VAL A 1 309 ? -32.287 -1.725 31.963 1.00 87.81 309 VAL A CA 1
ATOM 2366 C C . VAL A 1 309 ? -32.098 -3.225 32.250 1.00 87.81 309 VAL A C 1
ATOM 2368 O O . VAL A 1 309 ? -30.974 -3.724 32.151 1.00 87.81 309 VAL A O 1
ATOM 2371 N N . PRO A 1 310 ? -33.156 -3.970 32.628 1.00 85.81 310 PRO A N 1
ATOM 2372 C CA . PRO A 1 310 ? -33.029 -5.392 32.918 1.00 85.81 310 PRO A CA 1
ATOM 2373 C C . PRO A 1 310 ? -32.782 -6.200 31.626 1.00 85.81 310 PRO A C 1
ATOM 2375 O O . PRO A 1 310 ? -33.515 -6.025 30.646 1.00 85.81 310 PRO A O 1
ATOM 2378 N N . PRO A 1 311 ? -31.776 -7.096 31.599 1.00 89.81 311 PRO A N 1
ATOM 2379 C CA . PRO A 1 311 ? -31.502 -7.961 30.454 1.00 89.81 311 PRO A CA 1
ATOM 2380 C C . PRO A 1 311 ? -32.594 -9.026 30.279 1.00 89.81 311 PRO A C 1
ATOM 2382 O O . PRO A 1 311 ? -33.081 -9.598 31.255 1.00 89.81 311 PRO A O 1
ATOM 2385 N N . GLY A 1 312 ? -32.949 -9.333 29.028 1.00 88.75 312 GLY A N 1
ATOM 2386 C CA . GLY A 1 312 ? -33.848 -10.449 28.714 1.00 88.75 312 GLY A CA 1
ATOM 2387 C C . GLY A 1 312 ? -33.206 -11.813 29.001 1.00 88.75 312 GLY A C 1
ATOM 2388 O O . GLY A 1 312 ? -31.993 -11.914 29.159 1.00 88.75 312 GLY A O 1
ATOM 2389 N N . GLU A 1 313 ? -33.997 -12.887 29.033 1.00 88.69 313 GLU A N 1
ATOM 2390 C CA . GLU A 1 313 ? -33.493 -14.264 29.234 1.00 88.69 313 GLU A CA 1
ATOM 2391 C C . GLU A 1 313 ? -32.513 -14.714 28.136 1.00 88.69 313 GLU A C 1
ATOM 2393 O O . GLU A 1 313 ? -31.625 -15.526 28.376 1.00 88.69 313 GLU A O 1
ATOM 2398 N N . LYS A 1 314 ? -32.653 -14.158 26.925 1.00 88.19 314 LYS A N 1
ATOM 2399 C CA . LYS A 1 314 ? -31.786 -14.419 25.764 1.00 88.19 314 LYS A CA 1
ATOM 2400 C C . LYS A 1 314 ? -30.589 -13.460 25.672 1.00 88.19 314 LYS A C 1
ATOM 2402 O O . LYS A 1 314 ? -29.834 -13.516 24.701 1.00 88.19 314 LYS A O 1
ATOM 2407 N N . SER A 1 315 ? -30.422 -12.564 26.644 1.00 89.19 315 SER A N 1
ATOM 2408 C CA . SER A 1 315 ? -29.319 -11.609 26.683 1.00 89.19 315 SER A CA 1
ATOM 2409 C C . SER A 1 315 ? -28.017 -12.292 27.119 1.00 89.19 315 SER A C 1
ATOM 2411 O O . SER A 1 315 ? -27.997 -12.948 28.162 1.00 89.19 315 SER A O 1
ATOM 2413 N N . PRO A 1 316 ? -26.881 -12.061 26.435 1.00 87.06 316 PRO A N 1
ATOM 2414 C CA . PRO A 1 316 ? -25.553 -12.411 26.951 1.00 87.06 316 PRO A CA 1
ATOM 2415 C C . PRO A 1 316 ? -25.180 -11.705 28.270 1.00 87.06 316 PRO A C 1
ATOM 2417 O O . PRO A 1 316 ? -24.153 -12.023 28.875 1.00 87.06 316 PRO A O 1
ATOM 2420 N N . LEU A 1 317 ? -25.985 -10.723 28.696 1.00 89.06 317 LEU A N 1
ATOM 2421 C CA . LEU A 1 317 ? -25.863 -10.000 29.960 1.00 89.06 317 LEU A CA 1
ATOM 2422 C C . LEU A 1 317 ? -26.846 -10.498 31.038 1.00 89.06 317 LEU A C 1
ATOM 2424 O O . LEU A 1 317 ? -26.884 -9.936 32.134 1.00 89.06 317 LEU A O 1
ATOM 2428 N N . HIS A 1 318 ? -27.632 -11.545 30.762 1.00 91.06 318 HIS A N 1
ATOM 2429 C CA . HIS A 1 318 ? -28.527 -12.154 31.745 1.00 91.06 318 HIS A CA 1
ATOM 2430 C C . HIS A 1 318 ? -27.754 -12.662 32.976 1.00 91.06 318 HIS A C 1
ATOM 2432 O O . HIS A 1 318 ? -26.624 -13.139 32.868 1.00 91.06 318 HIS A O 1
ATOM 2438 N N . GLY A 1 319 ? -28.349 -12.524 34.164 1.00 89.44 319 GLY A N 1
ATOM 2439 C CA . GLY A 1 319 ? -27.733 -12.897 35.445 1.00 89.44 319 GLY A CA 1
ATOM 2440 C C . GLY A 1 319 ? -26.614 -11.973 35.958 1.00 89.44 319 GLY A C 1
ATOM 2441 O O . GLY A 1 319 ? -26.233 -12.100 37.117 1.00 89.44 319 GLY A O 1
ATOM 2442 N N . GLN A 1 320 ? -26.107 -11.030 35.155 1.00 90.50 320 GLN A N 1
ATOM 2443 C CA . GLN A 1 320 ? -25.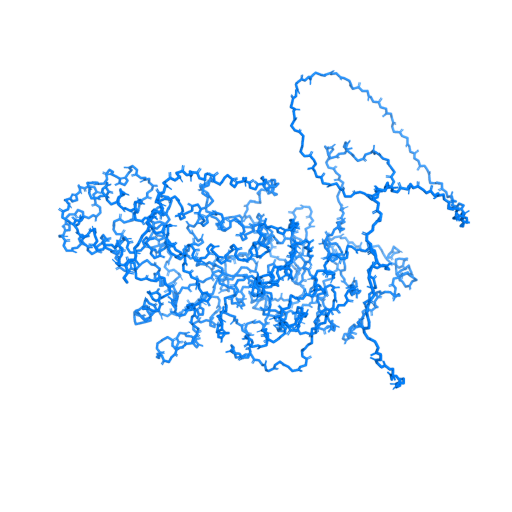052 -10.095 35.574 1.00 90.50 320 GLN A CA 1
ATOM 2444 C C . GLN A 1 320 ? -25.585 -8.968 36.468 1.00 90.50 320 GLN A C 1
ATOM 2446 O O . GLN A 1 320 ? -26.706 -8.486 36.277 1.00 90.50 320 GLN A O 1
ATOM 2451 N N . SER A 1 321 ? -24.752 -8.477 37.388 1.00 92.44 321 SER A N 1
ATOM 2452 C CA . SER A 1 321 ? -25.018 -7.274 38.189 1.00 92.44 321 SER A CA 1
ATOM 2453 C C . SER A 1 321 ? -24.996 -5.986 37.351 1.00 92.44 321 SER A C 1
ATOM 2455 O O . SER A 1 321 ? -24.442 -5.946 36.254 1.00 92.44 321 SER A O 1
ATOM 2457 N N . GLU A 1 322 ? -25.565 -4.891 37.869 1.00 90.56 322 GLU A N 1
ATOM 2458 C CA . GLU A 1 322 ? -25.553 -3.588 37.177 1.00 90.56 322 GLU A CA 1
ATOM 2459 C C . GLU A 1 322 ? -24.128 -3.089 36.879 1.00 90.56 322 GLU A C 1
ATOM 2461 O O . GLU A 1 322 ? -23.878 -2.569 35.795 1.00 90.56 322 GLU A O 1
ATOM 2466 N N . ALA A 1 323 ? -23.172 -3.317 37.787 1.00 89.62 323 ALA A N 1
ATOM 2467 C CA . ALA A 1 323 ? -21.774 -2.928 37.594 1.00 89.62 323 ALA A CA 1
ATOM 2468 C C . ALA A 1 323 ? -21.084 -3.721 36.466 1.00 89.62 323 ALA A C 1
ATOM 2470 O O . ALA A 1 323 ? -20.326 -3.152 35.679 1.00 89.62 323 ALA A O 1
ATOM 2471 N N . GLU A 1 324 ? -21.372 -5.020 36.345 1.00 89.94 324 GLU A N 1
ATOM 2472 C CA . GLU A 1 324 ? -20.880 -5.848 35.237 1.00 89.94 324 GLU A CA 1
ATOM 2473 C C . GLU A 1 324 ? -21.506 -5.420 33.906 1.00 89.94 324 GLU A C 1
ATOM 2475 O O . GLU A 1 324 ? -20.777 -5.196 32.937 1.00 89.94 324 GLU A O 1
ATOM 2480 N N . ARG A 1 325 ? -22.831 -5.201 33.873 1.00 90.00 325 ARG A N 1
ATOM 2481 C CA . ARG A 1 325 ? -23.532 -4.697 32.680 1.00 90.00 325 ARG A CA 1
ATOM 2482 C C . ARG A 1 325 ? -22.984 -3.340 32.239 1.00 90.00 325 ARG A C 1
ATOM 2484 O O . ARG A 1 325 ? -22.741 -3.150 31.051 1.00 90.00 325 ARG A O 1
ATOM 2491 N N . LEU A 1 326 ? -22.723 -2.424 33.174 1.00 89.19 326 LEU A N 1
ATOM 2492 C CA . LEU A 1 326 ? -22.101 -1.127 32.889 1.00 89.19 326 LEU A CA 1
ATOM 2493 C C . LEU A 1 326 ? -20.706 -1.286 32.269 1.00 89.19 326 LEU A C 1
ATOM 2495 O O . LEU A 1 326 ? -20.385 -0.591 31.304 1.00 89.19 326 LEU A O 1
ATOM 2499 N N . SER A 1 327 ? -19.895 -2.213 32.784 1.00 87.12 327 SER A N 1
ATOM 2500 C CA . SER A 1 327 ? -18.548 -2.494 32.274 1.00 87.12 327 SER A CA 1
ATOM 2501 C C . SER A 1 327 ? -18.577 -3.069 30.851 1.00 87.12 327 SER A C 1
ATOM 2503 O O . SER A 1 327 ? -17.886 -2.558 29.965 1.00 87.12 327 SER A O 1
ATOM 2505 N N . GLU A 1 328 ? -19.428 -4.068 30.594 1.00 87.50 328 GLU A N 1
ATOM 2506 C CA . GLU A 1 328 ? -19.606 -4.672 29.266 1.00 87.50 328 GLU A CA 1
ATOM 2507 C C . GLU A 1 328 ? -20.155 -3.650 28.256 1.00 87.50 328 GLU A C 1
ATOM 2509 O O . GLU A 1 328 ? -19.583 -3.481 27.180 1.00 87.50 328 GLU A O 1
ATOM 2514 N N . ILE A 1 329 ? -21.211 -2.901 28.603 1.00 87.75 329 ILE A N 1
ATOM 2515 C CA . ILE A 1 329 ? -21.798 -1.879 27.719 1.00 87.75 329 ILE A CA 1
ATOM 2516 C C . ILE A 1 329 ? -20.777 -0.775 27.414 1.00 87.75 329 ILE A C 1
ATOM 2518 O O . ILE A 1 329 ? -20.536 -0.471 26.246 1.00 87.75 329 ILE A O 1
ATOM 2522 N N . THR A 1 330 ? -20.114 -0.213 28.430 1.00 86.81 330 THR A N 1
ATOM 2523 C CA . THR A 1 330 ? -19.127 0.866 28.237 1.00 86.81 330 THR A CA 1
ATOM 2524 C C . THR A 1 330 ? -17.967 0.417 27.351 1.00 86.81 330 THR A C 1
ATOM 2526 O O . THR A 1 330 ? -17.536 1.161 26.466 1.00 86.81 330 THR A O 1
ATOM 2529 N N . SER A 1 331 ? -17.469 -0.803 27.559 1.00 85.38 331 SER A N 1
ATOM 2530 C CA . SER A 1 331 ? -16.346 -1.353 26.793 1.00 85.38 331 SER A CA 1
ATOM 2531 C C . SER A 1 331 ? -16.761 -1.686 25.359 1.00 85.38 331 SER A C 1
ATOM 2533 O O . SER A 1 331 ? -16.095 -1.263 24.418 1.00 85.38 331 SER A O 1
ATOM 2535 N N . GLY A 1 332 ? -17.918 -2.327 25.166 1.00 86.56 332 GLY A N 1
ATOM 2536 C CA . GLY A 1 332 ? -18.442 -2.670 23.842 1.00 86.56 332 GLY A CA 1
ATOM 2537 C C . GLY A 1 332 ? -18.700 -1.432 22.982 1.00 86.56 332 GLY A C 1
ATOM 2538 O O . GLY A 1 332 ? -18.260 -1.364 21.834 1.00 86.56 332 GLY A O 1
ATOM 2539 N N . LEU A 1 333 ? -19.320 -0.397 23.558 1.00 87.94 333 LEU A N 1
ATOM 2540 C CA . LEU A 1 333 ? -19.502 0.890 22.882 1.00 87.94 333 LEU A CA 1
ATOM 2541 C C . LEU A 1 333 ? -18.161 1.586 22.588 1.00 87.94 333 LEU A C 1
ATOM 2543 O O . LEU A 1 333 ? -18.020 2.206 21.533 1.00 87.94 333 LEU A O 1
ATOM 2547 N N . SER A 1 334 ? -17.162 1.455 23.472 1.00 87.12 334 SER A N 1
ATOM 2548 C CA . SER A 1 334 ? -15.824 2.032 23.253 1.00 87.12 334 SER A CA 1
ATOM 2549 C C . SER A 1 334 ? -15.144 1.389 22.052 1.00 87.12 334 SER A C 1
ATOM 2551 O O . SER A 1 334 ? -14.601 2.087 21.200 1.00 87.12 334 SER A O 1
ATOM 2553 N N . ASN A 1 335 ? -15.268 0.068 21.944 1.00 85.75 335 ASN A N 1
ATOM 2554 C CA . ASN A 1 335 ? -14.704 -0.737 20.871 1.00 85.75 335 ASN A CA 1
ATOM 2555 C C . ASN A 1 335 ? -15.325 -0.411 19.504 1.00 85.75 335 ASN A C 1
ATOM 2557 O O . ASN A 1 335 ? -14.604 -0.342 18.507 1.00 85.75 335 ASN A O 1
ATOM 2561 N N . VAL A 1 336 ? -16.637 -0.143 19.449 1.00 89.56 336 VAL A N 1
ATOM 2562 C CA . VAL A 1 336 ? -17.316 0.333 18.227 1.00 89.56 336 VAL A CA 1
ATOM 2563 C C . VAL A 1 336 ? -16.784 1.705 17.797 1.00 89.56 336 VAL A C 1
ATOM 2565 O O . VAL A 1 336 ? -16.510 1.904 16.615 1.00 89.56 336 VAL A O 1
ATOM 2568 N N . VAL A 1 337 ? -16.582 2.640 18.735 1.00 91.25 337 VAL A N 1
ATOM 2569 C CA . VAL A 1 337 ? -16.051 3.984 18.430 1.00 91.25 337 VAL A CA 1
ATOM 2570 C C . VAL A 1 337 ? -14.577 3.936 18.009 1.00 91.25 337 VAL A C 1
ATOM 2572 O O . VAL A 1 337 ? -14.213 4.577 17.026 1.00 91.25 337 VAL A O 1
ATOM 2575 N N . GLU A 1 338 ? -13.731 3.163 18.694 1.00 90.25 338 GLU A N 1
ATOM 2576 C CA . GLU A 1 338 ? -12.313 2.988 18.333 1.00 90.25 338 GLU A CA 1
ATOM 2577 C C . GLU A 1 338 ? -12.170 2.357 16.936 1.00 90.25 338 GLU A C 1
ATOM 2579 O O . GLU A 1 338 ? -11.437 2.874 16.088 1.00 90.25 338 GLU A O 1
ATOM 2584 N N . THR A 1 339 ? -12.962 1.314 16.656 1.00 91.81 339 THR A N 1
ATOM 2585 C CA . THR A 1 339 ? -13.021 0.653 15.343 1.00 91.81 339 THR A CA 1
ATOM 2586 C C . THR A 1 339 ? -13.486 1.615 14.249 1.00 91.81 339 THR A C 1
ATOM 2588 O O . THR A 1 339 ? -12.806 1.749 13.234 1.00 91.81 339 THR A O 1
ATOM 2591 N N . LEU A 1 340 ? -14.589 2.345 14.462 1.00 94.69 340 LEU A N 1
ATOM 2592 C CA . LEU A 1 340 ? -15.101 3.367 13.537 1.00 94.69 340 LEU A CA 1
ATOM 2593 C C . LEU A 1 340 ? -14.036 4.415 13.199 1.00 94.69 340 LEU A C 1
ATOM 2595 O O . LEU A 1 340 ? -13.795 4.710 12.028 1.00 94.69 340 LEU A O 1
ATOM 2599 N N . ARG A 1 341 ? -13.371 4.968 14.217 1.00 94.50 341 ARG A N 1
ATOM 2600 C CA . ARG A 1 341 ? -12.347 6.002 14.031 1.00 94.50 341 ARG A CA 1
ATOM 2601 C C . ARG A 1 341 ? -11.136 5.483 13.258 1.00 94.50 341 ARG A C 1
ATOM 2603 O O . ARG A 1 341 ? -10.643 6.200 12.389 1.00 94.50 341 ARG A O 1
ATOM 2610 N N . LEU A 1 342 ? -10.695 4.248 13.504 1.00 94.31 342 LEU A N 1
ATOM 2611 C CA . LEU A 1 342 ? -9.589 3.655 12.750 1.00 94.31 342 LEU A CA 1
ATOM 2612 C C . LEU A 1 342 ? -9.983 3.264 11.316 1.00 94.31 342 LEU A C 1
ATOM 2614 O O . LEU A 1 342 ? -9.200 3.512 10.403 1.00 94.31 342 LEU A O 1
ATOM 2618 N N . LEU A 1 343 ? -11.182 2.714 11.090 1.00 96.06 343 LEU A N 1
ATOM 2619 C CA . LEU A 1 343 ? -11.693 2.430 9.741 1.00 96.06 343 LEU A CA 1
ATOM 2620 C C . LEU A 1 343 ? -11.731 3.708 8.892 1.00 96.06 343 LEU A C 1
ATOM 2622 O O . LEU A 1 343 ? -11.266 3.703 7.754 1.00 96.06 343 LEU A O 1
ATOM 2626 N N . ARG A 1 344 ? -12.196 4.824 9.469 1.00 96.75 344 ARG A N 1
ATOM 2627 C CA . ARG A 1 344 ? -12.172 6.146 8.822 1.00 96.75 344 ARG A CA 1
ATOM 2628 C C . ARG A 1 344 ? -10.749 6.641 8.556 1.00 96.75 344 ARG A C 1
ATOM 2630 O O . ARG A 1 344 ? -10.460 7.045 7.438 1.00 96.75 344 ARG A O 1
ATOM 2637 N N . ALA A 1 345 ? -9.844 6.545 9.531 1.00 95.31 345 ALA A N 1
ATOM 2638 C CA . ALA A 1 345 ? -8.446 6.957 9.363 1.00 95.31 345 ALA A CA 1
ATOM 2639 C C . ALA A 1 345 ? -7.702 6.148 8.277 1.00 95.31 345 ALA A C 1
ATOM 2641 O O . ALA A 1 345 ? -6.869 6.692 7.552 1.00 95.31 345 ALA A O 1
ATOM 2642 N N . ARG A 1 346 ? -8.009 4.849 8.132 1.00 95.31 346 ARG A N 1
ATOM 2643 C CA . ARG A 1 346 ? -7.459 3.996 7.063 1.00 95.31 346 ARG A CA 1
ATOM 2644 C C . ARG A 1 346 ? -8.136 4.253 5.714 1.00 95.31 346 ARG A C 1
ATOM 2646 O O . ARG A 1 346 ? -7.449 4.256 4.702 1.00 95.31 346 ARG A O 1
ATOM 2653 N N . TYR A 1 347 ? -9.435 4.547 5.680 1.00 95.88 347 TYR A N 1
ATOM 2654 C CA . TYR A 1 347 ? -10.112 5.009 4.463 1.00 95.88 347 TYR A CA 1
ATOM 2655 C C . TYR A 1 347 ? -9.527 6.329 3.942 1.00 95.88 347 TYR A C 1
ATOM 2657 O O . TYR A 1 347 ? -9.204 6.406 2.762 1.00 95.88 347 TYR A O 1
ATOM 2665 N N . ASP A 1 348 ? -9.310 7.326 4.804 1.00 93.00 348 ASP A N 1
ATOM 2666 C CA . ASP A 1 348 ? -8.707 8.609 4.414 1.00 93.00 348 ASP A CA 1
ATOM 2667 C C . ASP A 1 348 ? -7.267 8.428 3.892 1.00 93.00 348 ASP A C 1
ATOM 2669 O O . ASP A 1 348 ? -6.873 9.082 2.924 1.00 93.00 348 ASP A O 1
ATOM 2673 N N . LEU A 1 349 ? -6.495 7.493 4.469 1.00 92.00 349 LEU A N 1
ATOM 2674 C CA . LEU A 1 349 ? -5.189 7.081 3.938 1.00 92.00 349 LEU A CA 1
ATOM 2675 C C . LEU A 1 349 ? -5.318 6.485 2.526 1.00 92.00 349 LEU A C 1
ATOM 2677 O O . LEU A 1 349 ? -4.629 6.936 1.615 1.00 92.00 349 LEU A O 1
ATOM 2681 N N . LEU A 1 350 ? -6.213 5.511 2.329 1.00 93.19 350 LEU A N 1
ATOM 2682 C CA . LEU A 1 350 ? -6.430 4.861 1.030 1.00 93.19 350 LEU A CA 1
ATOM 2683 C C . LEU A 1 350 ? -6.906 5.864 -0.034 1.00 93.19 350 LEU A C 1
ATOM 2685 O O . LEU A 1 350 ? -6.362 5.887 -1.135 1.00 93.19 350 LEU A O 1
ATOM 2689 N N . GLN A 1 351 ? -7.851 6.748 0.298 1.00 88.44 351 GLN A N 1
ATOM 2690 C CA . GLN A 1 351 ? -8.296 7.831 -0.589 1.00 88.44 351 GLN A CA 1
ATOM 2691 C C . GLN A 1 351 ? -7.155 8.794 -0.941 1.00 88.44 351 GLN A C 1
ATOM 2693 O O . GLN A 1 351 ? -7.056 9.230 -2.088 1.00 88.44 351 GLN A O 1
ATOM 2698 N N . GLY A 1 352 ? -6.248 9.069 0.002 1.00 85.00 352 GLY A N 1
ATOM 2699 C CA . GLY A 1 352 ? -5.022 9.822 -0.258 1.00 85.00 352 GLY A CA 1
ATOM 2700 C C . GLY A 1 352 ? -4.094 9.158 -1.283 1.00 85.00 352 GLY A C 1
ATOM 2701 O O . GLY A 1 352 ? -3.456 9.863 -2.056 1.00 85.00 352 GLY A O 1
ATOM 2702 N N . LEU A 1 353 ? -4.044 7.823 -1.339 1.00 86.06 353 LEU A N 1
ATOM 2703 C CA . LEU A 1 353 ? -3.249 7.078 -2.327 1.00 86.06 353 LEU A CA 1
ATOM 2704 C C . LEU A 1 353 ? -3.943 6.993 -3.704 1.00 86.06 353 LEU A C 1
ATOM 2706 O O . LEU A 1 353 ? -3.275 7.033 -4.735 1.00 86.06 353 LEU A O 1
ATOM 2710 N N . ILE A 1 354 ? -5.280 6.905 -3.736 1.00 84.38 354 ILE A N 1
ATOM 2711 C CA . ILE A 1 354 ? -6.082 6.755 -4.970 1.00 84.38 354 ILE A CA 1
ATOM 2712 C C . ILE A 1 354 ? -6.329 8.094 -5.689 1.00 84.38 354 ILE A C 1
ATOM 2714 O O . ILE A 1 354 ? -6.388 8.145 -6.922 1.00 84.38 354 ILE A O 1
ATOM 2718 N N . GLY A 1 355 ? -6.572 9.156 -4.916 1.00 65.50 355 GLY A N 1
ATOM 2719 C CA . GLY A 1 355 ? -7.274 10.363 -5.362 1.00 65.50 355 GLY A CA 1
ATOM 2720 C C . GLY A 1 355 ? -6.505 11.671 -5.185 1.00 65.50 355 GLY A C 1
ATOM 2721 O O . GLY A 1 355 ? -7.118 12.736 -5.237 1.00 65.50 355 GLY A O 1
ATOM 2722 N N . SER A 1 356 ? -5.186 11.628 -4.976 1.00 60.28 356 SER A N 1
ATOM 2723 C CA . SER A 1 356 ? -4.390 12.806 -4.593 1.00 60.28 356 SER A CA 1
ATOM 2724 C C . SER A 1 356 ? -4.434 13.979 -5.584 1.00 60.28 356 SER A C 1
ATOM 2726 O O . SER A 1 356 ? -4.253 15.118 -5.164 1.00 60.28 356 SER A O 1
ATOM 2728 N N . GLY A 1 357 ? -4.744 13.754 -6.868 1.00 52.31 357 GLY A N 1
ATOM 2729 C CA . GLY A 1 357 ? -4.975 14.836 -7.844 1.00 52.31 357 GLY A CA 1
ATOM 2730 C C . GLY A 1 357 ? -6.200 15.721 -7.570 1.00 52.31 357 GLY A C 1
ATOM 2731 O O . GLY A 1 357 ? -6.304 16.807 -8.136 1.00 52.31 357 GLY A O 1
ATOM 2732 N N . GLY A 1 358 ? -7.109 15.294 -6.689 1.00 53.84 358 GLY A N 1
ATOM 2733 C CA . GLY A 1 358 ? -8.354 16.000 -6.393 1.00 53.84 358 GLY A CA 1
ATOM 2734 C C . GLY A 1 358 ? -9.397 15.900 -7.522 1.00 53.84 358 GLY A C 1
ATOM 2735 O O . GLY A 1 358 ? -9.069 15.593 -8.667 1.00 53.84 358 GLY A O 1
ATOM 2736 N N . PRO A 1 359 ? -10.681 16.178 -7.232 1.00 57.59 359 PRO A N 1
ATOM 2737 C CA . PRO A 1 359 ? -11.793 15.907 -8.154 1.00 57.59 359 PRO A CA 1
ATOM 2738 C C . PRO A 1 359 ? -11.888 16.863 -9.359 1.00 57.59 359 PRO A C 1
ATOM 2740 O O . PRO A 1 359 ? -12.810 16.735 -10.159 1.00 57.59 359 PRO A O 1
ATOM 2743 N N . ALA A 1 360 ? -10.985 17.843 -9.472 1.00 65.25 360 ALA A N 1
ATOM 2744 C CA . ALA A 1 360 ? -11.005 18.876 -10.511 1.00 65.25 360 ALA A CA 1
ATOM 2745 C C . ALA A 1 360 ? -9.907 18.715 -11.580 1.00 65.25 360 ALA A C 1
ATOM 2747 O O . ALA A 1 360 ? -9.929 19.442 -12.572 1.00 65.25 360 ALA A O 1
ATOM 2748 N N . LEU A 1 361 ? -8.949 17.796 -11.395 1.00 79.00 361 LEU A N 1
ATOM 2749 C CA . LEU A 1 361 ? -7.902 17.525 -12.383 1.00 79.00 361 LEU A CA 1
ATOM 2750 C C . LEU A 1 361 ? -8.235 16.275 -13.214 1.00 79.00 361 LEU A C 1
ATOM 2752 O O . LEU A 1 361 ? -8.782 15.314 -12.670 1.00 79.00 361 LEU A O 1
ATOM 2756 N N . PRO A 1 362 ? -7.882 16.242 -14.515 1.00 85.56 362 PRO A N 1
ATOM 2757 C CA . PRO A 1 362 ? -8.029 15.041 -15.329 1.00 85.56 362 PRO A CA 1
ATOM 2758 C C . PRO A 1 362 ? -7.276 13.844 -14.735 1.00 85.56 362 PRO A C 1
ATOM 2760 O O . PRO A 1 362 ? -6.166 13.983 -14.213 1.00 85.56 362 PRO A O 1
ATOM 2763 N N . SER A 1 363 ? -7.861 12.655 -14.865 1.00 87.06 363 SER A N 1
ATOM 2764 C CA . SER A 1 363 ? -7.204 11.388 -14.554 1.00 87.06 363 SER A CA 1
ATOM 2765 C C . SER A 1 363 ? -7.546 10.347 -15.612 1.00 87.06 363 SER A C 1
ATOM 2767 O O . SER A 1 363 ? -8.694 10.242 -16.035 1.00 87.06 363 SER A O 1
ATOM 2769 N N . THR A 1 364 ? -6.542 9.571 -16.004 1.00 88.69 364 THR A N 1
ATOM 2770 C CA . THR A 1 364 ? -6.686 8.366 -16.824 1.00 88.69 364 THR A CA 1
ATOM 2771 C C . THR A 1 364 ? -6.818 7.163 -15.890 1.00 88.69 364 THR A C 1
ATOM 2773 O O . THR A 1 364 ? -6.167 7.122 -14.841 1.00 88.69 364 THR A O 1
ATOM 2776 N N . ASP A 1 365 ? -7.637 6.173 -16.241 1.00 86.00 365 ASP A N 1
ATOM 2777 C CA . ASP A 1 365 ? -7.599 4.879 -15.557 1.00 86.00 365 ASP A CA 1
ATOM 2778 C C . ASP A 1 365 ? -6.314 4.128 -15.966 1.00 86.00 365 ASP A C 1
ATOM 2780 O O . ASP A 1 365 ? -6.087 3.946 -17.167 1.00 86.00 365 ASP A O 1
ATOM 2784 N N . PRO A 1 366 ? -5.434 3.721 -15.028 1.00 85.56 366 PRO A N 1
ATOM 2785 C CA . PRO A 1 366 ? -4.274 2.918 -15.380 1.00 85.56 366 PRO A CA 1
ATOM 2786 C C . PRO A 1 366 ? -4.643 1.589 -16.042 1.00 85.56 366 PRO A C 1
ATOM 2788 O O . PRO A 1 366 ? -3.939 1.192 -16.971 1.00 85.56 366 PRO A O 1
ATOM 2791 N N . LEU A 1 367 ? -5.722 0.916 -15.624 1.00 85.06 367 LEU A N 1
ATOM 2792 C CA . LEU A 1 367 ? -5.966 -0.512 -15.880 1.00 85.06 367 LEU A CA 1
ATOM 2793 C C . LEU A 1 367 ? -4.819 -1.427 -15.346 1.00 85.06 367 LEU A C 1
ATOM 2795 O O . LEU A 1 367 ? -3.749 -0.933 -14.974 1.00 85.06 367 LEU A O 1
ATOM 2799 N N . PRO A 1 368 ? -5.001 -2.765 -15.307 1.00 90.69 368 PRO A N 1
ATOM 2800 C CA . PRO A 1 368 ? -4.026 -3.697 -14.730 1.00 90.69 368 PRO A CA 1
ATOM 2801 C C . PRO A 1 368 ? -2.591 -3.576 -15.274 1.00 90.69 368 PRO A C 1
ATOM 2803 O O . PRO A 1 368 ? -2.375 -3.437 -16.482 1.00 90.69 368 PRO A O 1
ATOM 2806 N N . GLY A 1 369 ? -1.608 -3.670 -14.371 1.00 92.25 369 GLY A N 1
ATOM 2807 C CA . GLY A 1 369 ? -0.173 -3.617 -14.673 1.00 92.25 369 GLY A CA 1
ATOM 2808 C C . GLY A 1 369 ? 0.424 -2.213 -14.790 1.00 92.25 369 GLY A C 1
ATOM 2809 O O . GLY A 1 369 ? 1.545 -2.068 -15.280 1.00 92.25 369 GLY A O 1
ATOM 2810 N N . ARG A 1 370 ? -0.320 -1.159 -14.419 1.00 92.94 370 ARG A N 1
ATOM 2811 C CA . ARG A 1 370 ? 0.105 0.236 -14.615 1.00 92.94 370 ARG A CA 1
ATOM 2812 C C . ARG A 1 370 ? -0.247 1.147 -13.441 1.00 92.94 370 ARG A C 1
ATOM 2814 O O . ARG A 1 370 ? -1.169 0.886 -12.677 1.00 92.94 370 ARG A O 1
ATOM 2821 N N . VAL A 1 371 ? 0.477 2.261 -13.311 1.00 91.38 371 VAL A N 1
ATOM 2822 C CA . VAL A 1 371 ? 0.221 3.295 -12.291 1.00 91.38 371 VAL A CA 1
ATOM 2823 C C . VAL A 1 371 ? 0.807 4.649 -12.706 1.00 91.38 371 VAL A C 1
ATOM 2825 O O . VAL A 1 371 ? 1.892 4.704 -13.281 1.00 91.38 371 VAL A O 1
ATOM 2828 N N . ASP A 1 372 ? 0.143 5.766 -12.390 1.00 90.44 372 ASP A N 1
ATOM 2829 C CA . ASP A 1 372 ? 0.766 7.103 -12.448 1.00 90.44 372 ASP A CA 1
ATOM 2830 C C . ASP A 1 372 ? 1.429 7.420 -11.097 1.00 90.44 372 ASP A C 1
ATOM 2832 O O . ASP A 1 372 ? 0.991 8.280 -10.333 1.00 90.44 372 ASP A O 1
ATOM 2836 N N . ALA A 1 373 ? 2.475 6.656 -10.761 1.00 85.56 373 ALA A N 1
ATOM 2837 C CA . ALA A 1 373 ? 3.147 6.768 -9.463 1.00 85.56 373 ALA A CA 1
ATOM 2838 C C . ALA A 1 373 ? 3.718 8.175 -9.218 1.00 85.56 373 ALA A C 1
ATOM 2840 O O . ALA A 1 373 ? 3.774 8.626 -8.077 1.00 85.56 373 ALA A O 1
ATOM 2841 N N . PHE A 1 374 ? 4.115 8.885 -10.278 1.00 87.31 374 PHE A N 1
ATOM 2842 C CA . PHE A 1 374 ? 4.732 10.205 -10.169 1.00 87.31 374 PHE A CA 1
ATOM 2843 C C . PHE A 1 374 ? 3.715 11.326 -9.996 1.00 87.31 374 PHE A C 1
ATOM 2845 O O . PHE A 1 374 ? 3.934 12.184 -9.142 1.00 87.31 374 PHE A O 1
ATOM 2852 N N . GLY A 1 375 ? 2.596 11.295 -10.724 1.00 87.94 375 GLY A N 1
ATOM 2853 C CA . GLY A 1 375 ? 1.462 12.167 -10.443 1.00 87.94 375 GLY A CA 1
ATOM 2854 C C . GLY A 1 375 ? 0.946 11.936 -9.022 1.00 87.94 375 GLY A C 1
ATOM 2855 O O . GLY A 1 375 ? 0.876 12.878 -8.233 1.00 87.94 375 GLY A O 1
ATOM 2856 N N . SER A 1 376 ? 0.683 10.679 -8.645 1.00 85.50 376 SER A N 1
ATOM 2857 C CA . SER A 1 376 ? 0.155 10.356 -7.315 1.00 85.50 376 SER A CA 1
ATOM 2858 C C . SER A 1 376 ? 1.107 10.762 -6.186 1.00 85.50 376 SER A C 1
ATOM 2860 O O . SER A 1 376 ? 0.663 11.408 -5.236 1.00 85.50 376 SER A O 1
ATOM 2862 N N . ALA A 1 377 ? 2.408 10.462 -6.293 1.00 83.44 377 ALA A N 1
ATOM 2863 C CA . ALA A 1 377 ? 3.398 10.851 -5.286 1.00 83.44 377 ALA A CA 1
ATOM 2864 C C . ALA A 1 377 ? 3.568 12.374 -5.198 1.00 83.44 377 ALA A C 1
ATOM 2866 O O . ALA A 1 377 ? 3.533 12.920 -4.094 1.00 83.44 377 ALA A O 1
ATOM 2867 N N . ARG A 1 378 ? 3.679 13.081 -6.336 1.00 86.62 378 ARG A N 1
ATOM 2868 C CA . ARG A 1 378 ? 3.755 14.551 -6.359 1.00 86.62 378 ARG A CA 1
ATOM 2869 C C . ARG A 1 378 ? 2.565 15.175 -5.647 1.00 86.62 378 ARG A C 1
ATOM 2871 O O . ARG A 1 378 ? 2.749 16.065 -4.824 1.00 86.62 378 ARG A O 1
ATOM 2878 N N . ASN A 1 379 ? 1.364 14.697 -5.943 1.00 86.56 379 ASN A N 1
ATOM 2879 C CA . ASN A 1 379 ? 0.135 15.267 -5.414 1.00 86.56 379 ASN A CA 1
ATOM 2880 C C . ASN A 1 379 ? -0.039 14.971 -3.913 1.00 86.56 379 ASN A C 1
ATOM 2882 O O . ASN A 1 379 ? -0.497 15.833 -3.168 1.00 86.56 379 ASN A O 1
ATOM 2886 N N . THR A 1 380 ? 0.390 13.793 -3.447 1.00 82.19 380 THR A N 1
ATOM 2887 C CA . THR A 1 380 ? 0.373 13.423 -2.020 1.00 82.19 380 THR A CA 1
ATOM 2888 C C . THR A 1 380 ? 1.425 14.179 -1.205 1.00 82.19 380 THR A C 1
ATOM 2890 O O . THR A 1 380 ? 1.138 14.620 -0.092 1.00 82.19 380 THR A O 1
ATOM 2893 N N . MET A 1 381 ? 2.636 14.353 -1.744 1.00 84.31 381 MET A N 1
ATOM 2894 C CA . MET A 1 381 ? 3.747 15.035 -1.064 1.00 84.31 381 MET A CA 1
ATOM 2895 C C . MET A 1 381 ? 3.633 16.566 -1.131 1.00 84.31 381 MET A C 1
ATOM 2897 O O . MET A 1 381 ? 4.030 17.257 -0.194 1.00 84.31 381 MET A O 1
ATOM 2901 N N . PHE A 1 382 ? 3.071 17.099 -2.220 1.00 85.88 382 PHE A N 1
ATOM 2902 C CA . PHE A 1 382 ? 2.956 18.531 -2.502 1.00 85.88 382 PHE A CA 1
ATOM 2903 C C . PHE A 1 382 ? 1.519 18.906 -2.929 1.00 85.88 382 PHE A C 1
ATOM 2905 O O . PHE A 1 382 ? 1.310 19.372 -4.051 1.00 85.88 382 PHE A O 1
ATOM 2912 N N . PRO A 1 383 ? 0.509 18.769 -2.045 1.00 83.06 383 PRO A N 1
ATOM 2913 C CA . PRO A 1 383 ? -0.908 18.980 -2.382 1.00 83.06 383 PRO A CA 1
ATOM 2914 C C . PRO A 1 383 ? -1.279 20.430 -2.748 1.00 83.06 383 PRO A C 1
ATOM 2916 O O . PRO A 1 383 ? -2.375 20.677 -3.241 1.00 83.06 383 PRO A O 1
ATOM 2919 N N . ALA A 1 384 ? -0.375 21.394 -2.546 1.00 83.06 384 ALA A N 1
ATOM 2920 C CA . ALA A 1 384 ? -0.501 22.765 -3.054 1.00 83.06 384 ALA A CA 1
ATOM 2921 C C . ALA A 1 384 ? -0.014 22.933 -4.514 1.00 83.06 384 ALA A C 1
ATOM 2923 O O . ALA A 1 384 ? -0.121 24.019 -5.076 1.00 83.06 384 ALA A O 1
ATOM 2924 N N . ALA A 1 385 ? 0.543 21.879 -5.121 1.00 82.69 385 ALA A N 1
ATOM 2925 C CA . ALA A 1 385 ? 1.151 21.865 -6.453 1.00 82.69 385 ALA A CA 1
ATOM 2926 C C . ALA A 1 385 ? 0.689 20.680 -7.348 1.00 82.69 385 ALA A C 1
ATOM 2928 O O . ALA A 1 385 ? 1.541 20.099 -8.044 1.00 82.69 385 ALA A O 1
ATOM 2929 N N . PRO A 1 386 ? -0.605 20.282 -7.329 1.00 86.00 386 PRO A N 1
ATOM 2930 C CA . PRO A 1 386 ? -1.053 19.032 -7.932 1.00 86.00 386 PRO A CA 1
ATOM 2931 C C . PRO A 1 386 ? -1.017 19.057 -9.468 1.00 86.00 386 PRO A C 1
ATOM 2933 O O . PRO A 1 386 ? -1.131 20.111 -10.095 1.00 86.00 386 PRO A O 1
ATOM 2936 N N . VAL A 1 387 ? -0.878 17.876 -10.071 1.00 86.38 387 VAL A N 1
ATOM 2937 C CA . VAL A 1 387 ? -0.857 17.637 -11.523 1.00 86.38 387 VAL A CA 1
ATOM 2938 C C . VAL A 1 387 ? -1.903 16.596 -11.942 1.00 86.38 387 VAL A C 1
ATOM 2940 O O . VAL A 1 387 ? -2.292 15.763 -11.117 1.00 86.38 387 VAL A O 1
ATOM 2943 N N . PRO A 1 388 ? -2.362 16.613 -13.209 1.00 87.50 388 PRO A N 1
ATOM 2944 C CA . PRO A 1 388 ? -3.257 15.589 -13.740 1.00 87.50 388 PRO A CA 1
ATOM 2945 C C . PRO A 1 388 ? -2.669 14.180 -13.598 1.00 87.50 388 PRO A C 1
ATOM 2947 O O . PRO A 1 388 ? -1.494 13.959 -13.892 1.00 87.50 388 PRO A O 1
ATOM 2950 N N . LEU A 1 389 ? -3.500 13.221 -13.185 1.00 89.94 389 LEU A N 1
ATOM 2951 C CA . LEU A 1 389 ? -3.131 11.807 -13.041 1.00 89.94 389 LEU A CA 1
ATOM 2952 C C . LEU A 1 389 ? -3.349 11.075 -14.372 1.00 89.94 389 LEU A C 1
ATOM 2954 O O . LEU A 1 389 ? -4.187 10.172 -14.471 1.00 89.94 389 LEU A O 1
ATOM 2958 N N . THR A 1 390 ? -2.687 11.564 -15.420 1.00 92.00 390 THR A N 1
ATOM 2959 C CA . THR A 1 390 ? -2.916 11.193 -16.827 1.00 92.00 390 THR A CA 1
ATOM 2960 C C . THR A 1 390 ? -1.798 10.363 -17.452 1.00 92.00 390 THR A C 1
ATOM 2962 O O . THR A 1 390 ? -1.897 10.023 -18.629 1.00 92.00 390 THR A O 1
ATOM 2965 N N . ALA A 1 391 ? -0.758 10.009 -16.694 1.00 93.19 391 ALA A N 1
ATOM 2966 C CA . ALA A 1 391 ? 0.454 9.363 -17.193 1.00 93.19 391 ALA A CA 1
ATOM 2967 C C . ALA A 1 391 ? 0.720 7.955 -16.601 1.00 93.19 391 ALA A C 1
ATOM 2969 O O . ALA A 1 391 ? 1.811 7.713 -16.069 1.00 93.19 391 ALA A O 1
ATOM 2970 N N . PRO A 1 392 ? -0.232 7.000 -16.674 1.00 93.69 392 PRO A N 1
ATOM 2971 C CA . PRO A 1 392 ? -0.029 5.661 -16.132 1.00 93.69 392 PRO A CA 1
ATOM 2972 C C . PRO A 1 392 ? 1.067 4.897 -16.892 1.00 93.69 392 PRO A C 1
ATOM 2974 O O . PRO A 1 392 ? 0.958 4.638 -18.092 1.00 93.69 392 PRO A O 1
ATOM 2977 N N . VAL A 1 393 ? 2.121 4.506 -16.174 1.00 94.44 393 VAL A N 1
ATOM 2978 C CA . VAL A 1 393 ? 3.250 3.729 -16.705 1.00 94.44 393 VAL A CA 1
ATOM 2979 C C . VAL A 1 393 ? 3.150 2.254 -16.348 1.00 94.44 393 VAL A C 1
ATOM 2981 O O . VAL A 1 393 ? 2.672 1.910 -15.272 1.00 94.44 393 VAL A O 1
ATOM 2984 N N . ASN A 1 394 ? 3.660 1.396 -17.231 1.00 94.19 394 ASN A N 1
ATOM 2985 C CA . ASN A 1 394 ? 3.921 -0.013 -16.949 1.00 94.19 394 ASN A CA 1
ATOM 2986 C C . ASN A 1 394 ? 5.090 -0.150 -15.958 1.00 94.19 394 ASN A C 1
ATOM 2988 O O . ASN A 1 394 ? 6.062 0.614 -16.027 1.00 94.19 394 ASN A O 1
ATOM 2992 N N . TYR A 1 395 ? 5.019 -1.133 -15.064 1.00 93.44 395 TYR A N 1
ATOM 2993 C CA . TYR A 1 395 ? 6.125 -1.501 -14.184 1.00 93.44 395 TYR A CA 1
ATOM 2994 C C . TYR A 1 395 ? 7.328 -1.960 -15.033 1.00 93.44 395 TYR A C 1
ATOM 2996 O O . TYR A 1 395 ? 7.170 -2.843 -15.873 1.00 93.44 395 TYR A O 1
ATOM 3004 N N . PRO A 1 396 ? 8.540 -1.391 -14.894 1.00 92.50 396 PRO A N 1
ATOM 3005 C CA . PRO A 1 396 ? 9.713 -1.897 -15.612 1.00 92.50 396 PRO A CA 1
ATOM 3006 C C . PRO A 1 396 ? 10.127 -3.285 -15.093 1.00 92.50 396 PRO A C 1
ATOM 3008 O O . PRO A 1 396 ? 9.924 -3.599 -13.921 1.00 92.50 396 PRO A O 1
ATOM 3011 N N . HIS A 1 397 ? 10.755 -4.107 -15.937 1.00 93.94 397 HIS A N 1
ATOM 3012 C CA . HIS A 1 397 ? 11.431 -5.318 -15.459 1.00 93.94 397 HIS A CA 1
ATOM 3013 C C . HIS A 1 397 ? 12.686 -4.960 -14.638 1.00 93.94 397 HIS A C 1
ATOM 3015 O O . HIS A 1 397 ? 13.289 -3.903 -14.838 1.00 93.94 397 HIS A O 1
ATOM 3021 N N . LEU A 1 398 ? 13.097 -5.853 -13.733 1.00 94.56 398 LEU A N 1
ATOM 3022 C CA . LEU A 1 398 ? 14.238 -5.655 -12.828 1.00 94.56 398 LEU A CA 1
ATOM 3023 C C . LEU A 1 398 ? 15.487 -6.462 -13.204 1.00 94.56 398 LEU A C 1
ATOM 3025 O O . LEU A 1 398 ? 16.565 -6.188 -12.677 1.00 94.56 398 LEU A O 1
ATOM 3029 N N . TRP A 1 399 ? 15.407 -7.416 -14.141 1.00 92.44 399 TRP A N 1
ATOM 3030 C CA . TRP A 1 399 ? 16.633 -8.026 -14.665 1.00 92.44 399 TRP A CA 1
ATOM 3031 C C . TRP A 1 399 ? 17.518 -6.952 -15.319 1.00 92.44 399 TRP A C 1
ATOM 3033 O O . TRP A 1 399 ? 17.027 -6.043 -15.991 1.00 92.44 399 TRP A O 1
ATOM 3043 N N . ASN A 1 400 ? 18.829 -7.056 -15.090 1.00 91.81 400 ASN A N 1
ATOM 3044 C CA . ASN A 1 400 ? 19.841 -6.038 -15.398 1.00 91.81 400 ASN A CA 1
ATOM 3045 C C . ASN A 1 400 ? 19.732 -4.701 -14.619 1.00 91.81 400 ASN A C 1
ATOM 3047 O O . ASN A 1 400 ? 20.377 -3.728 -15.025 1.00 91.81 400 ASN A O 1
ATOM 3051 N N . VAL A 1 401 ? 19.001 -4.617 -13.495 1.00 91.25 401 VAL A N 1
ATOM 3052 C CA . VAL A 1 401 ? 18.945 -3.384 -12.672 1.00 91.25 401 VAL A CA 1
ATOM 3053 C C . VAL A 1 401 ? 20.340 -2.893 -12.255 1.00 91.25 401 VAL A C 1
ATOM 3055 O O . VAL A 1 401 ? 20.653 -1.725 -12.450 1.00 91.25 401 VAL A O 1
ATOM 3058 N N . THR A 1 402 ? 21.240 -3.792 -11.848 1.00 91.19 402 THR A N 1
ATOM 3059 C CA . THR A 1 402 ? 22.632 -3.476 -11.460 1.00 91.19 402 THR A CA 1
ATOM 3060 C C . THR A 1 402 ? 23.492 -2.908 -12.599 1.00 91.19 402 THR A C 1
ATOM 3062 O O . THR A 1 402 ? 24.432 -2.147 -12.366 1.00 91.19 402 THR A O 1
ATOM 3065 N N . GLN A 1 403 ? 23.166 -3.240 -13.851 1.00 92.75 403 GLN A N 1
ATOM 3066 C CA . GLN A 1 403 ? 23.826 -2.696 -15.044 1.00 92.75 403 GLN A CA 1
ATOM 3067 C C . GLN A 1 403 ? 23.193 -1.365 -15.490 1.00 92.75 403 GLN A C 1
ATOM 3069 O O . GLN A 1 403 ? 23.784 -0.630 -16.277 1.00 92.75 403 GLN A O 1
ATOM 3074 N N . THR A 1 404 ? 22.023 -1.003 -14.963 1.00 91.88 404 THR A N 1
ATOM 3075 C CA . THR A 1 404 ? 21.315 0.233 -15.311 1.00 91.88 404 THR A CA 1
ATOM 3076 C C . THR A 1 404 ? 21.939 1.441 -14.592 1.00 91.88 404 THR A C 1
ATOM 3078 O O . THR A 1 404 ? 22.195 1.360 -13.392 1.00 91.88 404 THR A O 1
ATOM 3081 N N . PRO A 1 405 ? 22.234 2.563 -15.283 1.00 92.00 405 PRO A N 1
ATOM 3082 C CA . PRO A 1 405 ? 22.780 3.772 -14.651 1.00 92.00 405 PRO A CA 1
ATOM 3083 C C . PRO A 1 405 ? 21.701 4.730 -14.113 1.00 92.00 405 PRO A C 1
ATOM 3085 O O . PRO A 1 405 ? 21.973 5.481 -13.181 1.00 92.00 405 PRO A O 1
ATOM 3088 N N . TRP A 1 406 ? 20.501 4.713 -14.708 1.00 95.25 406 TRP A N 1
ATOM 3089 C CA . TRP A 1 406 ? 19.388 5.616 -14.401 1.00 95.25 406 TRP A CA 1
ATOM 3090 C C . TRP A 1 406 ? 18.039 4.882 -14.480 1.00 95.25 406 TRP A C 1
ATOM 3092 O O . TRP A 1 406 ? 17.740 4.177 -15.452 1.00 95.25 406 TRP A O 1
ATOM 3102 N N . TYR A 1 407 ? 17.209 5.072 -13.458 1.00 94.25 407 TYR A N 1
ATOM 3103 C CA . TYR A 1 407 ? 15.939 4.379 -13.249 1.00 94.25 407 TYR A CA 1
ATOM 3104 C C . TYR A 1 407 ? 14.736 5.170 -13.789 1.00 94.25 407 TYR A C 1
ATOM 3106 O O . TYR A 1 407 ? 14.836 6.356 -14.104 1.00 94.25 407 TYR A O 1
ATOM 3114 N N . HIS A 1 408 ? 13.591 4.482 -13.889 1.00 94.00 408 HIS A N 1
ATOM 3115 C CA . HIS A 1 408 ? 12.358 4.922 -14.568 1.00 94.00 408 HIS A CA 1
ATOM 3116 C C . HIS A 1 408 ? 12.506 5.126 -16.081 1.00 94.00 408 HIS A C 1
ATOM 3118 O O . HIS A 1 408 ? 13.609 5.172 -16.620 1.00 94.00 408 HIS A O 1
ATOM 3124 N N . TRP A 1 409 ? 11.375 5.163 -16.787 1.00 94.88 409 TRP A N 1
ATOM 3125 C CA . TRP A 1 409 ? 11.316 5.226 -18.254 1.00 94.88 409 TRP A CA 1
ATOM 3126 C C . TRP A 1 409 ? 11.952 6.490 -18.845 1.00 94.88 409 TRP A C 1
ATOM 3128 O O . TRP A 1 409 ? 12.447 6.467 -19.965 1.00 94.88 409 TRP A O 1
ATOM 3138 N N . ASP A 1 410 ? 11.969 7.570 -18.074 1.00 94.56 410 ASP A N 1
ATOM 3139 C CA . ASP A 1 410 ? 12.551 8.878 -18.365 1.00 94.56 410 ASP A CA 1
ATOM 3140 C C . ASP A 1 410 ? 13.981 9.051 -17.813 1.00 94.56 410 ASP A C 1
ATOM 3142 O O . ASP A 1 410 ? 14.516 10.159 -17.852 1.00 94.56 410 ASP A O 1
ATOM 3146 N N . ASN A 1 411 ? 14.610 7.977 -17.305 1.00 95.50 411 ASN A N 1
ATOM 3147 C CA . ASN A 1 411 ? 15.952 7.971 -16.705 1.00 95.50 411 ASN A CA 1
ATOM 3148 C C . ASN A 1 411 ? 16.152 9.119 -15.683 1.00 95.50 411 ASN A C 1
ATOM 3150 O O . ASN A 1 411 ? 17.151 9.843 -15.728 1.00 95.50 411 ASN A O 1
ATOM 3154 N N . ASN A 1 412 ? 15.181 9.331 -14.787 1.00 94.56 412 ASN A N 1
ATOM 3155 C CA . ASN A 1 412 ? 15.070 10.556 -13.983 1.00 94.56 412 ASN A CA 1
ATOM 3156 C C . ASN A 1 412 ? 15.787 10.533 -12.620 1.00 94.56 412 ASN A C 1
ATOM 3158 O O . ASN A 1 412 ? 15.916 11.586 -11.996 1.00 94.56 412 ASN A O 1
ATOM 3162 N N . THR A 1 413 ? 16.283 9.377 -12.168 1.00 95.31 413 THR A N 1
ATOM 3163 C CA . THR A 1 413 ? 17.099 9.254 -10.946 1.00 95.31 413 THR A CA 1
ATOM 3164 C C . THR A 1 413 ? 18.160 8.163 -11.059 1.00 95.31 413 THR A C 1
ATOM 3166 O O . THR A 1 413 ? 17.934 7.154 -11.726 1.00 95.31 413 THR A O 1
ATOM 3169 N N . ASN A 1 414 ? 19.309 8.357 -10.411 1.00 94.94 414 ASN A N 1
ATOM 3170 C CA . ASN A 1 414 ? 20.343 7.331 -10.221 1.00 94.94 414 ASN A CA 1
ATOM 3171 C C . ASN A 1 414 ? 20.276 6.673 -8.823 1.00 94.94 414 ASN A C 1
ATOM 3173 O O . ASN A 1 414 ? 21.106 5.819 -8.519 1.00 94.94 414 ASN A O 1
ATOM 3177 N N . SER A 1 415 ? 19.317 7.070 -7.976 1.00 93.81 415 SER A N 1
ATOM 3178 C CA . SER A 1 415 ? 19.186 6.598 -6.594 1.00 93.81 415 SER A CA 1
ATOM 3179 C C . SER A 1 415 ? 18.241 5.402 -6.494 1.00 93.81 415 SER A C 1
ATOM 3181 O O . SER A 1 415 ? 17.092 5.468 -6.934 1.00 93.81 415 SER A O 1
ATOM 3183 N N . GLU A 1 416 ? 18.711 4.309 -5.895 1.00 92.25 416 GLU A N 1
ATOM 3184 C CA . GLU A 1 416 ? 17.887 3.124 -5.616 1.00 92.25 416 GLU A CA 1
ATOM 3185 C C . GLU A 1 416 ? 17.042 3.336 -4.355 1.00 92.25 416 GLU A C 1
ATOM 3187 O O . GLU A 1 416 ? 15.815 3.212 -4.405 1.00 92.25 416 GLU A O 1
ATOM 3192 N N . LEU A 1 417 ? 17.670 3.795 -3.268 1.00 94.62 417 LEU A N 1
ATOM 3193 C CA . LEU A 1 417 ? 16.995 3.961 -1.986 1.00 94.62 417 LEU A CA 1
ATOM 3194 C C . LEU A 1 417 ? 15.948 5.082 -2.005 1.00 94.62 417 LEU A C 1
ATOM 3196 O O . LEU A 1 417 ? 14.844 4.895 -1.494 1.00 94.62 417 LEU A O 1
ATOM 3200 N N . GLN A 1 418 ? 16.225 6.232 -2.635 1.00 95.38 418 GLN A N 1
ATOM 3201 C CA . GLN A 1 418 ? 15.215 7.297 -2.745 1.00 95.38 418 GLN A CA 1
ATOM 3202 C C . GLN A 1 418 ? 14.048 6.881 -3.640 1.00 95.38 418 GLN A C 1
ATOM 3204 O O . GLN A 1 418 ? 12.899 7.170 -3.308 1.00 95.38 418 GLN A O 1
ATOM 3209 N N . ARG A 1 419 ? 14.316 6.155 -4.736 1.00 93.56 419 ARG A N 1
ATOM 3210 C CA . ARG A 1 419 ? 13.269 5.554 -5.573 1.00 93.56 419 ARG A CA 1
ATOM 3211 C C . ARG A 1 419 ? 12.355 4.665 -4.731 1.00 93.56 419 ARG A C 1
ATOM 3213 O O . ARG A 1 419 ? 11.144 4.863 -4.749 1.00 93.56 419 ARG A O 1
ATOM 3220 N N . ASN A 1 420 ? 12.927 3.712 -4.000 1.00 95.12 420 ASN A N 1
ATOM 3221 C CA . ASN A 1 420 ? 12.153 2.714 -3.266 1.00 95.12 420 ASN A CA 1
ATOM 3222 C C . ASN A 1 420 ? 11.430 3.307 -2.047 1.00 95.12 420 ASN A C 1
ATOM 3224 O O . ASN A 1 420 ? 10.292 2.941 -1.786 1.00 95.12 420 ASN A O 1
ATOM 3228 N N . VAL A 1 421 ? 12.010 4.287 -1.345 1.00 95.81 421 VAL A N 1
ATOM 3229 C CA . VAL A 1 421 ? 11.285 5.025 -0.293 1.00 95.81 421 VAL A CA 1
ATOM 3230 C C . VAL A 1 421 ? 10.132 5.851 -0.881 1.00 95.81 421 VAL A C 1
ATOM 3232 O O . VAL A 1 421 ? 9.063 5.919 -0.275 1.00 95.81 421 VAL A O 1
ATOM 3235 N N . GLY A 1 422 ? 10.301 6.430 -2.075 1.00 93.06 422 GLY A N 1
ATOM 3236 C CA . GLY A 1 422 ? 9.224 7.113 -2.798 1.00 93.06 422 GLY A CA 1
ATOM 3237 C C . GLY A 1 422 ? 8.092 6.173 -3.231 1.00 93.06 422 GLY A C 1
ATOM 3238 O O . GLY A 1 422 ? 6.920 6.507 -3.052 1.00 93.06 422 GLY A O 1
ATOM 3239 N N . GLU A 1 423 ? 8.429 4.986 -3.742 1.00 92.56 423 GLU A N 1
ATOM 3240 C CA . GLU A 1 423 ? 7.467 3.927 -4.085 1.00 92.56 423 GLU A CA 1
ATOM 3241 C C . GLU A 1 423 ? 6.728 3.421 -2.840 1.00 92.56 423 GLU A C 1
ATOM 3243 O O . GLU A 1 423 ? 5.498 3.425 -2.826 1.00 92.56 423 GLU A O 1
ATOM 3248 N N . ALA A 1 424 ? 7.448 3.119 -1.758 1.00 94.62 424 ALA A N 1
ATOM 3249 C CA . ALA A 1 424 ? 6.867 2.644 -0.508 1.00 94.62 424 ALA A CA 1
ATOM 3250 C C . ALA A 1 424 ? 5.872 3.657 0.097 1.00 94.62 424 ALA A C 1
ATOM 3252 O O . ALA A 1 424 ? 4.852 3.253 0.657 1.00 94.62 424 ALA A O 1
ATOM 3253 N N . ILE A 1 425 ? 6.110 4.969 -0.057 1.00 92.81 425 ILE A N 1
ATOM 3254 C CA . ILE A 1 425 ? 5.135 6.033 0.269 1.00 92.81 425 ILE A CA 1
ATOM 3255 C C . ILE A 1 425 ? 3.922 5.975 -0.670 1.00 92.81 425 ILE A C 1
ATOM 3257 O O . ILE A 1 425 ? 2.786 6.028 -0.197 1.00 92.81 425 ILE A O 1
ATOM 3261 N N . GLY A 1 426 ? 4.142 5.793 -1.975 1.00 88.81 426 GLY A N 1
ATOM 3262 C CA . GLY A 1 426 ? 3.088 5.578 -2.973 1.00 88.81 426 GLY A CA 1
ATOM 3263 C C . GLY A 1 426 ? 2.198 4.352 -2.717 1.00 88.81 426 GLY A C 1
ATOM 3264 O O . GLY A 1 426 ? 1.040 4.362 -3.130 1.00 88.81 426 GLY A O 1
ATOM 3265 N N . VAL A 1 427 ? 2.687 3.343 -1.984 1.00 91.00 427 VAL A N 1
ATOM 3266 C CA . VAL A 1 427 ? 1.907 2.172 -1.533 1.00 91.00 427 VAL A CA 1
ATOM 3267 C C . VAL A 1 427 ? 1.642 2.142 -0.019 1.00 91.00 427 VAL A C 1
ATOM 3269 O O . VAL A 1 427 ? 1.335 1.088 0.538 1.00 91.00 427 VAL A O 1
ATOM 3272 N N . GLY A 1 428 ? 1.695 3.287 0.673 1.00 92.31 428 GLY A N 1
ATOM 3273 C CA . GLY A 1 428 ? 1.135 3.434 2.025 1.00 92.31 428 GLY A CA 1
ATOM 3274 C C . GLY A 1 428 ? 2.109 3.399 3.209 1.00 92.31 428 GLY A C 1
ATOM 3275 O O . GLY A 1 428 ? 1.687 3.074 4.321 1.00 92.31 428 GLY A O 1
ATOM 3276 N N . VAL A 1 429 ? 3.387 3.744 3.022 1.00 95.12 429 VAL A N 1
ATOM 3277 C CA . VAL A 1 429 ? 4.235 4.232 4.127 1.00 95.12 429 VAL A CA 1
ATOM 3278 C C . VAL A 1 429 ? 3.665 5.554 4.648 1.00 95.12 429 VAL A C 1
ATOM 3280 O O . VAL A 1 429 ? 3.422 6.488 3.884 1.00 95.12 429 VAL A O 1
ATOM 3283 N N . ILE A 1 430 ? 3.513 5.664 5.967 1.00 94.25 430 ILE A N 1
ATOM 3284 C CA . ILE A 1 430 ? 3.113 6.901 6.646 1.00 94.25 430 ILE A CA 1
ATOM 3285 C C . ILE A 1 430 ? 4.377 7.643 7.095 1.00 94.25 430 ILE A C 1
ATOM 3287 O O . ILE A 1 430 ? 5.325 7.030 7.592 1.00 94.25 430 ILE A O 1
ATOM 3291 N N . TYR A 1 431 ? 4.397 8.969 6.959 1.00 94.75 431 TYR A N 1
ATOM 3292 C CA . TYR A 1 431 ? 5.409 9.840 7.559 1.00 94.75 431 TYR A CA 1
ATOM 3293 C C . TYR A 1 431 ? 4.761 11.091 8.160 1.00 94.75 431 TYR A C 1
ATOM 3295 O O . TYR A 1 431 ? 3.704 11.538 7.710 1.00 94.75 431 TYR A O 1
ATOM 3303 N N . THR A 1 432 ? 5.390 11.643 9.196 1.00 94.44 432 THR A N 1
ATOM 3304 C CA . THR A 1 432 ? 4.961 12.891 9.846 1.00 94.44 432 THR A CA 1
ATOM 3305 C C . THR A 1 432 ? 5.707 14.109 9.297 1.00 94.44 432 THR A C 1
ATOM 3307 O O . THR A 1 432 ? 6.741 13.980 8.642 1.00 94.44 432 THR A O 1
ATOM 3310 N N . ALA A 1 433 ? 5.250 15.319 9.638 1.00 92.50 433 ALA A N 1
ATOM 3311 C CA . ALA A 1 433 ? 5.974 16.563 9.338 1.00 92.50 433 ALA A CA 1
ATOM 3312 C C . ALA A 1 433 ? 7.370 16.656 10.005 1.00 92.50 433 ALA A C 1
ATOM 3314 O O . ALA A 1 433 ? 8.184 17.481 9.603 1.00 92.50 433 ALA A O 1
ATOM 3315 N N . ALA A 1 434 ? 7.662 15.806 10.999 1.00 93.44 434 ALA A N 1
ATOM 3316 C CA . ALA A 1 434 ? 8.986 15.654 11.610 1.00 93.44 434 ALA A CA 1
ATOM 3317 C C . ALA A 1 434 ? 9.818 14.511 10.980 1.00 93.44 434 ALA A C 1
ATOM 3319 O O . ALA A 1 434 ? 10.875 14.157 11.506 1.00 93.44 434 ALA A O 1
ATOM 3320 N N . PHE A 1 435 ? 9.329 13.920 9.885 1.00 94.62 435 PHE A N 1
ATOM 3321 C CA . PHE A 1 435 ? 9.887 12.795 9.126 1.00 94.62 435 PHE A CA 1
ATOM 3322 C C . PHE A 1 435 ? 10.001 11.449 9.871 1.00 94.62 435 PHE A C 1
ATOM 3324 O O . PHE A 1 435 ? 10.538 10.493 9.315 1.00 94.62 435 PHE A O 1
ATOM 3331 N N . ASP A 1 436 ? 9.476 11.309 11.095 1.00 93.25 436 ASP A N 1
ATOM 3332 C CA . ASP A 1 436 ? 9.294 9.980 11.707 1.00 93.25 436 ASP A CA 1
ATOM 3333 C C . ASP A 1 436 ? 8.260 9.179 10.890 1.00 93.25 436 ASP A C 1
ATOM 3335 O O . ASP A 1 436 ? 7.224 9.734 10.507 1.00 93.25 436 ASP A O 1
ATOM 3339 N N . SER A 1 437 ? 8.568 7.918 10.554 1.00 96.31 437 SER A N 1
ATOM 3340 C CA . SER A 1 437 ? 7.868 7.179 9.491 1.00 96.31 437 SER A CA 1
ATOM 3341 C C . SER A 1 437 ? 7.825 5.657 9.691 1.00 96.31 437 SER A C 1
ATOM 3343 O O . SER A 1 437 ? 8.739 5.056 10.263 1.00 96.31 437 SER A O 1
ATOM 3345 N N . THR A 1 438 ? 6.787 5.007 9.151 1.00 97.25 438 THR A N 1
ATOM 3346 C CA . THR A 1 438 ? 6.654 3.538 9.104 1.00 97.25 438 THR A CA 1
ATOM 3347 C C . THR A 1 438 ? 7.618 2.858 8.122 1.00 97.25 438 THR A C 1
ATOM 3349 O O . THR A 1 438 ? 7.703 1.634 8.121 1.00 97.25 438 THR A O 1
ATOM 3352 N N . VAL A 1 439 ? 8.399 3.614 7.337 1.00 97.19 439 VAL A N 1
ATOM 3353 C CA . VAL A 1 439 ? 9.393 3.086 6.382 1.00 97.19 439 VAL A CA 1
ATOM 3354 C C . VAL A 1 439 ? 10.416 2.143 7.032 1.00 97.19 439 VAL A C 1
ATOM 3356 O O . VAL A 1 439 ? 10.843 2.355 8.173 1.00 97.19 439 VAL A O 1
ATOM 3359 N N . ARG A 1 440 ? 10.836 1.105 6.304 1.00 96.81 440 ARG A N 1
ATOM 3360 C CA . ARG A 1 440 ? 11.782 0.077 6.767 1.00 96.81 440 ARG A CA 1
ATOM 3361 C C . ARG A 1 440 ? 13.022 0.071 5.879 1.00 96.81 440 ARG A C 1
ATOM 3363 O O . ARG A 1 440 ? 13.112 -0.692 4.925 1.00 96.81 440 ARG A O 1
ATOM 3370 N N . ILE A 1 441 ? 13.944 0.993 6.161 1.00 96.50 441 ILE A N 1
ATOM 3371 C CA . ILE A 1 441 ? 15.130 1.245 5.326 1.00 96.50 441 ILE A CA 1
ATOM 3372 C C . ILE A 1 441 ? 16.031 0.006 5.220 1.00 96.50 441 ILE A C 1
ATOM 3374 O O . ILE A 1 441 ? 16.526 -0.304 4.143 1.00 96.50 441 ILE A O 1
ATOM 3378 N N . ASP A 1 442 ? 16.188 -0.728 6.320 1.00 95.75 442 ASP A N 1
ATOM 3379 C CA . ASP A 1 442 ? 16.886 -2.013 6.383 1.00 95.75 442 ASP A CA 1
ATOM 3380 C C . ASP A 1 442 ? 16.264 -3.058 5.444 1.00 95.75 442 ASP A C 1
ATOM 3382 O O . ASP A 1 442 ? 16.968 -3.669 4.642 1.00 95.75 442 ASP A O 1
ATOM 3386 N N . HIS A 1 443 ? 14.939 -3.205 5.480 1.00 96.94 443 HIS A N 1
ATOM 3387 C CA . HIS A 1 443 ? 14.214 -4.118 4.595 1.00 96.94 443 HIS A CA 1
ATOM 3388 C C . HIS A 1 443 ? 14.242 -3.670 3.118 1.00 96.94 443 HIS A C 1
ATOM 3390 O O . HIS A 1 443 ? 14.260 -4.518 2.231 1.00 96.94 443 HIS A O 1
ATOM 3396 N N . ILE A 1 444 ? 14.257 -2.362 2.834 1.00 97.69 444 ILE A N 1
ATOM 3397 C CA . ILE A 1 444 ? 14.352 -1.832 1.461 1.00 97.69 444 ILE A CA 1
ATOM 3398 C C . ILE A 1 444 ? 15.737 -2.111 0.859 1.00 97.69 444 ILE A C 1
ATOM 3400 O O . ILE A 1 444 ? 15.815 -2.618 -0.258 1.00 97.69 444 ILE A O 1
ATOM 3404 N N . ILE A 1 445 ? 16.815 -1.872 1.612 1.00 97.00 445 ILE A N 1
ATOM 3405 C CA . ILE A 1 445 ? 18.191 -2.204 1.196 1.00 97.00 445 ILE A CA 1
ATOM 3406 C C . ILE A 1 445 ? 18.341 -3.719 0.961 1.00 97.00 445 ILE A C 1
ATOM 3408 O O . ILE A 1 445 ? 19.057 -4.156 0.060 1.00 97.00 445 ILE A O 1
ATOM 3412 N N . GLU A 1 446 ? 17.633 -4.547 1.731 1.00 97.44 446 GLU A N 1
ATOM 3413 C CA . GLU A 1 446 ? 17.599 -5.989 1.492 1.00 97.44 446 GLU A CA 1
ATOM 3414 C C . GLU A 1 446 ? 16.811 -6.365 0.225 1.00 97.44 446 GLU A C 1
ATOM 3416 O O . GLU A 1 446 ? 17.288 -7.185 -0.556 1.00 97.44 446 GLU A O 1
ATOM 3421 N N . LEU A 1 447 ? 15.659 -5.737 -0.040 1.00 97.56 447 LEU A N 1
ATOM 3422 C CA . LEU A 1 447 ? 14.908 -5.923 -1.291 1.00 97.56 447 LEU A CA 1
ATOM 3423 C C . LEU A 1 447 ? 15.710 -5.463 -2.525 1.00 97.56 447 LEU A C 1
ATOM 3425 O O . LEU A 1 447 ? 15.623 -6.102 -3.572 1.00 97.56 447 LEU A O 1
ATOM 3429 N N . GLU A 1 448 ? 16.546 -4.428 -2.403 1.00 95.38 448 GLU A N 1
ATOM 3430 C CA . GLU A 1 448 ? 17.538 -4.032 -3.417 1.00 95.38 448 GLU A CA 1
ATOM 3431 C C . GLU A 1 448 ? 18.601 -5.124 -3.618 1.00 95.38 448 GLU A C 1
ATOM 3433 O O . GLU A 1 448 ? 18.856 -5.550 -4.747 1.00 95.38 448 GLU A O 1
ATOM 3438 N N . GLY A 1 449 ? 19.167 -5.647 -2.526 1.00 96.75 449 GLY A N 1
ATOM 3439 C CA . GLY A 1 449 ? 20.125 -6.756 -2.551 1.00 96.75 449 GLY A CA 1
ATOM 3440 C C . GLY A 1 449 ? 19.555 -8.068 -3.108 1.00 96.75 449 GLY A C 1
ATOM 3441 O O . GLY A 1 449 ? 20.299 -8.861 -3.686 1.00 96.75 449 GLY A O 1
ATOM 3442 N N . LEU A 1 450 ? 18.244 -8.293 -2.983 1.00 97.00 450 LEU A N 1
ATOM 3443 C CA . LEU A 1 450 ? 17.520 -9.397 -3.618 1.00 97.00 450 LEU A CA 1
ATOM 3444 C C . LEU A 1 450 ? 17.268 -9.113 -5.104 1.00 97.00 450 LEU A C 1
ATOM 3446 O O . LEU A 1 450 ? 17.586 -9.957 -5.941 1.00 97.00 450 LEU A O 1
ATOM 3450 N N . ALA A 1 451 ? 16.806 -7.912 -5.464 1.00 95.69 451 ALA A N 1
ATOM 3451 C CA . ALA A 1 451 ? 16.637 -7.509 -6.860 1.00 95.69 451 ALA A CA 1
ATOM 3452 C C . ALA A 1 451 ? 17.952 -7.600 -7.661 1.00 95.69 451 ALA A C 1
ATOM 3454 O O . ALA A 1 451 ? 17.947 -7.994 -8.826 1.00 95.69 451 ALA A O 1
ATOM 3455 N N . ALA A 1 452 ? 19.097 -7.338 -7.024 1.00 94.50 452 ALA A N 1
ATOM 3456 C CA . ALA A 1 452 ? 20.423 -7.497 -7.617 1.00 94.50 452 ALA A CA 1
ATOM 3457 C C . ALA A 1 452 ? 20.812 -8.956 -7.954 1.00 94.50 452 ALA A C 1
ATOM 3459 O O . ALA A 1 452 ? 21.708 -9.167 -8.774 1.00 94.50 452 ALA A O 1
ATOM 3460 N N . LYS A 1 453 ? 20.149 -9.964 -7.363 1.00 94.81 453 LYS A N 1
ATOM 3461 C CA . LYS A 1 453 ? 20.348 -11.399 -7.670 1.00 94.81 453 LYS A CA 1
ATOM 3462 C C . LYS A 1 453 ? 19.537 -11.867 -8.886 1.00 94.81 453 LYS A C 1
ATOM 3464 O O . LYS A 1 453 ? 19.805 -12.952 -9.409 1.00 94.81 453 LYS A O 1
ATOM 3469 N N . ILE A 1 454 ? 18.557 -11.075 -9.332 1.00 93.69 454 ILE A N 1
ATOM 3470 C CA . ILE A 1 454 ? 17.630 -11.427 -10.414 1.00 93.69 454 ILE A CA 1
ATOM 3471 C C . ILE A 1 454 ? 18.371 -11.488 -11.755 1.00 93.69 454 ILE A C 1
ATOM 3473 O O . ILE A 1 454 ? 18.967 -10.518 -12.230 1.00 93.69 454 ILE A O 1
ATOM 3477 N N . LYS A 1 455 ? 18.300 -12.654 -12.393 1.00 91.81 455 LYS A N 1
ATOM 3478 C CA . LYS A 1 455 ? 18.925 -12.963 -13.680 1.00 91.81 455 LYS A CA 1
ATOM 3479 C C . LYS A 1 455 ? 17.941 -12.708 -14.820 1.00 91.81 455 LYS A C 1
ATOM 3481 O O . LYS A 1 455 ? 16.724 -12.811 -14.656 1.00 91.81 455 LYS A O 1
ATOM 3486 N N . VAL A 1 456 ? 18.488 -12.434 -16.003 1.00 92.12 456 VAL A N 1
ATOM 3487 C CA . VAL A 1 456 ? 17.731 -12.420 -17.263 1.00 92.12 456 VAL A CA 1
ATOM 3488 C C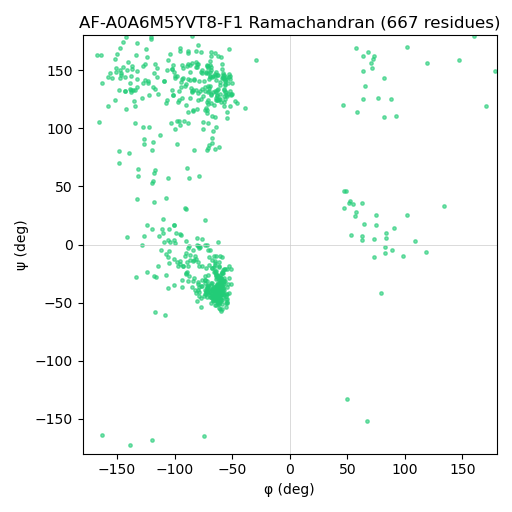 . VAL A 1 456 ? 17.065 -13.793 -17.458 1.00 92.12 456 VAL A C 1
ATOM 3490 O O . VAL A 1 456 ? 17.783 -14.799 -17.474 1.00 92.12 456 VAL A O 1
ATOM 3493 N N . PRO A 1 457 ? 15.729 -13.882 -17.602 1.00 90.56 457 PRO A N 1
ATOM 3494 C CA . PRO A 1 457 ? 15.056 -15.162 -17.785 1.00 90.56 457 PRO A CA 1
ATOM 3495 C C . PRO A 1 457 ? 15.362 -15.755 -19.169 1.00 90.56 457 PRO A C 1
ATOM 3497 O O . PRO A 1 457 ? 15.265 -15.096 -20.207 1.00 90.56 457 PRO A O 1
ATOM 3500 N N . VAL A 1 458 ? 15.735 -17.035 -19.185 1.00 89.44 458 VAL A N 1
ATOM 3501 C CA . VAL A 1 458 ? 16.034 -17.792 -20.410 1.00 89.44 458 VAL A CA 1
ATOM 3502 C C . VAL A 1 458 ? 14.735 -18.314 -21.023 1.00 89.44 458 VAL A C 1
ATOM 3504 O O . VAL A 1 458 ? 13.849 -18.755 -20.298 1.00 89.44 458 VAL A O 1
ATOM 3507 N N . TRP A 1 459 ? 14.633 -18.297 -22.357 1.00 88.69 459 TRP A N 1
ATOM 3508 C CA . TRP A 1 459 ? 13.496 -18.859 -23.097 1.00 88.69 459 TRP A CA 1
ATOM 3509 C C . TRP A 1 459 ? 13.259 -20.337 -22.712 1.00 88.69 459 TRP A C 1
ATOM 3511 O O . TRP A 1 459 ? 14.117 -21.178 -23.007 1.00 88.69 459 TRP A O 1
ATOM 3521 N N . PRO A 1 460 ? 12.132 -20.689 -22.061 1.00 85.69 460 PRO A N 1
ATOM 3522 C CA . PRO A 1 460 ? 11.901 -22.041 -21.571 1.00 85.69 460 PRO A CA 1
ATOM 3523 C C . PRO A 1 460 ? 11.450 -22.973 -22.701 1.00 85.69 460 PRO A C 1
ATOM 3525 O O . PRO A 1 460 ? 10.609 -22.629 -23.533 1.00 85.69 460 PRO A O 1
ATOM 3528 N N . ALA A 1 461 ? 11.952 -24.211 -22.685 1.00 86.12 461 ALA A N 1
ATOM 3529 C CA . ALA A 1 461 ? 11.686 -25.211 -23.725 1.00 86.12 461 ALA A CA 1
ATOM 3530 C C . ALA A 1 461 ? 10.187 -25.533 -23.929 1.00 86.12 461 ALA A C 1
ATOM 3532 O O . ALA A 1 461 ? 9.794 -25.969 -25.010 1.00 86.12 461 ALA A O 1
ATOM 3533 N N . ALA A 1 462 ? 9.335 -25.275 -22.932 1.00 84.12 462 ALA A N 1
ATOM 3534 C CA . ALA A 1 462 ? 7.884 -25.457 -23.013 1.00 84.12 462 ALA A CA 1
ATOM 3535 C C . ALA A 1 462 ? 7.180 -24.511 -24.015 1.00 84.12 462 ALA A C 1
ATOM 3537 O O . ALA A 1 462 ? 6.128 -24.873 -24.557 1.00 84.12 462 ALA A O 1
ATOM 3538 N N . PHE A 1 463 ? 7.766 -23.348 -24.339 1.00 85.31 463 PHE A N 1
ATOM 3539 C CA . PHE A 1 463 ? 7.305 -22.497 -25.450 1.00 85.31 463 PHE A CA 1
ATOM 3540 C C . PHE A 1 463 ? 7.816 -22.974 -26.826 1.00 85.31 463 PHE A C 1
ATOM 3542 O O . PHE A 1 463 ? 7.438 -22.411 -27.850 1.00 85.31 463 PHE A O 1
ATOM 3549 N N . GLY A 1 464 ? 8.598 -24.058 -26.872 1.00 89.38 464 GLY A N 1
ATOM 3550 C CA . GLY A 1 464 ? 9.124 -24.678 -28.089 1.00 89.38 464 GLY A CA 1
ATOM 3551 C C . GLY A 1 464 ? 10.591 -24.338 -28.360 1.00 89.38 464 GLY A C 1
ATOM 3552 O O . GLY A 1 464 ? 11.189 -23.478 -27.713 1.00 89.38 464 GLY A O 1
ATOM 3553 N N . ALA A 1 465 ? 11.190 -25.031 -29.329 1.00 92.06 465 ALA A N 1
ATOM 3554 C CA . ALA A 1 465 ? 12.552 -24.747 -29.772 1.00 92.06 465 ALA A CA 1
ATOM 3555 C C . ALA A 1 465 ? 12.604 -23.462 -30.618 1.00 92.06 465 ALA A C 1
ATOM 3557 O O . ALA A 1 465 ? 11.737 -23.224 -31.459 1.00 92.06 465 ALA A O 1
ATOM 3558 N N . LEU A 1 466 ? 13.649 -22.653 -30.428 1.00 91.88 466 LEU A N 1
ATOM 3559 C CA . LEU A 1 466 ? 13.881 -21.457 -31.240 1.00 91.88 466 LEU A CA 1
ATOM 3560 C C . LEU A 1 466 ? 14.305 -21.841 -32.664 1.00 91.88 466 LEU A C 1
ATOM 3562 O O . LEU A 1 466 ? 15.320 -22.515 -32.856 1.00 91.88 466 LEU A O 1
ATOM 3566 N N . ASP A 1 467 ? 13.569 -21.345 -33.658 1.00 95.12 467 ASP A N 1
ATOM 3567 C CA . ASP A 1 467 ? 13.946 -21.409 -35.072 1.00 95.12 467 ASP A CA 1
ATOM 3568 C C . ASP A 1 467 ? 15.228 -20.592 -35.299 1.00 95.12 467 ASP A C 1
ATOM 3570 O O . ASP A 1 467 ? 15.207 -19.358 -35.347 1.00 95.12 467 ASP A O 1
ATOM 3574 N N . ARG A 1 468 ? 16.364 -21.292 -35.400 1.00 95.69 468 ARG A N 1
ATOM 3575 C CA . ARG A 1 468 ? 17.685 -20.665 -35.532 1.00 95.69 468 ARG A CA 1
ATOM 3576 C C . ARG A 1 468 ? 17.828 -19.891 -36.837 1.00 95.69 468 ARG A C 1
ATOM 3578 O O . ARG A 1 468 ? 18.298 -18.764 -36.802 1.00 95.69 468 ARG A O 1
ATOM 3585 N N . THR A 1 469 ? 17.315 -20.406 -37.953 1.00 97.50 469 THR A N 1
ATOM 3586 C CA . THR A 1 469 ? 17.362 -19.713 -39.250 1.00 97.50 469 THR A CA 1
ATOM 3587 C C . THR A 1 469 ? 16.602 -18.382 -39.218 1.00 97.50 469 THR A C 1
ATOM 3589 O O . THR A 1 469 ? 17.083 -17.380 -39.754 1.00 97.50 469 THR A O 1
ATOM 3592 N N . LYS A 1 470 ? 15.443 -18.319 -38.547 1.00 96.75 470 LYS A N 1
ATOM 3593 C CA . LYS A 1 470 ? 14.736 -17.050 -38.302 1.00 96.75 470 LYS A CA 1
ATOM 3594 C C . LYS A 1 470 ? 15.488 -16.154 -37.313 1.00 96.75 470 LYS A C 1
ATOM 3596 O O . LYS A 1 470 ? 15.541 -14.948 -37.546 1.00 96.75 470 LYS A O 1
ATOM 3601 N N . ALA A 1 471 ? 16.075 -16.715 -36.254 1.00 95.06 471 ALA A N 1
ATOM 3602 C CA . ALA A 1 471 ? 16.828 -15.960 -35.251 1.00 95.06 471 ALA A CA 1
ATOM 3603 C C . ALA A 1 471 ? 18.102 -15.314 -35.825 1.00 95.06 471 ALA A C 1
ATOM 3605 O O . ALA A 1 471 ? 18.343 -14.137 -35.575 1.00 95.06 471 ALA A O 1
ATOM 3606 N N . ASP A 1 472 ? 18.872 -16.026 -36.648 1.00 96.69 472 ASP A N 1
ATOM 3607 C CA . ASP A 1 472 ? 20.103 -15.519 -37.268 1.00 96.69 472 ASP A CA 1
ATOM 3608 C C . ASP A 1 472 ? 19.804 -14.424 -38.305 1.00 96.69 472 ASP A C 1
ATOM 3610 O O . ASP A 1 472 ? 20.478 -13.391 -38.344 1.00 96.69 472 ASP A O 1
ATOM 3614 N N . ARG A 1 473 ? 18.716 -14.572 -39.077 1.00 97.69 473 ARG A N 1
ATOM 3615 C CA . ARG A 1 473 ? 18.192 -13.490 -39.930 1.00 97.69 473 ARG A CA 1
ATOM 3616 C C . ARG A 1 473 ? 17.728 -12.286 -39.100 1.00 97.69 473 ARG A C 1
ATOM 3618 O O . ARG A 1 473 ? 17.975 -11.146 -39.484 1.00 97.69 473 ARG A O 1
ATOM 3625 N N . GLY A 1 474 ? 17.081 -12.532 -37.960 1.00 96.12 474 GLY A N 1
ATOM 3626 C CA . GLY A 1 474 ? 16.687 -11.496 -37.002 1.00 96.12 474 GLY A CA 1
ATOM 3627 C C . GLY A 1 474 ? 17.886 -10.753 -36.409 1.00 96.12 474 GLY A C 1
ATOM 3628 O O . GLY A 1 474 ? 17.851 -9.532 -36.314 1.00 96.12 474 GLY A O 1
ATOM 3629 N N . LYS A 1 475 ? 18.978 -11.461 -36.100 1.00 95.25 475 LYS A N 1
ATOM 3630 C CA . LYS A 1 475 ? 20.239 -10.888 -35.607 1.00 95.25 475 LYS A CA 1
ATOM 3631 C C . LYS A 1 475 ? 20.865 -9.924 -36.618 1.00 95.25 475 LYS A C 1
ATOM 3633 O O . LYS A 1 475 ? 21.298 -8.846 -36.226 1.00 95.25 475 LYS A O 1
ATOM 3638 N N . ALA A 1 476 ? 20.883 -10.282 -37.905 1.00 96.38 476 ALA A N 1
ATOM 3639 C CA . ALA A 1 476 ? 21.375 -9.393 -38.960 1.00 96.38 476 ALA A CA 1
ATOM 3640 C C . ALA A 1 476 ? 20.542 -8.100 -39.059 1.00 96.38 476 ALA A C 1
ATOM 3642 O O . ALA A 1 476 ? 21.103 -7.007 -39.087 1.00 96.38 476 ALA A O 1
ATOM 3643 N N . LEU A 1 477 ? 19.209 -8.214 -39.024 1.00 96.75 477 LEU A N 1
ATOM 3644 C CA . LEU A 1 477 ? 18.304 -7.058 -39.029 1.00 96.75 477 LEU A CA 1
ATOM 3645 C C . LEU A 1 477 ? 18.437 -6.203 -37.757 1.00 96.75 477 LEU A C 1
ATOM 3647 O O . LEU A 1 477 ? 18.420 -4.980 -37.843 1.00 96.75 477 LEU A O 1
ATOM 3651 N N . TYR A 1 478 ? 18.615 -6.822 -36.586 1.00 94.88 478 TYR A N 1
ATOM 3652 C CA . TYR A 1 478 ? 18.853 -6.113 -35.326 1.00 94.88 478 TYR A CA 1
ATOM 3653 C C . TYR A 1 478 ? 20.154 -5.300 -35.376 1.00 94.88 478 TYR A C 1
ATOM 3655 O O . TYR A 1 478 ? 20.156 -4.116 -35.031 1.00 94.88 478 TYR A O 1
ATOM 3663 N N . ALA A 1 479 ? 21.238 -5.912 -35.866 1.00 94.88 479 ALA A N 1
ATOM 3664 C CA . ALA A 1 479 ? 22.528 -5.251 -36.038 1.00 94.88 479 ALA A CA 1
ATOM 3665 C C . ALA A 1 479 ? 22.431 -4.021 -36.958 1.00 94.88 479 ALA A C 1
ATOM 3667 O O . ALA A 1 479 ? 23.035 -2.995 -36.657 1.00 94.88 479 ALA A O 1
ATOM 3668 N N . GLU A 1 480 ? 21.642 -4.111 -38.035 1.00 95.75 480 GLU A N 1
ATOM 3669 C CA . GLU A 1 480 ? 21.446 -3.038 -39.017 1.00 95.75 480 GLU A CA 1
ATOM 3670 C C . GLU A 1 480 ? 20.473 -1.934 -38.552 1.00 95.75 480 GLU A C 1
ATOM 3672 O O . GLU A 1 480 ? 20.664 -0.768 -38.895 1.00 95.75 480 GLU A O 1
ATOM 3677 N N . LYS A 1 481 ? 19.400 -2.283 -37.824 1.00 95.31 481 LYS A N 1
ATOM 3678 C CA . LYS A 1 481 ? 18.251 -1.383 -37.580 1.00 95.31 481 LYS A CA 1
ATOM 3679 C C . LYS A 1 481 ? 18.041 -0.948 -36.130 1.00 95.31 481 LYS A C 1
ATOM 3681 O O . LYS A 1 481 ? 17.313 0.015 -35.912 1.00 95.31 481 LYS A O 1
ATOM 3686 N N . CYS A 1 482 ? 18.610 -1.649 -35.147 1.00 94.50 482 CYS A N 1
ATOM 3687 C CA . CYS A 1 482 ? 18.260 -1.456 -33.732 1.00 94.50 482 CYS A CA 1
ATOM 3688 C C . CYS A 1 482 ? 19.427 -0.975 -32.857 1.00 94.50 482 CYS A C 1
ATOM 3690 O O . CYS A 1 482 ? 19.185 -0.306 -31.853 1.00 94.50 482 CYS A O 1
ATOM 3692 N N . THR A 1 483 ? 20.674 -1.287 -33.223 1.00 93.75 483 THR A N 1
ATOM 3693 C CA . THR A 1 483 ? 21.893 -1.001 -32.429 1.00 93.75 483 THR A CA 1
ATOM 3694 C C . THR A 1 483 ? 22.198 0.490 -32.240 1.00 93.75 483 THR A C 1
ATOM 3696 O O . THR A 1 483 ? 22.857 0.879 -31.268 1.00 93.75 483 THR A O 1
ATOM 3699 N N . THR A 1 484 ? 21.677 1.334 -33.135 1.00 90.88 484 THR A N 1
ATOM 3700 C CA . THR A 1 484 ? 21.684 2.804 -33.043 1.00 90.88 484 THR A CA 1
ATOM 3701 C C . THR A 1 484 ? 20.997 3.318 -31.777 1.00 90.88 484 THR A C 1
ATOM 3703 O O . THR A 1 484 ? 21.426 4.326 -31.217 1.00 90.88 484 THR A O 1
ATOM 3706 N N . CYS A 1 485 ? 19.973 2.603 -31.300 1.00 92.56 485 CYS A N 1
ATOM 3707 C CA . CYS A 1 485 ? 19.242 2.919 -30.077 1.00 92.56 485 CYS A CA 1
ATOM 3708 C C . CYS A 1 485 ? 19.569 1.918 -28.964 1.00 92.56 485 CYS A C 1
ATOM 3710 O O . CYS A 1 485 ? 20.133 2.287 -27.934 1.00 92.56 485 CYS A O 1
ATOM 3712 N N . HIS A 1 486 ? 19.288 0.636 -29.185 1.00 93.44 486 HIS A N 1
ATOM 3713 C CA . HIS A 1 486 ? 19.442 -0.415 -28.184 1.00 93.44 486 HIS A CA 1
ATOM 3714 C C . HIS A 1 486 ? 20.881 -0.937 -28.135 1.00 93.44 486 HIS A C 1
ATOM 3716 O O . HIS A 1 486 ? 21.386 -1.531 -29.087 1.00 93.44 486 HIS A O 1
ATOM 3722 N N . GLN A 1 487 ? 21.546 -0.730 -26.999 1.00 90.38 487 GLN A N 1
ATOM 3723 C CA . GLN A 1 487 ? 22.883 -1.260 -26.745 1.00 90.38 487 GLN A CA 1
ATOM 3724 C C . GLN A 1 487 ? 22.874 -2.801 -26.726 1.00 90.38 487 GLN A C 1
ATOM 3726 O O . GLN A 1 487 ? 21.960 -3.419 -26.181 1.00 90.38 487 GLN A O 1
ATOM 3731 N N . GLU A 1 488 ? 23.914 -3.430 -27.281 1.00 88.38 488 GLU A N 1
ATOM 3732 C CA . GLU A 1 488 ? 24.174 -4.858 -27.066 1.00 88.38 488 GLU A CA 1
ATOM 3733 C C . GLU A 1 488 ? 24.651 -5.105 -25.627 1.00 88.38 488 GLU A C 1
ATOM 3735 O O . GLU A 1 488 ? 25.689 -4.580 -25.211 1.00 88.38 488 GLU A O 1
ATOM 3740 N N . THR A 1 489 ? 23.921 -5.927 -24.874 1.00 87.75 489 THR A N 1
ATOM 3741 C CA . THR A 1 489 ? 24.295 -6.295 -23.505 1.00 87.75 489 THR A CA 1
ATOM 3742 C C . THR A 1 489 ? 25.538 -7.181 -23.479 1.00 87.75 489 THR A C 1
ATOM 3744 O O . THR A 1 489 ? 25.663 -8.144 -24.237 1.00 87.75 489 THR A O 1
ATOM 3747 N N . LYS A 1 490 ? 26.454 -6.882 -22.553 1.00 87.19 490 LYS A N 1
ATOM 3748 C CA . LYS A 1 490 ? 27.650 -7.681 -22.261 1.00 87.19 490 LYS A CA 1
ATOM 3749 C C . LYS A 1 490 ? 27.742 -7.856 -20.752 1.00 87.19 490 LYS A C 1
ATOM 3751 O O . LYS A 1 490 ? 27.521 -6.899 -20.018 1.00 87.19 490 LYS A O 1
ATOM 3756 N N . ALA A 1 491 ? 28.037 -9.069 -20.292 1.00 82.12 491 ALA A N 1
ATOM 3757 C CA . ALA A 1 491 ? 27.960 -9.413 -18.875 1.00 82.12 491 ALA A CA 1
ATOM 3758 C C . ALA A 1 491 ? 28.848 -8.500 -18.005 1.00 82.12 491 ALA A C 1
ATOM 3760 O O . ALA A 1 491 ? 30.064 -8.458 -18.182 1.00 82.12 491 ALA A O 1
ATOM 3761 N N . GLY A 1 492 ? 28.230 -7.777 -17.068 1.00 80.75 492 GLY A N 1
ATOM 3762 C CA . GLY A 1 492 ? 28.904 -6.845 -16.161 1.00 80.75 492 GLY A CA 1
ATOM 3763 C C . GLY A 1 492 ? 29.163 -5.451 -16.746 1.00 80.75 492 GLY A C 1
ATOM 3764 O O . GLY A 1 492 ? 29.660 -4.584 -16.028 1.00 80.75 492 GLY A O 1
ATOM 3765 N N . GLN A 1 493 ? 28.818 -5.192 -18.011 1.00 90.31 493 GLN A N 1
ATOM 3766 C CA . GLN A 1 493 ? 28.907 -3.853 -18.590 1.00 90.31 493 GLN A CA 1
ATOM 3767 C C . GLN A 1 493 ? 27.689 -3.027 -18.153 1.00 90.31 493 GLN A C 1
ATOM 3769 O O . GLN A 1 493 ? 26.551 -3.407 -18.422 1.00 90.31 493 GLN A O 1
ATOM 3774 N N . ARG A 1 494 ? 27.909 -1.861 -17.526 1.00 92.06 494 ARG A N 1
ATOM 3775 C CA . ARG A 1 494 ? 26.813 -0.900 -17.317 1.00 92.06 494 ARG A CA 1
ATOM 3776 C C . ARG A 1 494 ? 26.343 -0.326 -18.655 1.00 92.06 494 ARG A C 1
ATOM 3778 O O . ARG A 1 494 ? 27.149 -0.102 -19.560 1.00 92.06 494 ARG A O 1
ATOM 3785 N N . PHE A 1 495 ? 25.044 -0.080 -18.772 1.00 93.00 495 PHE A N 1
ATOM 3786 C CA . PHE A 1 495 ? 24.469 0.544 -19.957 1.00 93.00 495 PHE A CA 1
ATOM 3787 C C . PHE A 1 495 ? 24.839 2.026 -20.051 1.00 93.00 495 PHE A C 1
ATOM 3789 O O . PHE A 1 495 ? 25.055 2.703 -19.045 1.00 93.00 495 PHE A O 1
ATOM 3796 N N . GLU A 1 496 ? 24.881 2.527 -21.277 1.00 93.25 496 GLU A N 1
ATOM 3797 C CA . GLU A 1 496 ? 24.970 3.945 -21.602 1.00 93.25 496 GLU A CA 1
ATOM 3798 C C . GLU A 1 496 ? 23.630 4.645 -21.308 1.00 93.25 496 GLU A C 1
ATOM 3800 O O . GLU A 1 496 ? 22.554 4.064 -21.462 1.00 93.25 496 GLU A O 1
ATOM 3805 N N . ASP A 1 497 ? 23.669 5.922 -20.920 1.00 94.00 497 ASP A N 1
ATOM 3806 C CA . ASP A 1 497 ? 22.475 6.742 -20.654 1.00 94.00 497 ASP A CA 1
ATOM 3807 C C . ASP A 1 497 ? 21.829 7.255 -21.960 1.00 94.00 497 ASP A C 1
ATOM 3809 O O . ASP A 1 497 ? 21.739 8.455 -22.225 1.00 94.00 497 ASP A O 1
ATOM 3813 N N . ARG A 1 498 ? 21.427 6.321 -22.828 1.00 94.38 498 ARG A N 1
ATOM 3814 C CA . ARG A 1 498 ? 20.853 6.612 -24.148 1.00 94.38 498 ARG A CA 1
ATOM 3815 C C . ARG A 1 498 ? 19.407 7.092 -24.019 1.00 94.38 498 ARG A C 1
ATOM 3817 O O . ARG A 1 498 ? 18.494 6.281 -23.872 1.00 94.38 498 ARG A O 1
ATOM 3824 N N . MET A 1 499 ? 19.200 8.406 -24.085 1.00 95.06 499 MET A N 1
ATOM 3825 C CA . MET A 1 499 ? 17.880 9.046 -24.019 1.00 95.06 499 MET A CA 1
ATOM 3826 C C . MET A 1 499 ? 17.509 9.749 -25.325 1.00 95.06 499 MET A C 1
ATOM 3828 O O . MET A 1 499 ? 18.253 10.613 -25.795 1.00 95.06 499 MET A O 1
ATOM 3832 N N . TYR A 1 500 ? 16.311 9.466 -25.837 1.00 96.25 500 TYR A N 1
ATOM 3833 C CA . TYR A 1 500 ? 15.833 9.968 -27.128 1.00 96.25 500 TYR A CA 1
ATOM 3834 C C . TYR A 1 500 ? 14.725 11.025 -26.958 1.00 96.25 500 TYR A C 1
ATOM 3836 O O . TYR A 1 500 ? 13.884 10.883 -26.062 1.00 96.25 500 TYR A O 1
ATOM 3844 N N . PRO A 1 501 ? 14.713 12.101 -27.775 1.00 96.69 501 PRO A N 1
ATOM 3845 C CA . PRO A 1 501 ? 13.627 13.078 -27.817 1.00 96.69 501 PRO A CA 1
ATOM 3846 C C . PRO A 1 501 ? 12.274 12.423 -28.096 1.00 96.69 501 PRO A C 1
ATOM 3848 O O . PRO A 1 501 ? 12.160 11.550 -28.953 1.00 96.69 501 PRO A O 1
ATOM 3851 N N . LEU A 1 502 ? 11.221 12.912 -27.440 1.00 95.38 502 LEU A N 1
ATOM 3852 C CA . LEU A 1 502 ? 9.847 12.434 -27.651 1.00 95.38 502 LEU A CA 1
ATOM 3853 C C . LEU A 1 502 ? 9.388 12.617 -29.114 1.00 95.38 502 LEU A C 1
ATOM 3855 O O . LEU A 1 502 ? 8.617 11.814 -29.624 1.00 95.38 502 LEU A O 1
ATOM 3859 N N . SER A 1 503 ? 9.931 13.624 -29.809 1.00 95.56 503 SER A N 1
ATOM 3860 C CA . SER A 1 503 ? 9.722 13.894 -31.239 1.00 95.56 503 SER A CA 1
ATOM 3861 C C . SER A 1 503 ? 10.518 12.996 -32.200 1.00 95.56 503 SER A C 1
ATOM 3863 O O . SER A 1 503 ? 10.425 13.189 -33.405 1.00 95.56 503 SER A O 1
ATOM 3865 N N . GLU A 1 504 ? 11.356 12.088 -31.694 1.00 95.38 504 GLU A N 1
ATOM 3866 C CA . GLU A 1 504 ? 12.122 11.119 -32.498 1.00 95.38 504 GLU A CA 1
ATOM 3867 C C . GLU A 1 504 ? 11.532 9.706 -32.376 1.00 95.38 504 GLU A C 1
ATOM 3869 O O . GLU A 1 504 ? 11.479 8.965 -33.352 1.00 95.38 504 GLU A O 1
ATOM 3874 N N . ILE A 1 505 ? 11.055 9.346 -31.178 1.00 94.69 505 ILE A N 1
ATOM 3875 C CA . ILE A 1 505 ? 10.469 8.027 -30.877 1.00 94.69 505 ILE A CA 1
ATOM 3876 C C . ILE A 1 505 ? 8.937 7.987 -30.975 1.00 94.69 505 ILE A C 1
ATOM 3878 O O . ILE A 1 505 ? 8.366 6.901 -30.946 1.00 94.69 505 ILE A O 1
ATOM 3882 N N . GLU A 1 506 ? 8.278 9.149 -31.032 1.00 95.75 506 GLU A N 1
ATOM 3883 C CA . GLU A 1 506 ? 6.828 9.364 -31.226 1.00 95.75 506 GLU A CA 1
ATOM 3884 C C . GLU A 1 506 ? 5.872 8.616 -30.261 1.00 95.75 506 GLU A C 1
ATOM 3886 O O . GLU A 1 506 ? 4.650 8.666 -30.409 1.00 95.75 506 GLU A O 1
ATOM 3891 N N . THR A 1 507 ? 6.395 7.968 -29.215 1.00 95.88 507 THR A N 1
ATOM 3892 C CA . THR A 1 507 ? 5.597 7.390 -28.122 1.00 95.88 507 THR A CA 1
ATOM 3893 C C . THR A 1 507 ? 5.009 8.474 -27.217 1.00 95.88 507 THR A C 1
ATOM 3895 O O . THR A 1 507 ? 5.624 9.525 -27.048 1.00 95.88 507 THR A O 1
ATOM 3898 N N . ASP A 1 508 ? 3.886 8.172 -26.556 1.00 96.12 508 ASP A N 1
ATOM 3899 C CA . ASP A 1 508 ? 3.148 9.077 -25.657 1.00 96.12 508 ASP A CA 1
ATOM 3900 C C . ASP A 1 508 ? 4.062 9.963 -24.767 1.00 96.12 508 ASP A C 1
ATOM 3902 O O . ASP A 1 508 ? 4.823 9.439 -23.949 1.00 96.12 508 ASP A O 1
ATOM 3906 N N . PRO A 1 509 ? 4.018 11.302 -24.896 1.00 96.00 509 PRO A N 1
ATOM 3907 C CA . PRO A 1 509 ? 4.933 12.200 -24.192 1.00 96.00 509 PRO A CA 1
ATOM 3908 C C . PRO A 1 509 ? 4.506 12.513 -22.748 1.00 96.00 509 PRO A C 1
ATOM 3910 O O . PRO A 1 509 ? 5.267 13.124 -21.995 1.00 96.00 509 PRO A O 1
ATOM 3913 N N . THR A 1 510 ? 3.290 12.132 -22.344 1.00 94.62 510 THR A N 1
ATOM 3914 C CA . THR A 1 510 ? 2.611 12.661 -21.150 1.00 94.62 510 THR A CA 1
ATOM 3915 C C . THR A 1 510 ? 3.381 12.358 -19.869 1.00 94.62 510 THR A C 1
ATOM 3917 O O . THR A 1 510 ? 3.491 13.219 -18.998 1.00 94.62 510 THR A O 1
ATOM 3920 N N . ARG A 1 511 ? 3.995 11.174 -19.758 1.00 93.69 511 ARG A N 1
ATOM 3921 C CA . ARG A 1 511 ? 4.782 10.796 -18.575 1.00 93.69 511 ARG A CA 1
ATOM 3922 C C . ARG A 1 511 ? 6.058 11.618 -18.415 1.00 93.69 511 ARG A C 1
ATOM 3924 O O . ARG A 1 511 ? 6.371 12.006 -17.287 1.00 93.69 511 ARG A O 1
ATOM 3931 N N . ALA A 1 512 ? 6.806 11.865 -19.487 1.00 94.62 512 ALA A N 1
ATOM 3932 C CA . ALA A 1 512 ? 8.005 12.698 -19.418 1.00 94.62 512 ALA A CA 1
ATOM 3933 C C . ALA A 1 512 ? 7.639 14.162 -19.106 1.00 94.62 512 ALA A C 1
ATOM 3935 O O . ALA A 1 512 ? 8.225 14.769 -18.207 1.00 94.62 512 ALA A O 1
ATOM 3936 N N . ASN A 1 513 ? 6.605 14.685 -19.771 1.00 93.75 513 ASN A N 1
ATOM 3937 C CA . ASN A 1 513 ? 6.146 16.066 -19.614 1.00 93.75 513 ASN A CA 1
ATOM 3938 C C . ASN A 1 513 ? 5.569 16.336 -18.210 1.00 93.75 513 ASN A C 1
ATOM 3940 O O . ASN A 1 513 ? 5.969 17.303 -17.564 1.00 93.75 513 ASN A O 1
ATOM 3944 N N . ASN A 1 514 ? 4.687 15.469 -17.689 1.00 91.38 514 ASN A N 1
ATOM 3945 C CA . ASN A 1 514 ? 4.066 15.648 -16.366 1.00 91.38 514 ASN A CA 1
ATOM 3946 C C . ASN A 1 514 ? 5.102 15.698 -15.228 1.00 91.38 514 ASN A C 1
ATOM 3948 O O . ASN A 1 514 ? 4.914 16.424 -14.251 1.00 91.38 514 ASN A O 1
ATOM 3952 N N . PHE A 1 515 ? 6.208 14.956 -15.354 1.00 91.69 515 PHE A N 1
ATOM 3953 C CA . PHE A 1 515 ? 7.305 14.977 -14.381 1.00 91.69 515 PHE A CA 1
ATOM 3954 C C . PHE A 1 515 ? 8.153 16.259 -14.469 1.00 91.69 515 PHE A C 1
ATOM 3956 O O . PHE A 1 515 ? 8.662 16.730 -13.451 1.00 91.69 515 PHE A O 1
ATOM 3963 N N . ALA A 1 516 ? 8.271 16.849 -15.663 1.00 92.12 516 ALA A N 1
ATOM 3964 C CA . ALA A 1 516 ? 8.984 18.105 -15.898 1.00 92.12 516 ALA A CA 1
ATOM 3965 C C . ALA A 1 516 ? 8.188 19.368 -15.513 1.00 92.12 516 ALA A C 1
ATOM 3967 O O . ALA A 1 516 ? 8.788 20.435 -15.374 1.00 92.12 516 ALA A O 1
ATOM 3968 N N . LEU A 1 517 ? 6.865 19.267 -15.302 1.00 91.12 517 LEU A N 1
ATOM 3969 C CA . LEU A 1 517 ? 6.012 20.406 -14.943 1.00 91.12 517 LEU A CA 1
ATOM 3970 C C . LEU A 1 517 ? 6.573 21.191 -13.737 1.00 91.12 517 LEU A C 1
ATOM 3972 O O . LEU A 1 517 ? 6.867 20.586 -12.698 1.00 91.12 517 LEU A O 1
ATOM 3976 N N . PRO A 1 518 ? 6.656 22.534 -13.806 1.00 90.50 518 PRO A N 1
ATOM 3977 C CA . PRO A 1 518 ? 7.122 23.347 -12.688 1.00 90.50 518 PRO A CA 1
ATOM 3978 C C . PRO A 1 518 ? 6.174 23.256 -11.485 1.00 90.50 518 PRO A C 1
ATOM 3980 O O . PRO A 1 518 ? 5.030 22.799 -11.584 1.00 90.50 518 PRO A O 1
ATOM 3983 N N . MET A 1 519 ? 6.653 23.699 -10.327 1.00 89.31 519 MET A N 1
ATOM 3984 C CA . MET A 1 519 ? 5.844 23.883 -9.123 1.00 89.31 519 MET A CA 1
ATOM 3985 C C . MET A 1 519 ? 5.497 25.375 -8.914 1.00 89.31 519 MET A C 1
ATOM 3987 O O . MET A 1 519 ? 6.235 26.239 -9.394 1.00 89.31 519 MET A O 1
ATOM 3991 N N . PRO A 1 520 ? 4.392 25.713 -8.217 1.00 87.38 520 PRO A N 1
ATOM 3992 C CA . PRO A 1 520 ? 3.948 27.098 -8.029 1.00 87.38 520 PRO A CA 1
ATOM 3993 C C . PRO A 1 520 ? 4.937 27.995 -7.257 1.00 87.38 520 PRO A C 1
ATOM 3995 O O . PRO A 1 520 ? 5.786 27.491 -6.515 1.00 87.38 520 PRO A O 1
ATOM 3998 N N . PRO A 1 521 ? 4.800 29.333 -7.343 1.00 84.25 521 PRO A N 1
ATOM 3999 C CA . PRO A 1 521 ? 5.539 30.266 -6.492 1.00 84.25 521 PRO A CA 1
ATOM 4000 C C . PRO A 1 521 ? 5.399 29.937 -4.997 1.00 84.25 521 PRO A C 1
ATOM 4002 O O . PRO A 1 521 ? 4.330 29.536 -4.541 1.00 84.25 521 PRO A O 1
ATOM 4005 N N . GLY A 1 522 ? 6.480 30.107 -4.229 1.00 81.00 522 GLY A N 1
ATOM 4006 C CA . GLY A 1 522 ? 6.537 29.709 -2.813 1.00 81.00 522 GLY A CA 1
ATOM 4007 C C . GLY A 1 522 ? 6.881 28.230 -2.574 1.00 81.00 522 GLY A C 1
ATOM 4008 O O . GLY A 1 522 ? 6.886 27.782 -1.432 1.00 81.00 522 GLY A O 1
ATOM 4009 N N . THR A 1 523 ? 7.197 27.478 -3.630 1.00 84.12 523 THR A N 1
ATOM 4010 C CA . THR A 1 523 ? 7.702 26.094 -3.575 1.00 84.12 523 THR A CA 1
ATOM 4011 C C . THR A 1 523 ? 9.094 26.004 -4.241 1.00 84.12 523 THR A C 1
ATOM 4013 O O . THR A 1 523 ? 9.548 27.008 -4.795 1.00 84.12 523 THR A O 1
ATOM 4016 N N . PRO A 1 524 ? 9.781 24.841 -4.248 1.00 81.88 524 PRO A N 1
ATOM 4017 C CA . PRO A 1 524 ? 11.112 24.676 -4.861 1.00 81.88 524 PRO A CA 1
ATOM 4018 C C . PRO A 1 524 ? 11.216 24.900 -6.385 1.00 81.88 524 PRO A C 1
ATOM 4020 O O . PRO A 1 524 ? 12.288 24.720 -6.950 1.00 81.88 524 PRO A O 1
ATOM 4023 N N . GLY A 1 525 ? 10.137 25.277 -7.079 1.00 87.31 525 GLY A N 1
ATOM 4024 C CA . GLY A 1 525 ? 10.149 25.638 -8.503 1.00 87.31 525 GLY A CA 1
ATOM 4025 C C . GLY A 1 525 ? 10.172 24.445 -9.465 1.00 87.31 525 GLY A C 1
ATOM 4026 O O . GLY A 1 525 ? 9.398 24.434 -10.422 1.00 87.31 525 GLY A O 1
ATOM 4027 N N . LYS A 1 526 ? 10.963 23.402 -9.189 1.00 90.75 526 LYS A N 1
ATOM 4028 C CA . LYS A 1 526 ? 10.869 22.091 -9.857 1.00 90.75 526 LYS A CA 1
ATOM 4029 C C . LYS A 1 526 ? 10.469 21.007 -8.867 1.00 90.75 526 LYS A C 1
ATOM 4031 O O . LYS A 1 526 ? 10.824 21.058 -7.693 1.00 90.75 526 LYS A O 1
ATOM 4036 N N . PHE A 1 527 ? 9.809 19.967 -9.373 1.00 90.00 527 PHE A N 1
ATOM 4037 C CA . PHE A 1 527 ? 9.415 18.818 -8.560 1.00 90.00 527 PHE A CA 1
ATOM 4038 C C . PHE A 1 527 ? 10.614 18.090 -7.930 1.00 90.00 527 PHE A C 1
ATOM 4040 O O . PHE A 1 527 ? 10.592 17.795 -6.738 1.00 90.00 527 PHE A O 1
ATOM 4047 N N . VAL A 1 528 ? 11.692 17.877 -8.694 1.00 92.38 528 VAL A N 1
ATOM 4048 C CA . VAL A 1 528 ? 12.916 17.211 -8.207 1.00 92.38 528 VAL A CA 1
ATOM 4049 C C . VAL A 1 528 ? 13.601 17.960 -7.057 1.00 92.38 528 VAL A C 1
ATOM 4051 O O . VAL A 1 528 ? 14.085 17.321 -6.122 1.00 92.38 528 VAL A O 1
ATOM 4054 N N . ASP A 1 529 ? 13.551 19.295 -7.076 1.00 92.12 529 ASP A N 1
ATOM 4055 C CA . ASP A 1 529 ? 14.184 20.167 -6.078 1.00 92.12 529 ASP A CA 1
ATOM 4056 C C . ASP A 1 529 ? 13.439 20.131 -4.725 1.00 92.12 529 ASP A C 1
ATOM 4058 O O . ASP A 1 529 ? 14.019 20.434 -3.684 1.00 92.12 529 ASP A O 1
ATOM 4062 N N . GLY A 1 530 ? 12.166 19.709 -4.715 1.00 91.56 530 GLY A N 1
ATOM 4063 C CA . GLY A 1 530 ? 11.414 19.382 -3.496 1.00 91.56 530 GLY A CA 1
ATOM 4064 C C . GLY A 1 530 ? 11.465 17.902 -3.109 1.00 91.56 530 GLY A C 1
ATOM 4065 O O . GLY A 1 530 ? 11.526 17.575 -1.922 1.00 91.56 530 GLY A O 1
ATOM 4066 N N . LEU A 1 531 ? 11.457 17.002 -4.096 1.00 92.69 531 LEU A N 1
ATOM 4067 C CA . LEU A 1 531 ? 11.403 15.554 -3.894 1.00 92.69 531 LEU A CA 1
ATOM 4068 C C . LEU A 1 531 ? 12.676 15.005 -3.234 1.00 92.69 531 LEU A C 1
ATOM 4070 O O . LEU A 1 531 ? 12.584 14.267 -2.253 1.00 92.69 531 LEU A O 1
ATOM 4074 N N . ALA A 1 532 ? 13.860 15.369 -3.738 1.00 93.56 532 ALA A N 1
ATOM 4075 C CA . ALA A 1 532 ? 15.113 14.794 -3.248 1.00 93.56 532 ALA A CA 1
ATOM 4076 C C . ALA A 1 532 ? 15.413 15.160 -1.774 1.00 93.56 532 ALA A C 1
ATOM 4078 O O . ALA A 1 532 ? 15.722 14.250 -1.000 1.00 93.56 532 ALA A O 1
ATOM 4079 N N . PRO A 1 533 ? 15.249 16.424 -1.313 1.00 93.81 533 PRO A N 1
ATOM 4080 C CA . PRO A 1 533 ? 15.408 16.759 0.105 1.00 93.81 533 PRO A CA 1
ATOM 4081 C C . PRO A 1 533 ? 14.373 16.078 1.011 1.00 93.81 533 PRO A C 1
ATOM 4083 O O . PRO A 1 533 ? 14.713 15.665 2.118 1.00 93.81 533 PRO A O 1
ATOM 4086 N N . LEU A 1 534 ? 13.124 15.922 0.550 1.00 93.88 534 LEU A N 1
ATOM 4087 C CA . LEU A 1 534 ? 12.070 15.229 1.299 1.00 93.88 534 LEU A CA 1
ATOM 4088 C C . LEU A 1 534 ? 12.429 13.755 1.541 1.00 93.88 534 LEU A C 1
ATOM 4090 O O . LEU A 1 534 ? 12.409 13.296 2.684 1.00 93.88 534 LEU A O 1
ATOM 4094 N N . LEU A 1 535 ? 12.795 13.029 0.481 1.00 95.62 535 LEU A N 1
ATOM 4095 C CA . LEU A 1 535 ? 13.163 11.614 0.569 1.00 95.62 535 LEU A CA 1
ATOM 4096 C C . LEU A 1 535 ? 14.435 11.418 1.399 1.00 95.62 535 LEU A C 1
ATOM 4098 O O . LEU A 1 535 ? 14.457 10.560 2.280 1.00 95.62 535 LEU A O 1
ATOM 4102 N N . LYS A 1 536 ? 15.454 12.266 1.198 1.00 95.94 536 LYS A N 1
ATOM 410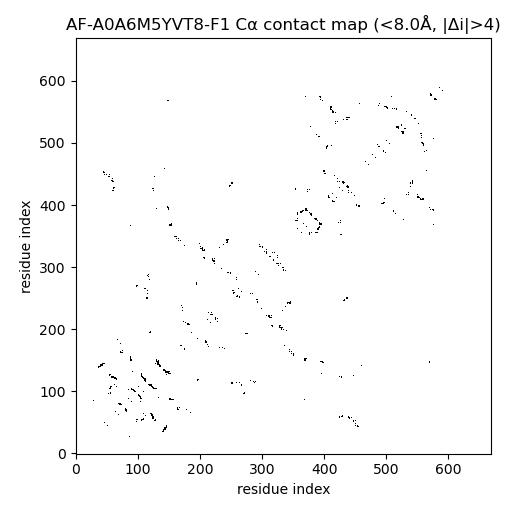3 C CA . LYS A 1 536 ? 16.675 12.287 2.014 1.00 95.94 536 LYS A CA 1
ATOM 4104 C C . LYS A 1 536 ? 16.369 12.442 3.506 1.00 95.94 536 LYS A C 1
ATOM 4106 O O . LYS A 1 536 ? 16.836 11.634 4.308 1.00 95.94 536 LYS A O 1
ATOM 4111 N N . ASN A 1 537 ? 15.553 13.431 3.874 1.00 95.56 537 ASN A N 1
ATOM 4112 C CA . ASN A 1 537 ? 15.189 13.673 5.269 1.00 95.56 537 ASN A CA 1
ATOM 4113 C C . ASN A 1 537 ? 14.460 12.470 5.887 1.00 95.56 537 ASN A C 1
ATOM 4115 O O . ASN A 1 537 ? 14.735 12.122 7.033 1.00 95.56 537 ASN A O 1
ATOM 4119 N N . ILE A 1 538 ? 13.568 11.806 5.141 1.00 96.12 538 ILE A N 1
ATOM 4120 C CA . ILE A 1 538 ? 12.879 10.586 5.597 1.00 96.12 538 ILE A CA 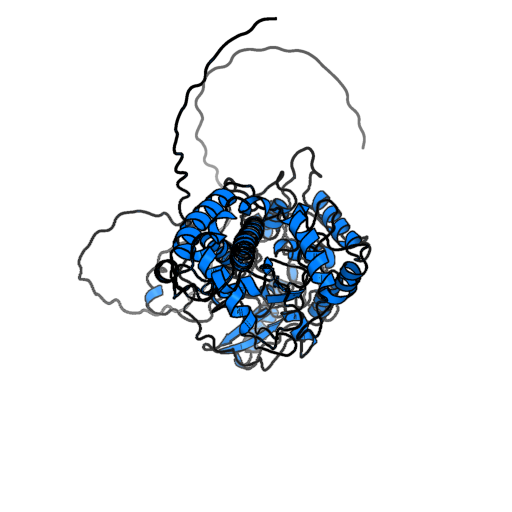1
ATOM 4121 C C . ILE A 1 538 ? 13.874 9.429 5.785 1.00 96.12 538 ILE A C 1
ATOM 4123 O O . ILE A 1 538 ? 13.819 8.755 6.813 1.00 96.12 538 ILE A O 1
ATOM 4127 N N . ILE A 1 539 ? 14.807 9.219 4.852 1.00 97.12 539 ILE A N 1
ATOM 4128 C CA . ILE A 1 539 ? 15.845 8.177 4.942 1.00 97.12 539 ILE A CA 1
ATOM 4129 C C . ILE A 1 539 ? 16.718 8.389 6.186 1.00 97.12 539 ILE A C 1
ATOM 4131 O O . ILE A 1 539 ? 16.771 7.521 7.060 1.00 97.12 539 ILE A O 1
ATOM 4135 N N . GLU A 1 540 ? 17.349 9.556 6.310 1.00 95.56 540 GLU A N 1
ATOM 4136 C CA . GLU A 1 540 ? 18.320 9.844 7.374 1.00 95.56 540 GLU A CA 1
ATOM 4137 C C . GLU A 1 540 ? 17.641 9.880 8.758 1.00 95.56 540 GLU A C 1
ATOM 4139 O O . GLU A 1 540 ? 18.138 9.286 9.717 1.00 95.56 540 GLU A O 1
ATOM 4144 N N . LYS A 1 541 ? 16.430 10.453 8.868 1.00 95.19 541 LYS A N 1
ATOM 4145 C CA . LYS A 1 541 ? 15.630 10.446 10.110 1.00 95.19 541 LYS A CA 1
ATOM 4146 C C . LYS A 1 541 ? 15.263 9.031 10.576 1.00 95.19 541 LYS A C 1
ATOM 4148 O O . LYS A 1 541 ? 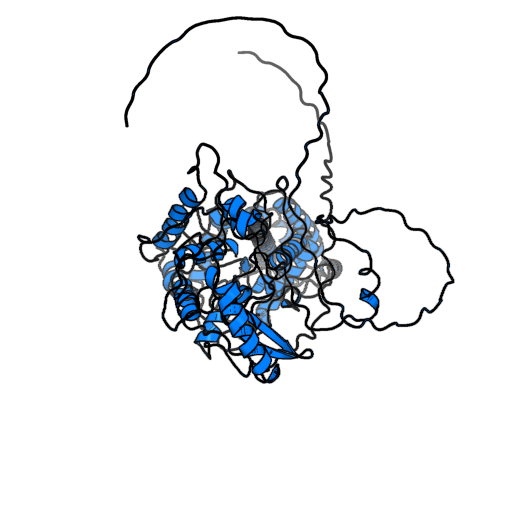15.111 8.812 11.784 1.00 95.19 541 LYS A O 1
ATOM 4153 N N . ASN A 1 542 ? 15.097 8.076 9.660 1.00 95.00 542 ASN A N 1
ATOM 4154 C CA . ASN A 1 542 ? 14.706 6.695 9.970 1.00 95.00 542 ASN A CA 1
ATOM 4155 C C . ASN A 1 542 ? 15.887 5.706 9.982 1.00 95.00 542 ASN A C 1
ATOM 4157 O O . ASN A 1 542 ? 15.658 4.499 10.014 1.00 95.00 542 ASN A O 1
ATOM 4161 N N . GLY A 1 543 ? 17.126 6.209 10.055 1.00 93.12 543 GLY A N 1
ATOM 4162 C CA . GLY A 1 543 ? 18.332 5.400 10.268 1.00 93.12 543 GLY A CA 1
ATOM 4163 C C . GLY A 1 543 ? 19.006 4.899 8.990 1.00 93.12 543 GLY A C 1
ATOM 4164 O O . GLY A 1 543 ? 19.840 4.002 9.062 1.00 93.12 543 GLY A O 1
ATOM 4165 N N . GLY A 1 544 ? 18.644 5.454 7.832 1.00 95.31 544 GLY A N 1
ATOM 4166 C CA . GLY A 1 544 ? 19.291 5.153 6.560 1.00 95.31 544 GLY A CA 1
ATOM 4167 C C . GLY A 1 544 ? 20.651 5.836 6.362 1.00 95.31 544 GLY A C 1
ATOM 4168 O O . GLY A 1 544 ? 20.989 6.777 7.085 1.00 95.31 544 GLY A O 1
ATOM 4169 N N . PRO A 1 545 ? 21.435 5.376 5.370 1.00 94.62 545 PRO A N 1
ATOM 4170 C CA . PRO A 1 545 ? 22.737 5.947 5.041 1.00 94.62 545 PRO A CA 1
ATOM 4171 C C . PRO A 1 545 ? 22.613 7.358 4.453 1.00 94.62 545 PRO A C 1
ATOM 4173 O O . PRO A 1 545 ? 21.645 7.675 3.758 1.00 94.62 545 PRO A O 1
ATOM 4176 N N . ALA A 1 546 ? 23.634 8.187 4.686 1.00 89.88 546 ALA A N 1
ATOM 4177 C CA . ALA A 1 546 ? 23.658 9.562 4.201 1.00 89.88 546 ALA A CA 1
ATOM 4178 C C . ALA A 1 546 ? 23.588 9.631 2.666 1.00 89.88 546 ALA A C 1
ATOM 4180 O O . ALA A 1 546 ? 24.360 8.968 1.974 1.00 89.88 546 ALA A O 1
ATOM 4181 N N . GLN A 1 547 ? 22.678 10.451 2.143 1.00 86.88 547 GLN A N 1
ATOM 4182 C CA . GLN A 1 547 ? 22.389 10.534 0.706 1.00 86.88 547 GLN A CA 1
ATOM 4183 C C . GLN A 1 547 ? 23.183 11.692 0.075 1.00 86.88 547 GLN A C 1
ATOM 4185 O O . GLN A 1 547 ? 22.895 12.868 0.345 1.00 86.88 547 GLN A O 1
ATOM 4190 N N . THR A 1 548 ? 24.232 11.380 -0.696 1.00 75.94 548 THR A N 1
ATOM 4191 C CA . THR A 1 548 ? 25.252 12.361 -1.143 1.00 75.94 548 THR A CA 1
ATOM 4192 C C . THR A 1 548 ? 25.624 12.290 -2.627 1.00 75.94 548 THR A C 1
ATOM 4194 O O . THR A 1 548 ? 25.983 13.320 -3.195 1.00 75.94 548 THR A O 1
ATOM 4197 N N . THR A 1 549 ? 25.510 11.126 -3.270 1.00 81.12 549 THR A N 1
ATOM 4198 C CA . THR A 1 549 ? 25.744 10.917 -4.718 1.00 81.12 549 THR A CA 1
ATOM 4199 C C . THR A 1 549 ? 24.444 10.719 -5.510 1.00 81.12 549 THR A C 1
ATOM 4201 O O . THR A 1 549 ? 24.459 10.458 -6.715 1.00 81.12 549 THR A O 1
ATOM 4204 N N . ASP A 1 550 ? 23.313 10.850 -4.821 1.00 85.44 550 ASP A N 1
ATOM 4205 C CA . ASP A 1 550 ? 21.964 10.694 -5.344 1.00 85.44 550 ASP A CA 1
ATOM 4206 C C . ASP A 1 550 ? 21.501 11.950 -6.088 1.00 85.44 550 ASP A C 1
ATOM 4208 O O . ASP A 1 550 ? 21.596 13.077 -5.590 1.00 85.44 550 ASP A O 1
ATOM 4212 N N . HIS A 1 551 ? 20.987 11.761 -7.297 1.00 91.88 551 HIS A N 1
ATOM 4213 C CA . HIS A 1 551 ? 20.642 12.818 -8.235 1.00 91.88 551 HIS A CA 1
ATOM 4214 C C . HIS A 1 551 ? 19.284 12.536 -8.876 1.00 91.88 551 HIS A C 1
ATOM 4216 O O . HIS A 1 551 ? 19.026 11.440 -9.376 1.00 91.88 551 HIS A O 1
ATOM 4222 N N . TRP A 1 552 ? 18.437 13.563 -8.917 1.00 95.00 552 TRP A N 1
ATOM 4223 C CA . TRP A 1 552 ? 17.183 13.575 -9.665 1.00 95.00 552 TRP A CA 1
ATOM 4224 C C . TRP A 1 552 ? 17.257 14.627 -10.773 1.00 95.00 552 TRP A C 1
ATOM 4226 O O . TRP A 1 552 ? 17.854 15.687 -10.586 1.00 95.00 552 TRP A O 1
ATOM 4236 N N . ARG A 1 553 ? 16.650 14.351 -11.929 1.00 94.19 553 ARG A N 1
ATOM 4237 C CA . ARG A 1 553 ? 16.655 15.251 -13.092 1.00 94.19 553 ARG A CA 1
ATOM 4238 C C . ARG A 1 553 ? 15.364 15.151 -13.899 1.00 94.19 553 ARG A C 1
ATOM 4240 O O . ARG A 1 553 ? 14.822 14.069 -14.086 1.00 94.19 553 ARG A O 1
ATOM 4247 N N . THR A 1 554 ? 14.904 16.278 -14.427 1.00 93.00 554 THR A N 1
ATOM 4248 C CA . THR A 1 554 ? 13.843 16.351 -15.442 1.00 93.00 554 THR A CA 1
ATOM 4249 C C . THR A 1 554 ? 14.476 16.215 -16.829 1.00 93.00 554 THR A C 1
ATOM 4251 O O . THR A 1 554 ? 15.414 16.954 -17.127 1.00 93.00 554 THR A O 1
ATOM 4254 N N . THR A 1 555 ? 14.008 15.278 -17.658 1.00 93.69 555 THR A N 1
ATOM 4255 C CA . THR A 1 555 ? 14.688 14.909 -18.920 1.00 93.69 555 THR A CA 1
ATOM 4256 C C . THR A 1 555 ? 13.897 15.204 -20.192 1.00 93.69 555 THR A C 1
ATOM 4258 O O . THR A 1 555 ? 14.529 15.404 -21.226 1.00 93.69 555 THR A O 1
ATOM 4261 N N . GLU A 1 556 ? 12.557 15.214 -20.133 1.00 95.25 556 GLU A N 1
ATOM 4262 C CA . GLU A 1 556 ? 11.646 15.381 -21.288 1.00 95.25 556 GLU A CA 1
ATOM 4263 C C . GLU A 1 556 ? 11.959 14.409 -22.452 1.00 95.25 556 GLU A C 1
ATOM 4265 O O . GLU A 1 556 ? 11.860 14.736 -23.635 1.00 95.25 556 GLU A O 1
ATOM 4270 N N . LYS A 1 557 ? 12.383 13.190 -22.090 1.00 97.00 557 LYS A N 1
ATOM 4271 C CA . LYS A 1 557 ? 12.857 12.109 -22.968 1.00 97.00 557 LYS A CA 1
ATOM 4272 C C . LYS A 1 557 ? 12.501 10.745 -22.376 1.00 97.00 557 LYS A C 1
ATOM 4274 O O . LYS A 1 557 ? 12.176 10.658 -21.193 1.00 97.00 557 LYS A O 1
ATOM 4279 N N . TYR A 1 558 ? 12.664 9.677 -23.161 1.00 97.31 558 TYR A N 1
ATOM 4280 C CA . TYR A 1 558 ? 12.707 8.306 -22.636 1.00 97.31 558 TYR A CA 1
ATOM 4281 C C . TYR A 1 558 ? 14.055 7.629 -22.906 1.00 97.31 558 TYR A C 1
ATOM 4283 O O . TYR A 1 558 ? 14.714 7.895 -23.913 1.00 97.31 558 TYR A O 1
ATOM 4291 N N . GLY A 1 559 ? 14.466 6.758 -21.983 1.00 94.50 559 GLY A N 1
ATOM 4292 C CA . GLY A 1 559 ? 15.680 5.952 -22.079 1.00 94.50 559 GLY A CA 1
ATOM 4293 C C . GLY A 1 559 ? 15.464 4.670 -22.887 1.00 94.50 559 GLY A C 1
ATOM 4294 O O . GLY A 1 559 ? 14.515 3.924 -22.636 1.00 94.50 559 GLY A O 1
ATOM 4295 N N . ALA A 1 560 ? 16.367 4.369 -23.821 1.00 92.31 560 ALA A N 1
ATOM 4296 C CA . ALA A 1 560 ? 16.378 3.085 -24.516 1.00 92.31 560 ALA A CA 1
ATOM 4297 C C . ALA A 1 560 ? 16.851 1.975 -23.561 1.00 92.31 560 ALA A C 1
ATOM 4299 O O . ALA A 1 560 ? 17.990 1.973 -23.096 1.00 92.31 560 ALA A O 1
ATOM 4300 N N . ARG A 1 561 ? 15.965 1.022 -23.255 1.00 86.12 561 ARG A N 1
ATOM 4301 C CA . ARG A 1 561 ? 16.283 -0.151 -22.424 1.00 86.12 561 ARG A CA 1
ATOM 4302 C C . ARG A 1 561 ? 16.996 -1.250 -23.230 1.00 86.12 561 ARG A C 1
ATOM 4304 O O . ARG A 1 561 ? 16.805 -1.319 -24.449 1.00 86.12 561 ARG A O 1
ATOM 4311 N N . PRO A 1 562 ? 17.787 -2.126 -22.578 1.00 88.00 562 PRO A N 1
ATOM 4312 C CA . PRO A 1 562 ? 18.230 -3.378 -23.194 1.00 88.00 562 PRO A CA 1
ATOM 4313 C C . PRO A 1 562 ? 17.021 -4.237 -23.590 1.00 88.00 562 PRO A C 1
ATOM 4315 O O . PRO A 1 562 ? 15.981 -4.174 -22.938 1.00 88.00 562 PRO A O 1
ATOM 4318 N N . LEU A 1 563 ? 17.165 -5.065 -24.628 1.00 93.19 563 LEU A N 1
ATOM 4319 C CA . LEU A 1 563 ? 16.112 -5.996 -25.071 1.00 93.19 563 LEU A CA 1
ATOM 4320 C C . LEU A 1 563 ? 16.338 -7.443 -24.594 1.00 93.19 563 LEU A C 1
ATOM 4322 O O . LEU A 1 563 ? 15.733 -8.382 -25.119 1.00 93.19 563 LEU A O 1
ATOM 4326 N N . ASP A 1 564 ? 17.201 -7.637 -23.592 1.00 92.25 564 ASP A N 1
ATOM 4327 C CA . ASP A 1 564 ? 17.372 -8.929 -22.926 1.00 92.25 564 ASP A CA 1
ATOM 4328 C C . ASP A 1 564 ? 16.031 -9.442 -22.420 1.00 92.25 564 ASP A C 1
ATOM 4330 O O . ASP A 1 564 ? 15.307 -8.731 -21.726 1.00 92.25 564 ASP A O 1
ATOM 4334 N N . ALA A 1 565 ? 15.709 -10.682 -22.780 1.00 92.31 565 ALA A N 1
ATOM 4335 C CA . ALA A 1 565 ? 14.442 -11.326 -22.460 1.00 92.31 565 ALA A CA 1
ATOM 4336 C C . ALA A 1 565 ? 13.179 -10.483 -22.734 1.00 92.31 565 ALA A C 1
ATOM 4338 O O . ALA A 1 565 ? 12.158 -10.689 -22.087 1.00 92.31 565 ALA A O 1
ATOM 4339 N N . VAL A 1 566 ? 13.202 -9.599 -23.742 1.00 92.81 566 VAL A N 1
ATOM 4340 C CA . VAL A 1 566 ? 12.026 -8.802 -24.147 1.00 92.81 566 VAL A CA 1
ATOM 4341 C C . VAL A 1 566 ? 10.784 -9.671 -24.410 1.00 92.81 566 VAL A C 1
ATOM 4343 O O . VAL A 1 566 ? 9.667 -9.263 -24.128 1.00 92.81 566 VAL A O 1
ATOM 4346 N N . TRP A 1 567 ? 10.966 -10.929 -24.830 1.00 91.19 567 TRP A N 1
ATOM 4347 C CA . TRP A 1 567 ? 9.896 -11.928 -24.970 1.00 91.19 567 TRP A CA 1
ATOM 4348 C C . TRP A 1 567 ? 9.077 -12.184 -23.682 1.00 91.19 567 TRP A C 1
ATOM 4350 O O . TRP A 1 567 ? 7.953 -12.672 -23.776 1.00 91.19 567 TRP A O 1
ATOM 4360 N N . ALA A 1 568 ? 9.627 -11.863 -22.506 1.00 90.31 568 ALA A N 1
ATOM 4361 C CA . ALA A 1 568 ? 9.025 -12.003 -21.178 1.00 90.31 568 ALA A CA 1
ATOM 4362 C C . ALA A 1 568 ? 8.536 -10.664 -20.578 1.00 90.31 568 ALA A C 1
ATOM 4364 O O . ALA A 1 568 ? 8.070 -10.645 -19.441 1.00 90.31 568 ALA A O 1
ATOM 4365 N N . SER A 1 569 ? 8.653 -9.545 -21.307 1.00 91.12 569 SER A N 1
ATOM 4366 C CA . SER A 1 569 ? 8.278 -8.196 -20.849 1.00 91.12 569 SER A CA 1
ATOM 4367 C C . SER A 1 569 ? 7.186 -7.571 -21.729 1.00 91.12 569 SER A C 1
ATOM 4369 O O . SER A 1 569 ? 7.344 -6.474 -22.273 1.00 91.12 569 SER A O 1
ATOM 4371 N N . ALA A 1 570 ? 6.091 -8.309 -21.917 1.00 89.69 570 ALA A N 1
ATOM 4372 C CA . ALA A 1 570 ? 4.849 -7.770 -22.459 1.00 89.69 570 ALA A CA 1
ATOM 4373 C C . ALA A 1 570 ? 3.928 -7.338 -21.296 1.00 89.69 570 ALA A C 1
ATOM 4375 O O . ALA A 1 570 ? 3.848 -8.067 -20.308 1.00 89.69 570 ALA A O 1
ATOM 4376 N N . PRO A 1 571 ? 3.176 -6.226 -21.411 1.00 92.00 571 PRO A N 1
ATOM 4377 C CA . PRO A 1 571 ? 3.033 -5.370 -22.589 1.00 92.00 571 PRO A CA 1
ATOM 4378 C C . PRO A 1 571 ? 4.175 -4.355 -22.766 1.00 92.00 571 PRO A C 1
ATOM 4380 O O . PRO A 1 571 ? 4.793 -3.893 -21.812 1.00 92.00 571 PRO A O 1
ATOM 4383 N N . TYR A 1 572 ? 4.425 -3.958 -24.010 1.00 92.81 572 TYR A N 1
ATOM 4384 C CA . TYR A 1 572 ? 5.575 -3.138 -24.385 1.00 92.81 572 TYR A CA 1
ATOM 4385 C C . TYR A 1 572 ? 5.315 -1.627 -24.290 1.00 92.81 572 TYR A C 1
ATOM 4387 O O . TYR A 1 572 ? 4.171 -1.164 -24.242 1.00 92.81 572 TYR A O 1
ATOM 4395 N N . LEU A 1 573 ? 6.420 -0.872 -24.350 1.00 94.25 573 LEU A N 1
ATOM 4396 C CA . LEU A 1 573 ? 6.529 0.581 -24.155 1.00 94.25 573 LEU A CA 1
ATOM 4397 C C . LEU A 1 573 ? 6.251 1.041 -22.714 1.00 94.25 573 LEU A C 1
ATOM 4399 O O . LEU A 1 573 ? 5.711 0.308 -21.885 1.00 94.25 573 LEU A O 1
ATOM 4403 N N . HIS A 1 574 ? 6.628 2.289 -22.420 1.00 94.81 574 HIS A N 1
ATOM 4404 C CA . HIS A 1 574 ? 6.592 2.858 -21.068 1.00 94.81 574 HIS A CA 1
ATOM 4405 C C . HIS A 1 574 ? 5.194 2.855 -20.425 1.00 94.81 574 HIS A C 1
ATOM 4407 O O . HIS A 1 574 ? 5.082 2.858 -19.204 1.00 94.81 574 HIS A O 1
ATOM 4413 N N . ASN A 1 575 ? 4.130 2.844 -21.233 1.00 93.81 575 ASN A N 1
ATOM 4414 C CA . ASN A 1 575 ? 2.725 2.846 -20.821 1.00 93.81 575 ASN A CA 1
ATOM 4415 C C . ASN A 1 575 ? 2.005 1.514 -21.115 1.00 93.81 575 ASN A C 1
ATOM 4417 O O . ASN A 1 575 ? 0.776 1.466 -21.073 1.00 93.81 575 ASN A O 1
ATOM 4421 N N . GLY A 1 576 ? 2.727 0.433 -21.445 1.00 92.38 576 GLY A N 1
ATOM 4422 C CA . GLY A 1 576 ? 2.139 -0.895 -21.677 1.00 92.38 576 GLY A CA 1
ATOM 4423 C C . GLY A 1 576 ? 1.062 -0.923 -22.771 1.00 92.38 576 GLY A C 1
ATOM 4424 O O . GLY A 1 576 ? 0.118 -1.711 -22.696 1.00 92.38 576 GLY A O 1
ATOM 4425 N N . SER A 1 577 ? 1.140 -0.015 -23.746 1.00 91.25 577 SER A N 1
ATOM 4426 C CA . SER A 1 577 ? 0.122 0.161 -24.789 1.00 91.25 577 SER A CA 1
ATOM 4427 C C . SER A 1 577 ? 0.176 -0.925 -25.865 1.00 91.25 577 SER A C 1
ATOM 4429 O O . SER A 1 577 ? -0.860 -1.299 -26.415 1.00 91.25 577 SER A O 1
ATOM 4431 N N . VAL A 1 578 ? 1.360 -1.476 -26.145 1.00 91.50 578 VAL A N 1
ATOM 4432 C CA . VAL A 1 578 ? 1.553 -2.476 -27.202 1.00 91.50 578 VAL A CA 1
ATOM 4433 C C . VAL A 1 578 ? 1.494 -3.882 -26.606 1.00 91.50 578 VAL A C 1
ATOM 4435 O O . VAL A 1 578 ? 2.445 -4.368 -25.995 1.00 91.50 578 VAL A O 1
ATOM 4438 N N . ARG A 1 579 ? 0.364 -4.565 -26.805 1.00 84.25 579 ARG A N 1
ATOM 4439 C CA . ARG A 1 579 ? 0.184 -5.986 -26.464 1.00 84.25 579 ARG A CA 1
ATOM 4440 C C . ARG A 1 579 ? 0.561 -6.858 -27.665 1.00 84.25 579 ARG A C 1
ATOM 4442 O O . ARG A 1 579 ? 0.133 -6.573 -28.780 1.00 84.25 579 ARG A O 1
ATOM 4449 N N . VAL A 1 580 ? 1.297 -7.950 -27.446 1.00 62.03 580 VAL A N 1
ATOM 4450 C CA . VAL A 1 580 ? 1.469 -9.009 -28.459 1.00 62.03 580 VAL A CA 1
ATOM 4451 C C . VAL A 1 580 ? 0.458 -10.116 -28.188 1.00 62.03 580 VAL A C 1
ATOM 4453 O O . VAL A 1 580 ? 0.390 -10.657 -27.088 1.00 62.03 580 VAL A O 1
ATOM 4456 N N . ARG A 1 581 ? -0.345 -10.435 -29.205 1.00 44.66 581 ARG A N 1
ATOM 4457 C CA . ARG A 1 581 ? -1.444 -11.400 -29.142 1.00 44.66 581 ARG A CA 1
ATOM 4458 C C . ARG A 1 581 ? -1.011 -12.709 -29.806 1.00 44.66 581 ARG A C 1
ATOM 4460 O O . ARG A 1 581 ? -0.950 -12.790 -31.027 1.00 44.66 581 ARG A O 1
ATOM 4467 N N . THR A 1 582 ? -0.706 -13.727 -29.004 1.00 37.72 582 THR A N 1
ATOM 4468 C CA . THR A 1 582 ? -0.200 -15.036 -29.466 1.00 37.72 582 THR A CA 1
ATOM 4469 C C . THR A 1 582 ? -1.293 -16.057 -29.809 1.00 37.72 582 THR A C 1
ATOM 4471 O O . THR A 1 582 ? -0.968 -17.142 -30.285 1.00 37.72 582 THR A O 1
ATOM 4474 N N . ALA A 1 583 ? -2.575 -15.722 -29.612 1.00 27.55 583 ALA A N 1
ATOM 4475 C CA . ALA A 1 583 ? -3.715 -16.608 -29.863 1.00 27.55 583 ALA A CA 1
ATOM 4476 C C . ALA A 1 583 ? -4.771 -15.981 -30.809 1.00 27.55 583 ALA A C 1
ATOM 4478 O O . ALA A 1 583 ? -5.060 -14.779 -30.704 1.00 27.55 583 ALA A O 1
ATOM 4479 N N . PRO A 1 584 ? -5.380 -16.778 -31.714 1.00 28.69 584 PRO A N 1
ATOM 4480 C CA . PRO A 1 584 ? -6.434 -16.314 -32.616 1.00 28.69 584 PRO A CA 1
ATOM 4481 C C . PRO A 1 584 ? -7.743 -15.995 -31.863 1.00 28.69 584 PRO A C 1
ATOM 4483 O O . PRO A 1 584 ? -7.961 -16.494 -30.757 1.00 28.69 584 PRO A O 1
ATOM 4486 N N . PRO A 1 585 ? -8.633 -15.159 -32.430 1.00 34.31 585 PRO A N 1
ATOM 4487 C CA . PRO A 1 585 ? -9.918 -14.830 -31.814 1.00 34.31 585 PRO A CA 1
ATOM 4488 C C . PRO A 1 585 ? -10.878 -16.019 -31.726 1.00 34.31 585 PRO A C 1
ATOM 4490 O O . PRO A 1 585 ? -10.990 -16.833 -32.645 1.00 34.31 585 PRO A O 1
ATOM 4493 N N . ARG A 1 586 ? -11.665 -16.049 -30.641 1.00 36.75 586 ARG A N 1
ATOM 4494 C CA . ARG A 1 586 ? -12.969 -16.728 -30.652 1.00 36.75 586 ARG A CA 1
ATOM 4495 C C . ARG A 1 586 ? -13.870 -15.979 -31.643 1.00 36.75 586 ARG A C 1
ATOM 4497 O O . ARG A 1 586 ? -13.765 -14.760 -31.766 1.00 36.75 586 ARG A O 1
ATOM 4504 N N . ARG A 1 587 ? -14.748 -16.693 -32.357 1.00 33.97 587 ARG A N 1
ATOM 4505 C CA . ARG A 1 587 ? -15.472 -16.181 -33.546 1.00 33.97 587 ARG A CA 1
ATOM 4506 C C . ARG A 1 587 ? -16.353 -14.937 -33.332 1.00 33.97 587 ARG A C 1
ATOM 4508 O O . ARG A 1 587 ? -16.801 -14.363 -34.318 1.00 33.97 587 ARG A O 1
ATOM 4515 N N . GLU A 1 588 ? -16.595 -14.522 -32.095 1.00 36.09 588 GLU A N 1
ATOM 4516 C CA . GLU A 1 588 ? -17.476 -13.402 -31.747 1.00 36.09 588 GLU A CA 1
ATOM 4517 C C . GLU A 1 588 ? -16.771 -12.032 -31.829 1.00 36.09 588 GLU A C 1
ATOM 4519 O O . GLU A 1 588 ? -17.394 -11.070 -32.267 1.00 36.09 588 GLU A O 1
ATOM 4524 N N . GLU A 1 589 ? -15.460 -11.946 -31.553 1.00 39.16 589 GLU A N 1
ATOM 4525 C CA . GLU A 1 589 ? -14.676 -10.695 -31.692 1.00 39.16 589 GLU A CA 1
ATOM 4526 C C . GLU A 1 589 ? -14.525 -10.229 -33.156 1.00 39.16 589 GLU A C 1
ATOM 4528 O O . GLU A 1 589 ? -14.209 -9.073 -33.433 1.00 39.16 589 GLU A O 1
ATOM 4533 N N . ALA A 1 590 ? -14.710 -11.131 -34.121 1.00 31.28 590 ALA A N 1
ATOM 4534 C CA . ALA A 1 590 ? -14.274 -10.941 -35.505 1.00 31.28 590 ALA A CA 1
ATOM 4535 C C . ALA A 1 590 ? -15.146 -9.983 -36.348 1.00 31.28 590 ALA A C 1
ATOM 4537 O O . ALA A 1 590 ? -14.916 -9.867 -37.550 1.00 31.28 590 ALA A O 1
ATOM 4538 N N . ARG A 1 591 ? -16.163 -9.327 -35.766 1.00 31.81 591 ARG A N 1
ATOM 4539 C CA . ARG A 1 591 ? -17.156 -8.530 -36.516 1.00 31.81 591 ARG A CA 1
ATOM 4540 C C . ARG A 1 591 ? -16.906 -7.023 -36.590 1.00 31.81 591 ARG A C 1
ATOM 4542 O O . ARG A 1 591 ? -17.473 -6.400 -37.481 1.00 31.81 591 ARG A O 1
ATOM 4549 N N . GLU A 1 592 ? -16.076 -6.439 -35.726 1.00 32.44 592 GLU A N 1
ATOM 4550 C CA . GLU A 1 592 ? -15.853 -4.977 -35.724 1.00 32.44 592 GLU A CA 1
ATOM 4551 C C . GLU A 1 592 ? -14.556 -4.527 -36.423 1.00 32.44 592 GLU A C 1
ATOM 4553 O O . GLU A 1 592 ? -14.399 -3.348 -36.736 1.00 32.44 592 GLU A O 1
ATOM 4558 N N . VAL A 1 593 ? -13.630 -5.443 -36.737 1.00 34.00 593 VAL A N 1
ATOM 4559 C CA . VAL A 1 593 ? -12.285 -5.098 -37.248 1.00 34.00 593 VAL A CA 1
ATOM 4560 C C . VAL A 1 593 ? -12.133 -5.379 -38.752 1.00 34.00 593 VAL A C 1
ATOM 4562 O O . VAL A 1 593 ? -11.240 -6.100 -39.191 1.00 34.00 593 VAL A O 1
ATOM 4565 N N . SER A 1 594 ? -12.997 -4.775 -39.572 1.00 27.39 594 SER A N 1
ATOM 4566 C CA . SER A 1 594 ? -12.859 -4.775 -41.041 1.00 27.39 594 SER A CA 1
ATOM 4567 C C . SER A 1 594 ? -13.415 -3.482 -41.665 1.00 27.39 594 SER A C 1
ATOM 4569 O O . SER A 1 594 ? -14.473 -3.496 -42.291 1.00 27.39 594 SER A O 1
ATOM 4571 N N . GLY A 1 595 ? -12.722 -2.350 -41.447 1.00 24.89 595 GLY A N 1
ATOM 4572 C CA . GLY A 1 595 ? -13.296 -1.003 -41.654 1.00 24.89 595 GLY A CA 1
ATOM 4573 C C . GLY A 1 595 ? -12.413 0.111 -42.252 1.00 24.89 595 GLY A C 1
ATOM 4574 O O . GLY A 1 595 ? -12.891 1.231 -42.345 1.00 24.89 595 GLY A O 1
ATOM 4575 N N . GLY A 1 596 ? -11.180 -0.164 -42.698 1.00 22.84 596 GLY A N 1
ATOM 4576 C CA . GLY A 1 596 ? -10.453 0.690 -43.661 1.00 22.84 596 GLY A CA 1
ATOM 4577 C C . GLY A 1 596 ? -9.792 2.014 -43.197 1.00 22.84 596 GLY A C 1
ATOM 4578 O O . GLY A 1 596 ? -10.446 2.960 -42.782 1.00 22.84 596 GLY A O 1
ATOM 4579 N N . HIS A 1 597 ? -8.491 2.110 -43.509 1.00 22.23 597 HIS A N 1
ATOM 4580 C CA . HIS A 1 597 ? -7.636 3.313 -43.632 1.00 22.23 597 HIS A CA 1
ATOM 4581 C C . HIS A 1 597 ? -7.022 3.969 -42.366 1.00 22.23 597 HIS A C 1
ATOM 4583 O O . HIS A 1 597 ? -7.635 3.999 -41.302 1.00 22.23 597 HIS A O 1
ATOM 4589 N N . PRO A 1 598 ? -5.769 4.481 -42.471 1.00 33.91 598 PRO A N 1
ATOM 4590 C CA . PRO A 1 598 ? -4.990 4.933 -41.322 1.00 33.91 598 PRO A CA 1
ATOM 4591 C C . PRO A 1 598 ? -5.208 6.417 -41.000 1.00 33.91 598 PRO A C 1
ATOM 4593 O O . PRO A 1 598 ? -4.876 7.305 -41.783 1.00 33.91 598 PRO A O 1
ATOM 4596 N N . GLY A 1 599 ? -5.682 6.692 -39.789 1.00 22.45 599 GLY A N 1
ATOM 4597 C CA . GLY A 1 599 ? -5.676 8.027 -39.200 1.00 22.45 599 GLY A CA 1
ATOM 4598 C C . GLY A 1 599 ? -5.770 7.914 -37.686 1.00 22.45 599 GLY A C 1
ATOM 4599 O O . GLY A 1 599 ? -6.737 7.355 -37.174 1.00 22.45 599 GLY A O 1
ATOM 4600 N N . ILE A 1 600 ? -4.767 8.418 -36.964 1.00 33.53 600 ILE A N 1
ATOM 4601 C CA . ILE A 1 600 ? -4.761 8.363 -35.500 1.00 33.53 600 ILE A CA 1
ATOM 4602 C C . ILE A 1 600 ? -5.875 9.274 -34.975 1.00 33.53 600 ILE A C 1
ATOM 4604 O O . ILE A 1 600 ? -5.793 10.500 -35.049 1.00 33.53 600 ILE A O 1
ATOM 4608 N N . ARG A 1 601 ? -6.917 8.658 -34.416 1.00 21.00 601 ARG A N 1
ATOM 4609 C CA . ARG A 1 601 ? -7.862 9.298 -33.503 1.00 21.00 601 ARG A CA 1
ATOM 4610 C C . ARG A 1 601 ? -7.970 8.451 -32.250 1.00 21.00 601 ARG A C 1
ATOM 4612 O O . ARG A 1 601 ? -8.296 7.269 -32.329 1.00 21.00 601 ARG A O 1
ATOM 4619 N N . SER A 1 602 ? -7.748 9.081 -31.104 1.00 29.06 602 SER A N 1
ATOM 4620 C CA . SER A 1 602 ? -8.240 8.578 -29.829 1.00 29.06 602 SER A CA 1
ATOM 4621 C C . SER A 1 602 ? -9.759 8.405 -29.914 1.00 29.06 602 SER A C 1
ATOM 4623 O O . SER A 1 602 ? -10.472 9.306 -30.364 1.00 29.06 602 SER A O 1
ATOM 4625 N N . GLN A 1 603 ? -10.258 7.242 -29.497 1.00 23.62 603 GLN A N 1
ATOM 4626 C CA . GLN A 1 603 ? -11.684 7.053 -29.255 1.00 23.62 603 GLN A CA 1
ATOM 4627 C C . GLN A 1 603 ? -11.954 7.212 -27.762 1.00 23.62 603 GLN A C 1
ATOM 4629 O O . GLN A 1 603 ? -11.636 6.336 -26.964 1.00 23.62 603 GLN A O 1
ATOM 4634 N N . GLU A 1 604 ? -12.559 8.338 -27.396 1.00 23.77 604 GLU A N 1
ATOM 4635 C CA . GLU A 1 604 ? -13.357 8.413 -26.175 1.00 23.77 604 GLU A CA 1
ATOM 4636 C C . GLU A 1 604 ? -14.682 7.669 -26.425 1.00 23.77 604 GLU A C 1
ATOM 4638 O O . GLU A 1 604 ? -15.331 7.930 -27.449 1.00 23.77 604 GLU A O 1
ATOM 4643 N N . PRO A 1 605 ? -15.133 6.777 -25.526 1.00 26.34 605 PRO A N 1
ATOM 4644 C CA . PRO A 1 605 ? -16.426 6.123 -25.671 1.00 26.34 605 PRO A CA 1
ATOM 4645 C C . PRO A 1 605 ? -17.555 7.131 -25.417 1.00 26.34 605 PRO A C 1
ATOM 4647 O O . PRO A 1 605 ? -17.862 7.496 -24.281 1.00 26.34 605 PRO A O 1
ATOM 4650 N N . ARG A 1 606 ? -18.211 7.585 -26.491 1.00 21.81 606 ARG A N 1
ATOM 4651 C CA . ARG A 1 606 ? -19.443 8.375 -26.378 1.00 21.81 606 ARG A CA 1
ATOM 4652 C C . ARG A 1 606 ? -20.609 7.469 -26.002 1.00 21.81 606 ARG A C 1
ATOM 4654 O O . ARG A 1 606 ? -21.154 6.780 -26.858 1.00 21.81 606 ARG A O 1
ATOM 4661 N N . LEU A 1 607 ? -21.031 7.544 -24.743 1.00 25.38 607 LEU A N 1
ATOM 4662 C CA . LEU A 1 607 ? -22.341 7.056 -24.315 1.00 25.38 607 LEU A CA 1
ATOM 4663 C C . LEU A 1 607 ? -23.449 7.744 -25.131 1.00 25.38 607 LEU A C 1
ATOM 4665 O O . LEU A 1 607 ? -23.511 8.975 -25.187 1.00 25.38 607 LEU A O 1
ATOM 4669 N N . SER A 1 608 ? -24.338 6.955 -25.732 1.00 24.27 608 SER A N 1
ATOM 4670 C CA . SER A 1 608 ? -25.565 7.435 -26.369 1.00 24.27 608 SER A CA 1
ATOM 4671 C C . SER A 1 608 ? -26.758 6.567 -25.968 1.00 24.27 608 SER A C 1
ATOM 4673 O O . SER A 1 608 ? -26.953 5.458 -26.460 1.00 24.27 608 SER A O 1
ATOM 4675 N N . ASP A 1 609 ? -27.601 7.098 -25.082 1.00 25.75 609 ASP A N 1
ATOM 4676 C CA . ASP A 1 609 ? -28.889 6.485 -24.767 1.00 25.75 609 ASP A CA 1
ATOM 4677 C C . ASP A 1 609 ? -29.804 6.459 -26.000 1.00 25.75 609 ASP A C 1
ATOM 4679 O O . ASP A 1 609 ? -30.118 7.517 -26.558 1.00 25.75 609 ASP A O 1
ATOM 4683 N N . ARG A 1 610 ? -30.285 5.260 -26.361 1.00 25.30 610 ARG A N 1
ATOM 4684 C CA . ARG A 1 610 ? -31.676 4.925 -26.755 1.00 25.30 610 ARG A CA 1
ATOM 4685 C C . ARG A 1 610 ? -31.730 3.500 -27.309 1.00 25.30 610 ARG A C 1
ATOM 4687 O O . ARG A 1 610 ? -31.122 3.210 -28.332 1.00 25.30 610 ARG A O 1
ATOM 4694 N N . GLY A 1 611 ? -32.505 2.627 -26.670 1.00 23.48 611 GLY A N 1
ATOM 4695 C CA . GLY A 1 611 ? -32.790 1.288 -27.196 1.00 23.48 611 GLY A CA 1
ATOM 4696 C C . GLY A 1 611 ? -34.025 1.256 -28.101 1.00 23.48 611 GLY A C 1
ATOM 4697 O O . GLY A 1 611 ? -34.949 2.042 -27.907 1.00 23.48 611 GLY A O 1
ATOM 4698 N N . HIS A 1 612 ? -34.075 0.293 -29.025 1.00 24.17 612 HIS A N 1
ATOM 4699 C CA . HIS A 1 612 ? -35.304 -0.200 -29.663 1.00 24.17 612 HIS A CA 1
ATOM 4700 C C . HIS A 1 612 ? -35.149 -1.672 -30.091 1.00 24.17 612 HIS A C 1
ATOM 4702 O O . HIS A 1 612 ? -34.036 -2.177 -30.219 1.00 24.17 612 HIS A O 1
ATOM 4708 N N . LEU A 1 613 ? -36.284 -2.355 -30.280 1.00 27.59 613 LEU A N 1
ATOM 4709 C CA . LEU A 1 613 ? -36.397 -3.768 -30.665 1.00 27.59 613 LEU A CA 1
ATOM 4710 C C . LEU A 1 613 ? -36.748 -3.907 -32.159 1.00 27.59 613 LEU A C 1
ATOM 4712 O O . LEU A 1 613 ? -37.698 -3.271 -32.610 1.00 27.59 613 LEU A O 1
ATOM 4716 N N . ALA A 1 614 ? -36.039 -4.781 -32.882 1.00 24.25 614 ALA A N 1
ATOM 4717 C CA . ALA A 1 614 ? -36.383 -5.367 -34.193 1.00 24.25 614 ALA A CA 1
ATOM 4718 C C . ALA A 1 614 ? -35.477 -6.614 -34.393 1.00 24.25 614 ALA A C 1
ATOM 4720 O O . ALA A 1 614 ? -34.362 -6.628 -33.875 1.00 24.25 614 ALA A O 1
ATOM 4721 N N . ASP A 1 615 ? -35.901 -7.771 -34.924 1.00 25.34 615 ASP A N 1
ATOM 4722 C CA . ASP A 1 615 ? -36.293 -8.077 -36.322 1.00 25.34 615 ASP A CA 1
ATOM 4723 C C . ASP A 1 615 ? -35.286 -7.536 -37.368 1.00 25.34 615 ASP A C 1
ATOM 4725 O O . ASP A 1 615 ? -35.060 -6.336 -37.439 1.00 25.34 615 ASP A O 1
ATOM 4729 N N . GLY A 1 616 ? -34.636 -8.331 -38.226 1.00 23.80 616 GLY A N 1
ATOM 4730 C CA . GLY A 1 616 ? -34.638 -9.793 -38.383 1.00 23.80 616 GLY A CA 1
ATOM 4731 C C . GLY A 1 616 ? -34.451 -10.219 -39.852 1.00 23.80 616 GLY A C 1
ATOM 4732 O O . GLY A 1 616 ? -34.757 -9.459 -40.769 1.00 23.80 616 GLY A O 1
ATOM 4733 N N . ARG A 1 617 ? -33.998 -11.469 -40.073 1.00 24.20 617 ARG A N 1
ATOM 4734 C CA . ARG A 1 617 ? -33.582 -12.075 -41.373 1.00 24.20 617 ARG A CA 1
ATOM 4735 C C . ARG A 1 617 ? -32.261 -11.521 -41.946 1.00 24.20 617 ARG A C 1
ATOM 4737 O O . ARG A 1 617 ? -31.879 -10.395 -41.666 1.00 24.20 617 ARG A O 1
ATOM 4744 N N . GLY A 1 618 ? -31.583 -12.315 -42.794 1.00 24.48 618 GLY A N 1
ATOM 4745 C CA . GLY A 1 618 ? -30.508 -11.800 -43.667 1.00 24.48 618 GLY A CA 1
ATOM 4746 C C . GLY A 1 618 ? -29.184 -12.575 -43.772 1.00 24.48 618 GLY A C 1
ATOM 4747 O O . GLY A 1 618 ? -28.153 -11.939 -43.959 1.00 24.48 618 GLY A O 1
ATOM 4748 N N . VAL A 1 619 ? -29.153 -13.913 -43.693 1.00 25.86 619 VAL A N 1
ATOM 4749 C CA . VAL A 1 619 ? -27.913 -14.662 -44.006 1.00 25.86 619 VAL A CA 1
ATOM 4750 C C . VAL A 1 619 ? -27.675 -14.706 -45.521 1.00 25.86 619 VAL A C 1
ATOM 4752 O O . VAL A 1 619 ? -28.539 -15.156 -46.271 1.00 25.86 619 VAL A O 1
ATOM 4755 N N . ARG A 1 620 ? -26.474 -14.310 -45.963 1.00 25.45 620 ARG A N 1
ATOM 4756 C CA . ARG A 1 620 ? -25.877 -14.712 -47.248 1.00 25.45 620 ARG A CA 1
ATOM 4757 C C . ARG A 1 620 ? -24.392 -15.008 -47.044 1.00 25.45 620 ARG A C 1
ATOM 4759 O O . ARG A 1 620 ? -23.700 -14.220 -46.406 1.00 25.45 620 ARG A O 1
ATOM 4766 N N . HIS A 1 621 ? -23.919 -16.123 -47.593 1.00 24.91 621 HIS A N 1
ATOM 4767 C CA . HIS A 1 621 ? -22.487 -16.382 -47.739 1.00 24.91 621 HIS A CA 1
ATOM 4768 C C . HIS A 1 621 ? -21.912 -15.564 -48.903 1.00 24.91 621 HIS A C 1
ATOM 4770 O O . HIS A 1 621 ? -22.603 -15.311 -49.891 1.00 24.91 621 HIS A O 1
ATOM 4776 N N . VAL A 1 622 ? -20.632 -15.216 -48.788 1.00 25.66 622 VAL A N 1
ATOM 4777 C CA . VAL A 1 622 ? -19.733 -14.883 -49.900 1.00 25.66 622 VAL A CA 1
ATOM 4778 C C . VAL A 1 622 ? -18.448 -15.678 -49.652 1.00 25.66 622 VAL A C 1
ATOM 4780 O O . VAL A 1 622 ? -18.088 -15.908 -48.497 1.00 25.66 622 VAL A O 1
ATOM 4783 N N . GLU A 1 623 ? -17.837 -16.177 -50.720 1.00 24.91 623 GLU A N 1
ATOM 4784 C CA . GLU A 1 623 ? -16.780 -17.194 -50.678 1.00 24.91 623 GLU A CA 1
ATOM 4785 C C . GLU A 1 623 ? -15.383 -16.599 -50.446 1.00 24.91 623 GLU A C 1
ATOM 4787 O O . GLU A 1 623 ? -15.120 -15.438 -50.773 1.00 24.91 623 GLU A O 1
ATOM 4792 N N . ASP A 1 624 ? -14.474 -17.420 -49.915 1.00 25.84 624 ASP A N 1
ATOM 4793 C CA . ASP A 1 624 ? -13.062 -17.076 -49.761 1.00 25.84 624 ASP A CA 1
ATOM 4794 C C . ASP A 1 624 ? -12.373 -16.847 -51.119 1.00 25.84 624 ASP A C 1
ATOM 4796 O O . ASP A 1 624 ? -12.629 -17.539 -52.108 1.00 25.84 624 ASP A O 1
ATOM 4800 N N . ARG A 1 625 ? -11.420 -15.908 -51.151 1.00 25.42 625 ARG A N 1
ATOM 4801 C CA . ARG A 1 625 ? -10.404 -15.820 -52.208 1.00 25.42 625 ARG A CA 1
ATOM 4802 C C . ARG A 1 625 ? -9.030 -15.571 -51.610 1.00 25.42 625 ARG A C 1
ATOM 4804 O O . ARG A 1 625 ? -8.810 -14.579 -50.919 1.00 25.42 625 ARG A O 1
ATOM 4811 N N . GLU A 1 626 ? -8.108 -16.465 -51.938 1.00 26.05 626 GLU A N 1
ATOM 4812 C CA . GLU A 1 626 ? -6.689 -16.348 -51.619 1.00 26.05 626 GLU A CA 1
ATOM 4813 C C . GLU A 1 626 ? -6.064 -15.134 -52.329 1.00 26.05 626 GLU A C 1
ATOM 4815 O O . GLU A 1 626 ? -6.468 -14.761 -53.435 1.00 26.05 626 GLU A O 1
ATOM 4820 N N . LEU A 1 627 ? -5.054 -14.524 -51.704 1.00 26.00 627 LEU A N 1
ATOM 4821 C CA . LEU A 1 627 ? -4.282 -13.423 -52.283 1.00 26.00 627 LEU A CA 1
ATOM 4822 C C . LEU A 1 627 ? -2.780 -13.722 -52.216 1.00 26.00 627 LEU A C 1
ATOM 4824 O O . LEU A 1 627 ? -2.131 -13.543 -51.187 1.00 26.00 627 LEU A O 1
ATOM 4828 N N . GLU A 1 628 ? -2.246 -14.147 -53.359 1.00 24.36 628 GLU A N 1
ATOM 4829 C CA . GLU A 1 628 ? -0.812 -14.259 -53.646 1.00 24.36 628 GLU A CA 1
ATOM 4830 C C . GLU A 1 628 ? -0.075 -12.907 -53.475 1.00 24.36 628 GLU A C 1
ATOM 4832 O O . GLU A 1 628 ? -0.640 -11.841 -53.758 1.00 24.36 628 GLU A O 1
ATOM 4837 N N . PRO A 1 629 ? 1.202 -12.912 -53.046 1.00 29.20 629 PRO A N 1
ATOM 4838 C CA . PRO A 1 629 ? 1.926 -11.696 -52.690 1.00 29.20 629 PRO A CA 1
ATOM 4839 C C . PRO A 1 629 ? 2.395 -10.907 -53.921 1.00 29.20 629 PRO A C 1
ATOM 4841 O O . PRO A 1 629 ? 3.157 -11.405 -54.751 1.00 29.20 629 PRO A O 1
ATOM 4844 N N . ARG A 1 630 ? 2.033 -9.619 -54.004 1.00 25.83 630 ARG A N 1
ATOM 4845 C CA . ARG A 1 630 ? 2.606 -8.689 -54.994 1.00 25.83 630 ARG A CA 1
ATOM 4846 C C . ARG A 1 630 ? 3.675 -7.788 -54.387 1.00 25.83 630 ARG A C 1
ATOM 4848 O O . ARG A 1 630 ? 3.471 -7.141 -53.364 1.00 25.83 630 ARG A O 1
ATOM 4855 N N . SER A 1 631 ? 4.820 -7.761 -55.058 1.00 28.78 631 SER A N 1
ATOM 4856 C CA . SER A 1 631 ? 5.959 -6.892 -54.777 1.00 28.78 631 SER A CA 1
ATOM 4857 C C . SER A 1 631 ? 5.806 -5.510 -55.439 1.00 28.78 631 SER A C 1
ATOM 4859 O O . SER A 1 631 ? 4.857 -5.271 -56.182 1.00 28.78 631 SER A O 1
ATOM 4861 N N . GLN A 1 632 ? 6.807 -4.648 -55.211 1.00 25.73 632 GLN A N 1
ATOM 4862 C CA . GLN A 1 632 ? 7.001 -3.294 -55.767 1.00 25.73 632 GLN A CA 1
ATOM 4863 C C . GLN A 1 632 ? 6.232 -2.151 -55.073 1.00 25.73 632 GLN A C 1
ATOM 4865 O O . GLN A 1 632 ? 5.028 -1.979 -55.227 1.00 25.73 632 GLN A O 1
ATOM 4870 N N . TRP A 1 633 ? 6.996 -1.299 -54.379 1.00 22.88 633 TRP A N 1
ATOM 4871 C CA . TRP A 1 633 ? 6.607 0.060 -53.987 1.00 22.88 633 TRP A CA 1
ATOM 4872 C C . TRP A 1 633 ? 7.272 1.070 -54.942 1.00 22.88 633 TRP A C 1
ATOM 4874 O O . TRP A 1 633 ? 8.497 1.020 -55.083 1.00 22.88 633 TRP A O 1
ATOM 4884 N N . PRO A 1 634 ? 6.537 2.012 -55.558 1.00 26.00 634 PRO A N 1
ATOM 4885 C CA . PRO A 1 634 ? 7.133 3.170 -56.218 1.00 26.00 634 PRO A CA 1
ATOM 4886 C C . PRO A 1 634 ? 7.431 4.289 -55.204 1.00 26.00 634 PRO A C 1
ATOM 4888 O O . PRO A 1 634 ? 6.646 4.540 -54.291 1.00 26.00 634 PRO A O 1
ATOM 4891 N N . GLN A 1 635 ? 8.547 5.003 -55.377 1.00 29.31 635 GLN A N 1
ATOM 4892 C CA . GLN A 1 635 ? 8.825 6.220 -54.601 1.00 29.31 635 GLN A CA 1
ATOM 4893 C C . GLN A 1 635 ? 8.001 7.414 -55.102 1.00 29.31 635 GLN A C 1
ATOM 4895 O O . GLN A 1 635 ? 7.790 7.569 -56.305 1.00 29.31 635 GLN A O 1
ATOM 4900 N N . VAL A 1 636 ? 7.630 8.317 -54.189 1.00 26.09 636 VAL A N 1
ATOM 4901 C CA . VAL A 1 636 ? 7.032 9.625 -54.504 1.00 26.09 636 VAL A CA 1
ATOM 4902 C C . VAL A 1 636 ? 7.820 10.728 -53.787 1.00 26.09 636 VAL A C 1
ATOM 4904 O O . VAL A 1 636 ? 8.260 10.552 -52.653 1.00 26.09 636 VAL A O 1
ATOM 4907 N N . ARG A 1 637 ? 8.052 11.850 -54.479 1.00 23.41 637 ARG A N 1
ATOM 4908 C CA . ARG A 1 637 ? 8.884 12.978 -54.017 1.00 23.41 637 ARG A CA 1
ATOM 4909 C C . ARG A 1 637 ? 8.081 14.002 -53.203 1.00 23.41 637 ARG A C 1
ATOM 4911 O O . ARG A 1 637 ? 6.858 14.043 -53.279 1.00 23.41 637 ARG A O 1
ATOM 4918 N N . HIS A 1 638 ? 8.786 14.875 -52.481 1.00 27.97 638 HIS A N 1
ATOM 4919 C CA . HIS A 1 638 ? 8.197 16.041 -51.816 1.00 27.97 638 HIS A CA 1
ATOM 4920 C C . HIS A 1 638 ? 7.475 16.993 -52.788 1.00 27.97 638 HIS A C 1
ATOM 4922 O O . HIS A 1 638 ? 7.955 17.253 -53.890 1.00 27.97 638 HIS A O 1
ATOM 4928 N N . GLY A 1 639 ? 6.395 17.608 -52.300 1.00 22.44 639 GLY A N 1
ATOM 4929 C CA . GLY A 1 639 ? 5.742 18.774 -52.895 1.00 22.44 639 GLY A CA 1
ATOM 4930 C C . GLY A 1 639 ? 4.780 19.397 -51.883 1.00 22.44 639 GLY A C 1
ATOM 4931 O O . GLY A 1 639 ? 3.738 18.817 -51.599 1.00 22.44 639 GLY A O 1
ATOM 4932 N N . TYR A 1 640 ? 5.146 20.542 -51.300 1.00 22.77 640 TYR A N 1
ATOM 4933 C CA . TYR A 1 640 ? 4.389 21.192 -50.220 1.00 22.77 640 TYR A CA 1
ATOM 4934 C C . TYR A 1 640 ? 3.927 22.586 -50.671 1.00 22.77 640 TYR A C 1
ATOM 4936 O O . TYR A 1 640 ? 4.624 23.582 -50.473 1.00 22.77 640 TYR A O 1
ATOM 4944 N N . GLU A 1 641 ? 2.755 22.669 -51.305 1.00 23.11 641 GLU A N 1
ATOM 4945 C CA . GLU A 1 641 ? 2.125 23.955 -51.627 1.00 23.11 641 GLU A CA 1
ATOM 4946 C C . GLU A 1 641 ? 1.242 24.455 -50.478 1.00 23.11 641 GLU A C 1
ATOM 4948 O O . GLU A 1 641 ? 0.547 23.689 -49.809 1.00 23.11 641 GLU A O 1
ATOM 4953 N N . ARG A 1 642 ? 1.248 25.773 -50.257 1.00 26.41 642 ARG A N 1
ATOM 4954 C CA . ARG A 1 642 ? 0.409 26.429 -49.247 1.00 26.41 642 ARG A CA 1
ATOM 4955 C C . ARG A 1 642 ? -0.933 26.824 -49.859 1.00 26.41 642 ARG A C 1
ATOM 4957 O O . ARG A 1 642 ? -0.963 27.432 -50.926 1.00 26.41 642 ARG A O 1
ATOM 4964 N N . ARG A 1 643 ? -2.029 26.619 -49.125 1.00 24.36 643 ARG A N 1
ATOM 4965 C CA . ARG A 1 643 ? -3.273 27.391 -49.298 1.00 24.36 643 ARG A CA 1
ATOM 4966 C C . ARG A 1 643 ? -3.717 27.971 -47.958 1.00 24.36 643 ARG A C 1
ATOM 4968 O O . ARG A 1 643 ? -3.340 27.466 -46.904 1.00 24.36 643 ARG A O 1
ATOM 4975 N N . SER A 1 644 ? -4.445 29.080 -48.023 1.00 24.31 644 SER A N 1
ATOM 4976 C CA . SER A 1 644 ? -4.545 30.059 -46.935 1.00 24.31 644 SER A CA 1
ATOM 4977 C C . SER A 1 644 ? -5.986 30.336 -46.499 1.00 24.31 644 SER A C 1
ATOM 4979 O O . SER A 1 644 ? -6.920 30.089 -47.255 1.00 24.31 644 SER A O 1
ATOM 4981 N N . ALA A 1 645 ? -6.082 31.030 -45.357 1.00 24.41 645 ALA A N 1
ATOM 4982 C CA . ALA A 1 645 ? -7.172 31.904 -44.901 1.00 24.41 645 ALA A CA 1
ATOM 4983 C C . ALA A 1 645 ? -8.358 31.294 -44.128 1.00 24.41 645 ALA A C 1
ATOM 4985 O O . ALA A 1 645 ? -9.113 30.486 -44.651 1.00 24.41 645 ALA A O 1
ATOM 4986 N N . VAL A 1 646 ? -8.596 31.870 -42.940 1.00 25.53 646 VAL A N 1
ATOM 4987 C CA . VAL A 1 646 ? -9.816 32.634 -42.588 1.00 25.53 646 VAL A CA 1
ATOM 4988 C C . VAL A 1 646 ? -9.359 33.899 -41.817 1.00 25.53 646 VAL A C 1
ATOM 4990 O O . VAL A 1 646 ? -8.272 33.895 -41.240 1.00 25.53 646 VAL A O 1
ATOM 4993 N N . ARG A 1 647 ? -10.130 35.001 -41.842 1.00 24.30 647 ARG A N 1
ATOM 4994 C CA . ARG A 1 647 ? -9.872 36.243 -41.071 1.00 24.30 647 ARG A CA 1
ATOM 4995 C C . ARG A 1 647 ? -10.786 36.345 -39.831 1.00 24.30 647 ARG A C 1
ATOM 4997 O O . ARG A 1 647 ? -11.921 35.883 -39.917 1.00 24.30 647 ARG A O 1
ATOM 5004 N N . PRO A 1 648 ? -10.359 37.007 -38.736 1.00 29.23 648 PRO A N 1
ATOM 5005 C CA . PRO A 1 648 ? -11.242 37.417 -37.639 1.00 29.23 648 PRO A CA 1
ATOM 5006 C C . PRO A 1 648 ? -12.040 38.700 -37.968 1.00 29.23 648 PRO A C 1
ATOM 5008 O O . PRO A 1 648 ? -11.792 39.361 -38.978 1.00 29.23 648 PRO A O 1
ATOM 5011 N N . VAL A 1 649 ? -12.988 39.049 -37.091 1.00 27.70 649 VAL A N 1
ATOM 5012 C CA . VAL A 1 649 ? -13.868 40.237 -37.161 1.00 27.70 649 VAL A CA 1
ATOM 5013 C C . VAL A 1 649 ? -13.365 41.331 -36.192 1.00 27.70 649 VAL A C 1
ATOM 5015 O O . VAL A 1 649 ? -12.727 40.999 -35.197 1.00 27.70 649 VAL A O 1
ATOM 5018 N N . GLY A 1 650 ? -13.610 42.620 -36.489 1.00 25.25 650 GLY A N 1
ATOM 5019 C CA . GLY A 1 650 ? -13.277 43.769 -35.609 1.00 25.25 650 GLY A CA 1
ATOM 5020 C C . GLY A 1 650 ? -14.217 43.907 -34.391 1.00 25.25 650 GLY A C 1
ATOM 5021 O O . GLY A 1 650 ? -14.967 42.980 -34.106 1.00 25.25 650 GLY A O 1
ATOM 5022 N N . VAL A 1 651 ? -14.295 45.017 -33.640 1.00 26.03 651 VAL A N 1
ATOM 5023 C CA . VAL A 1 651 ? -14.041 46.475 -33.852 1.00 26.03 651 VAL A CA 1
ATOM 5024 C C . VAL A 1 651 ? -14.034 47.152 -32.437 1.00 26.03 651 VAL A C 1
ATOM 5026 O O . VAL A 1 651 ? -14.635 46.525 -31.559 1.00 26.03 651 VAL A O 1
ATOM 5029 N N . PRO A 1 652 ? -13.531 48.386 -32.132 1.00 29.64 652 PRO A N 1
ATOM 5030 C CA . PRO A 1 652 ? -12.580 49.328 -32.774 1.00 29.64 652 PRO A CA 1
ATOM 5031 C C . PRO A 1 652 ? -11.322 49.642 -31.896 1.00 29.64 652 PRO A C 1
ATOM 5033 O O . PRO A 1 652 ? -11.101 49.012 -30.865 1.00 29.64 652 PRO A O 1
ATOM 5036 N N . GLU A 1 653 ? -10.526 50.654 -32.277 1.00 27.00 653 GLU A N 1
ATOM 5037 C CA . GLU A 1 653 ? -9.461 51.282 -31.463 1.00 27.00 653 GLU A CA 1
ATOM 5038 C C . GLU A 1 653 ? -9.919 52.582 -30.765 1.00 27.00 653 GLU A C 1
ATOM 5040 O O . GLU A 1 653 ? -10.661 53.355 -31.362 1.00 27.00 653 GLU A O 1
ATOM 5045 N N . GLU A 1 654 ? -9.410 52.843 -29.551 1.00 25.70 654 GLU A N 1
ATOM 5046 C CA . GLU A 1 654 ? -8.896 54.131 -29.013 1.00 25.70 654 GLU A CA 1
ATOM 5047 C C . GLU A 1 654 ? -8.468 53.901 -27.536 1.00 25.70 654 GLU A C 1
ATOM 5049 O O . GLU A 1 654 ? -9.019 53.028 -26.871 1.00 25.70 654 GLU A O 1
ATOM 5054 N N . SER A 1 655 ? -7.481 54.577 -26.932 1.00 25.38 655 SER A N 1
ATOM 5055 C CA . SER A 1 655 ? -6.679 55.739 -27.345 1.00 25.38 655 SER A CA 1
ATOM 5056 C C . SER A 1 655 ? -5.217 55.650 -26.836 1.00 25.38 655 SER A C 1
ATOM 5058 O O . SER A 1 655 ? -4.834 54.729 -26.114 1.00 25.38 655 SER A O 1
ATOM 5060 N N . VAL A 1 656 ? -4.364 56.599 -27.244 1.00 27.70 656 VAL A N 1
ATOM 5061 C CA . VAL A 1 656 ? -2.913 56.625 -26.959 1.00 27.70 656 VAL A CA 1
ATOM 5062 C C . VAL A 1 656 ? -2.589 57.291 -25.618 1.00 27.70 656 VAL A C 1
ATOM 5064 O O . VAL A 1 656 ? -3.084 58.380 -25.342 1.00 27.70 656 VAL A O 1
ATOM 5067 N N . ASN A 1 657 ? -1.609 56.758 -24.874 1.00 24.78 657 ASN A N 1
ATOM 5068 C CA . ASN A 1 657 ? -0.724 57.616 -24.074 1.00 24.78 657 ASN A CA 1
ATOM 5069 C C . ASN A 1 657 ? 0.728 57.088 -24.005 1.00 24.78 657 ASN A C 1
ATOM 5071 O O . ASN A 1 657 ? 0.970 55.891 -24.147 1.00 24.78 657 ASN A O 1
ATOM 5075 N N . ARG A 1 658 ? 1.700 57.991 -23.815 1.00 27.78 658 ARG A N 1
ATOM 5076 C CA . ARG A 1 658 ? 3.148 57.715 -23.732 1.00 27.78 658 ARG A CA 1
ATOM 5077 C C . ARG A 1 658 ? 3.720 58.231 -22.410 1.00 27.78 658 ARG A C 1
ATOM 5079 O O . ARG A 1 658 ? 3.494 59.390 -22.078 1.00 27.78 658 ARG A O 1
ATOM 5086 N N . SER A 1 659 ? 4.616 57.473 -21.777 1.00 26.16 659 SER A N 1
ATOM 5087 C CA . SER A 1 659 ? 5.621 58.037 -20.861 1.00 26.16 659 SER A CA 1
ATOM 5088 C C . SER A 1 659 ? 6.860 57.143 -20.706 1.00 26.16 659 SER A C 1
ATOM 5090 O O . SER A 1 659 ? 6.762 55.923 -20.775 1.00 26.16 659 SER A O 1
ATOM 5092 N N . SER A 1 660 ? 8.003 57.803 -20.495 1.00 25.58 660 SER A N 1
ATOM 5093 C CA . SER A 1 660 ? 9.320 57.352 -19.984 1.00 25.58 660 SER A CA 1
ATOM 5094 C C . SER A 1 660 ? 9.327 56.165 -18.998 1.00 25.58 660 SER A C 1
ATOM 5096 O O . SER A 1 660 ? 8.341 55.962 -18.298 1.00 25.58 660 SER A O 1
ATOM 5098 N N . ALA A 1 661 ? 10.419 55.409 -18.797 1.00 26.44 661 ALA A N 1
ATOM 5099 C CA . ALA A 1 661 ? 11.865 55.635 -19.039 1.00 26.44 661 ALA A CA 1
ATOM 5100 C C . ALA A 1 661 ? 12.559 54.285 -19.402 1.00 26.44 661 ALA A C 1
ATOM 5102 O O . ALA A 1 661 ? 12.018 53.241 -19.058 1.00 26.44 661 ALA A O 1
ATOM 5103 N N . GLN A 1 662 ? 13.631 54.158 -20.202 1.00 26.47 662 GLN A N 1
ATOM 5104 C CA . GLN A 1 662 ? 14.968 54.796 -20.270 1.00 26.47 662 GLN A CA 1
ATOM 5105 C C . GLN A 1 662 ? 16.063 54.019 -19.490 1.00 26.47 662 GLN A C 1
ATOM 5107 O O . GLN A 1 662 ? 16.085 54.063 -18.268 1.00 26.47 662 GLN A O 1
ATOM 5112 N N . ASP A 1 663 ? 16.997 53.412 -20.251 1.00 27.27 663 ASP A N 1
ATOM 5113 C CA . ASP A 1 663 ? 18.306 52.817 -19.864 1.00 27.27 663 ASP A CA 1
ATOM 5114 C C . ASP A 1 663 ? 18.316 51.587 -18.908 1.00 27.27 663 ASP A C 1
ATOM 5116 O O . ASP A 1 663 ? 17.415 51.409 -18.101 1.00 27.27 663 ASP A O 1
ATOM 5120 N N . GLN A 1 664 ? 19.271 50.638 -18.958 1.00 27.66 664 GLN A N 1
ATOM 5121 C CA . GLN A 1 664 ? 20.648 50.650 -19.503 1.00 27.66 664 GLN A CA 1
ATOM 5122 C C . GLN A 1 664 ? 21.026 49.435 -20.390 1.00 27.66 664 GLN A C 1
ATOM 5124 O O . GLN A 1 664 ? 20.291 48.454 -20.491 1.00 27.66 664 GLN A O 1
ATOM 5129 N N . ARG A 1 665 ? 22.226 49.482 -21.006 1.00 28.33 665 ARG A N 1
ATOM 5130 C CA . ARG A 1 665 ? 22.878 48.367 -21.732 1.00 28.33 665 ARG A CA 1
ATOM 5131 C C . ARG A 1 665 ? 24.268 48.007 -21.175 1.00 28.33 665 ARG A C 1
ATOM 5133 O O . ARG A 1 665 ? 25.172 48.837 -21.218 1.00 28.33 665 ARG A O 1
ATOM 5140 N N . THR A 1 666 ? 24.481 46.726 -20.883 1.00 29.53 666 THR A N 1
ATOM 5141 C CA . THR A 1 666 ? 25.787 46.038 -20.720 1.00 29.53 666 THR A CA 1
ATOM 5142 C C . THR A 1 666 ? 25.542 44.559 -21.102 1.00 29.53 666 THR A C 1
ATOM 5144 O O . THR A 1 666 ? 24.556 44.002 -20.639 1.00 29.53 666 THR A O 1
ATOM 5147 N N . ARG A 1 667 ? 26.221 43.864 -22.042 1.00 27.88 667 ARG A N 1
ATOM 5148 C CA . ARG A 1 667 ? 27.652 43.805 -22.444 1.00 27.88 667 ARG A CA 1
ATOM 5149 C C . ARG A 1 667 ? 28.505 43.384 -21.235 1.00 27.88 667 ARG A C 1
ATOM 5151 O O . ARG A 1 667 ? 28.583 44.166 -20.299 1.00 27.88 667 ARG A O 1
ATOM 5158 N N . TRP A 1 668 ? 29.175 42.231 -21.166 1.00 27.33 668 TRP A N 1
ATOM 5159 C CA . TRP A 1 668 ? 29.557 41.184 -22.145 1.00 27.33 668 TRP A CA 1
ATOM 5160 C C . TRP A 1 668 ? 29.354 39.777 -21.492 1.00 27.33 668 TRP A C 1
ATOM 5162 O O . TRP A 1 668 ? 28.802 39.735 -20.396 1.00 27.33 668 TRP A O 1
ATOM 5172 N N . SER A 1 669 ? 29.736 38.609 -22.035 1.00 32.41 669 SER A N 1
ATOM 5173 C CA . SER A 1 669 ? 30.454 38.212 -23.270 1.00 32.41 669 SER A CA 1
ATOM 5174 C C . SER A 1 669 ? 29.968 36.844 -23.745 1.00 32.41 669 SER A C 1
ATOM 5176 O O . SER A 1 669 ? 29.951 35.944 -22.875 1.00 32.41 669 SER A O 1
#

Organism: NCBI:txid2774151

Solvent-accessible surface area (backbone atoms only — not comparable to full-atom values): 39577 Å² total; per-residue (Å²): 133,82,88,86,81,88,82,91,78,92,76,90,72,83,76,77,76,78,72,73,74,74,77,80,74,76,81,67,76,78,83,72,89,81,69,73,70,72,79,56,91,45,66,30,61,58,60,68,71,59,35,49,43,51,28,35,54,52,34,22,16,52,52,42,50,41,72,56,48,76,50,34,39,38,74,91,76,74,40,61,51,69,56,74,52,50,75,31,37,42,48,79,41,72,64,38,70,58,36,65,82,36,53,33,42,6,43,15,77,33,44,42,47,34,41,43,48,43,46,30,38,18,29,20,48,30,69,25,31,46,23,32,26,72,46,68,54,98,92,38,74,65,36,42,34,62,30,19,37,16,48,22,18,64,60,60,45,45,48,52,54,29,53,34,44,46,53,34,64,70,36,61,68,44,35,50,32,40,53,8,44,52,58,53,56,68,77,73,48,83,84,60,66,29,51,68,55,63,75,48,56,98,51,10,52,59,79,45,45,87,42,82,48,74,65,65,42,35,69,20,19,64,36,45,41,49,47,52,60,52,48,42,56,48,49,63,52,54,73,72,47,86,65,40,60,56,51,80,53,63,37,55,75,54,89,52,68,61,59,28,53,40,58,77,45,54,45,77,59,73,40,69,66,87,51,79,77,52,69,64,46,50,53,56,11,48,53,46,28,33,70,44,64,47,66,41,59,85,74,45,74,89,49,58,70,56,27,73,46,67,54,22,93,66,26,72,56,43,94,57,53,54,69,54,39,33,48,30,50,56,32,32,54,28,24,52,46,44,42,46,41,50,46,44,28,37,30,55,50,37,45,46,57,73,46,33,45,45,99,87,44,62,67,54,84,49,57,66,20,26,42,32,61,63,35,33,38,45,6,59,77,36,69,92,52,54,47,53,35,61,38,36,25,34,52,70,62,34,47,57,51,83,30,49,65,46,44,70,60,38,45,33,27,59,39,65,67,54,49,50,56,51,48,33,42,57,49,36,26,49,51,29,95,85,29,49,44,35,57,30,54,70,47,43,55,47,48,49,59,49,48,62,50,30,38,72,59,74,89,55,69,91,84,46,85,80,59,56,75,60,48,56,56,47,49,55,51,39,66,76,72,38,49,91,62,34,59,83,87,52,97,91,53,64,54,74,93,46,63,45,52,42,90,75,70,72,54,87,52,54,52,32,48,65,62,52,44,68,39,51,92,97,55,66,42,37,49,55,68,46,48,54,61,51,44,45,47,36,38,46,67,64,72,35,76,86,80,80,88,63,49,67,52,75,64,60,23,40,46,55,60,71,68,77,48,48,92,66,48,67,46,31,69,63,53,37,77,49,71,84,81,93,68,82,80,65,83,78,70,72,77,79,84,82,80,83,84,93,72,99,66,89,80,78,86,77,86,73,96,78,90,85,91,76,88,80,89,84,92,76,90,80,82,91,79,89,81,82,90,81,82,87,82,84,88,83,81,92,84,89,84,87,85,84,86,87,83,88,81,90,86,88,90,88,85,88,86,86,78,90,84,85,89,89,89,77,88,87,134

Radius of gyration: 30.55 Å; Cα contacts (8 Å, |Δi|>4): 1001; chains: 1; bounding box: 67×84×94 Å

pLDDT: mean 77.24, std 25.38, range [21.0, 97.69]